Protein AF-0000000079816612 (afdb_homodimer)

Radius of gyration: 24.27 Å; Cα contacts (8 Å, |Δi|>4): 413; chains: 2; bounding box: 65×82×42 Å

Foldseek 3Di:
DDPVVVVLVVLLVLLLVLLVVVLLVDQLVPDDLCSSCVSSVHDSVSVCVNQNDSLSSLVVSLVVCVVVVLVQQDDAAQPLLSNLLSLLVVCVRRLVSLVSLVVCLVPDPSSVVSVVVVLVSLLVSLCGRNVVLAAPDPVRRVVLSVQLSVLSDSVLSCCQCPVVVDDSVVSSVVSSVSNVVSSVVRVVNND/DDPVVVVLVVLLVLLLVLLVVVLLVDQLVPDDLCSSCVSSVHDSVSVCVNQNDSLSSLVVSLVVCVVVVLVQQDDAAQPLLSNLLSLLVVCVRRLVSLVSLVVCLVPDPSSVVSVVVVLVSLLVSLCGRNVVLAAPDPVRRVVLSVQLSVLSDSVLSCCQCPVVVDDSVVSSVVSSVSNVVSSVVRVVRRD

Sequence (382 aa):
MTARAKATERTRERILEATYELWLEHPYDEVSMDAVAARAEVSRQTVHRHFGTKDDLVTAVTAWRAPREDAERAVPVGDVAAAVRRIVERNEEMGDANIRALEVEDRIAVVQHMLGQGRRAHRAWVETVFAPHLPDRADARERIVDALYVALDVTVWKLLRRDFAYSVERTEQVMRTMVDGVLAEARKEGAMTARAKATERTRERILEATYELWLEHPYDEVSMDAVAARAEVSRQTVHRHFGTKDDLVTAVTAWRAPREDAERAVPVGDVAAAVRRIVERNEEMGDANIRALEVEDRIAVVQHMLGQGRRAHRAWVETVFAPHLPDRADARERIVDALYVALDVTVWKLLRRDFAYSVERTEQVMRTMVDGVLAEARKEGA

InterPro domains:
  IPR001647 DNA-binding HTH domain, TetR-type [PF00440] (15-61)
  IPR001647 DNA-binding HTH domain, TetR-type [PR00455] (15-28)
  IPR001647 DNA-binding HTH domain, TetR-type [PR00455] (36-59)
  IPR001647 DNA-binding HTH domain, TetR-type [PS50977] (9-69)
  IPR009057 Homedomain-like superfamily [SSF46689] (8-65)
  IPR050109 HTH-type, TetR-like transcriptional regulator [PTHR30055] (1-187)

Structure (mmCIF, N/CA/C/O backbone):
data_AF-0000000079816612-model_v1
#
loop_
_entity.id
_entity.type
_entity.pdbx_description
1 polymer 'Transcriptional regulator, TetR family'
#
loop_
_atom_site.group_PDB
_atom_site.id
_atom_site.type_symbol
_atom_site.label_atom_id
_atom_site.label_alt_id
_atom_site.label_comp_id
_atom_site.label_asym_id
_atom_site.label_entity_id
_atom_site.label_seq_id
_atom_site.pdbx_PDB_ins_code
_atom_site.Cartn_x
_atom_site.Cartn_y
_atom_site.Cartn_z
_atom_site.occupancy
_atom_site.B_iso_or_equiv
_atom_site.auth_seq_id
_atom_site.auth_comp_id
_atom_site.auth_asym_id
_atom_site.auth_atom_id
_atom_site.pdbx_PDB_model_num
ATOM 1 N N . MET A 1 1 ? -21.438 38.312 16.25 1 71.81 1 MET A N 1
ATOM 2 C CA . MET A 1 1 ? -22.297 37.156 16.016 1 71.81 1 MET A CA 1
ATOM 3 C C . MET A 1 1 ? -23.375 37.062 17.094 1 71.81 1 MET A C 1
ATOM 5 O O . MET A 1 1 ? -23.109 37.281 18.266 1 71.81 1 MET A O 1
ATOM 9 N N . THR A 1 2 ? -24.578 36.969 16.719 1 86.62 2 THR A N 1
ATOM 10 C CA . THR A 1 2 ? -25.719 36.844 17.641 1 86.62 2 THR A CA 1
ATOM 11 C C . THR A 1 2 ? -25.672 35.5 18.375 1 86.62 2 THR A C 1
ATOM 13 O O . THR A 1 2 ? -24.922 34.625 17.984 1 86.62 2 THR A O 1
ATOM 16 N N . ALA A 1 3 ? -26.281 35.5 19.531 1 88.75 3 ALA A N 1
ATOM 17 C CA . ALA A 1 3 ? -26.359 34.25 20.312 1 88.75 3 ALA A CA 1
ATOM 18 C C . ALA A 1 3 ? -26.859 33.094 19.469 1 88.75 3 ALA A C 1
ATOM 20 O O . ALA A 1 3 ? -26.375 31.969 19.609 1 88.75 3 ALA A O 1
ATOM 21 N N . ARG A 1 4 ? -27.875 33.375 18.672 1 84.56 4 ARG A N 1
ATOM 22 C CA . ARG A 1 4 ? -28.438 32.344 17.797 1 84.56 4 ARG A CA 1
ATOM 23 C C . ARG A 1 4 ? -27.406 31.875 16.781 1 84.56 4 ARG A C 1
ATOM 25 O O . ARG A 1 4 ? -27.312 30.672 16.516 1 84.56 4 ARG A O 1
ATOM 32 N N . ALA A 1 5 ? -26.688 32.781 16.234 1 88.12 5 ALA A N 1
ATOM 33 C CA . ALA A 1 5 ? -25.641 32.469 15.266 1 88.12 5 ALA A CA 1
ATOM 34 C C . ALA A 1 5 ? -24.547 31.625 15.914 1 88.12 5 ALA A C 1
ATOM 36 O O . ALA A 1 5 ? -24.047 30.672 15.312 1 88.12 5 ALA A O 1
ATOM 37 N N . LYS A 1 6 ? -24.188 31.953 17.047 1 90.12 6 LYS A N 1
ATOM 38 C CA . LYS A 1 6 ? -23.188 31.203 17.797 1 90.12 6 LYS A CA 1
ATOM 39 C C . LYS A 1 6 ? -23.672 29.781 18.094 1 90.12 6 LYS A C 1
ATOM 41 O O . LYS A 1 6 ? -22.891 28.828 18.016 1 90.12 6 LYS A O 1
ATOM 46 N N . ALA A 1 7 ? -24.953 29.688 18.453 1 89.06 7 ALA A N 1
ATOM 47 C CA . ALA A 1 7 ? -25.547 28.375 18.734 1 89.06 7 ALA A CA 1
ATOM 48 C C . ALA A 1 7 ? -25.562 27.5 17.484 1 89.06 7 ALA A C 1
ATOM 50 O O . ALA A 1 7 ? -25.281 26.297 17.562 1 89.06 7 ALA A O 1
ATOM 51 N N . THR A 1 8 ? -25.859 28.062 16.359 1 90.56 8 THR A N 1
ATOM 52 C CA . THR A 1 8 ? -25.875 27.359 15.094 1 90.56 8 THR A CA 1
ATOM 53 C C . THR A 1 8 ? -24.469 26.875 14.734 1 90.56 8 THR A C 1
ATOM 55 O O . THR A 1 8 ? -24.297 25.734 14.281 1 90.56 8 THR A O 1
ATOM 58 N N . GLU A 1 9 ? -23.578 27.75 14.977 1 92.88 9 GLU A N 1
ATOM 59 C CA . GLU A 1 9 ? -22.188 27.406 14.68 1 92.88 9 GLU A CA 1
ATOM 60 C C . GLU A 1 9 ? -21.703 26.281 15.586 1 92.88 9 GLU A C 1
ATOM 62 O O . GLU A 1 9 ? -20.953 25.406 15.148 1 92.88 9 GLU A O 1
ATOM 67 N N . ARG A 1 10 ? -22.047 26.375 16.766 1 94.38 10 ARG A N 1
ATOM 68 C CA . ARG A 1 10 ? -21.672 25.312 17.703 1 94.38 10 ARG A CA 1
ATOM 69 C C . ARG A 1 10 ? -22.281 23.984 17.297 1 94.38 10 ARG A C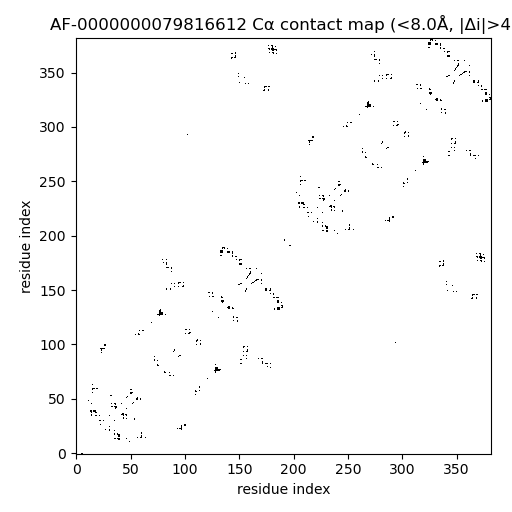 1
ATOM 71 O O . ARG A 1 10 ? -21.625 22.938 17.406 1 94.38 10 ARG A O 1
ATOM 78 N N . THR A 1 11 ? -23.516 24.016 16.891 1 95.69 11 THR A N 1
ATOM 79 C CA . THR A 1 11 ? -24.172 22.812 16.422 1 95.69 11 THR A CA 1
ATOM 80 C C . THR A 1 11 ? -23.484 22.266 15.18 1 95.69 11 THR A C 1
ATOM 82 O O . THR A 1 11 ? -23.281 21.047 15.07 1 95.69 11 THR A O 1
ATOM 85 N N . ARG A 1 12 ? -23.172 23.141 14.312 1 96.56 12 ARG A N 1
ATOM 86 C CA . ARG A 1 12 ? -22.453 22.75 13.094 1 96.56 12 ARG A CA 1
ATOM 87 C C . ARG A 1 12 ? -21.156 22.031 13.43 1 96.56 12 ARG A C 1
ATOM 89 O O . ARG A 1 12 ? -20.859 20.969 12.875 1 96.56 12 ARG A O 1
ATOM 96 N N . GLU A 1 13 ? -20.406 22.609 14.312 1 96.31 13 GLU A N 1
ATOM 97 C CA . GLU A 1 13 ? -19.125 22.031 14.719 1 96.31 13 GLU A CA 1
ATOM 98 C C . GLU A 1 13 ? -19.328 20.672 15.383 1 96.31 13 GLU A C 1
ATOM 100 O O . GLU A 1 13 ? -18.531 19.75 15.156 1 96.31 13 GLU A O 1
ATOM 105 N N . ARG A 1 14 ? -20.328 20.562 16.141 1 97 14 ARG A N 1
ATOM 106 C CA . ARG A 1 14 ? -20.625 19.297 16.812 1 97 14 ARG A CA 1
ATOM 107 C C . ARG A 1 14 ? -20.922 18.203 15.797 1 97 14 ARG A C 1
ATOM 109 O O . ARG A 1 14 ? -20.516 17.047 15.977 1 97 14 ARG A O 1
ATOM 116 N N . ILE A 1 15 ? -21.625 18.547 14.789 1 97.56 15 ILE A N 1
ATOM 117 C CA . ILE A 1 15 ? -21.969 17.578 13.758 1 97.56 15 ILE A CA 1
ATOM 118 C C . ILE A 1 15 ? -20.719 17.156 13 1 97.56 15 ILE A C 1
ATOM 120 O O . ILE A 1 15 ? -20.531 15.969 12.727 1 97.56 15 ILE A O 1
ATOM 124 N N . LEU A 1 16 ? -19.875 18.109 12.727 1 97.38 16 LEU A N 1
ATOM 125 C CA . LEU A 1 16 ? -18.625 17.812 12.023 1 97.38 16 LEU A CA 1
ATOM 126 C C . LEU A 1 16 ? -17.734 16.906 12.867 1 97.38 16 LEU A C 1
ATOM 128 O O . LEU A 1 16 ? -17.188 15.93 12.367 1 97.38 16 LEU A O 1
ATOM 132 N N . GLU A 1 17 ? -17.625 17.203 14.133 1 97 17 GLU A N 1
ATOM 133 C CA . GLU A 1 17 ? -16.828 16.406 15.047 1 97 17 GLU A CA 1
ATOM 134 C C . GLU A 1 17 ? -17.375 14.992 15.172 1 97 17 GLU A C 1
ATOM 136 O O . GLU A 1 17 ? -16.609 14.016 15.125 1 97 17 GLU A O 1
ATOM 141 N N . ALA A 1 18 ? -18.656 14.898 15.305 1 97.5 18 ALA A N 1
ATOM 142 C CA . ALA A 1 18 ? -19.328 13.602 15.414 1 97.5 18 ALA A CA 1
ATOM 143 C C . ALA A 1 18 ? -19.094 12.766 14.156 1 97.5 18 ALA A C 1
ATOM 145 O O . ALA A 1 18 ? -18.828 11.562 14.25 1 97.5 18 ALA A O 1
ATOM 146 N N . THR A 1 19 ? -19.203 13.414 13.062 1 96.31 19 THR A N 1
ATOM 147 C CA . THR A 1 19 ? -19.016 12.727 11.789 1 96.31 19 THR A CA 1
ATOM 148 C C . THR A 1 19 ? -17.578 12.211 11.672 1 96.31 19 THR A C 1
ATOM 150 O O . THR A 1 19 ? -17.359 11.047 11.328 1 96.31 19 THR A O 1
ATOM 153 N N . TYR A 1 20 ? -16.688 13.047 11.977 1 94.44 20 TYR A N 1
ATOM 154 C CA . TYR A 1 20 ? -15.273 12.68 11.914 1 94.44 20 TYR A CA 1
ATOM 155 C C . TYR A 1 20 ? -14.977 11.508 12.852 1 94.44 20 TYR A C 1
ATOM 157 O O . TYR A 1 20 ? -14.305 10.555 12.461 1 94.44 20 TYR A O 1
ATOM 165 N N . GLU A 1 21 ? -15.453 11.547 14.023 1 95.81 21 GLU A N 1
ATOM 166 C CA . GLU A 1 21 ? -15.242 10.492 15.008 1 95.81 21 GLU A CA 1
ATOM 167 C C . GLU A 1 21 ? -15.82 9.164 14.531 1 95.81 21 GLU A C 1
ATOM 169 O O . GLU A 1 21 ? -15.195 8.109 14.688 1 95.81 21 GLU A O 1
ATOM 174 N N . LEU A 1 22 ? -16.984 9.203 14 1 95.62 22 LEU A N 1
ATOM 175 C CA . LEU A 1 22 ? -17.625 7.996 13.484 1 95.62 22 LEU A CA 1
ATOM 176 C C . LEU A 1 22 ? -16.812 7.398 12.336 1 95.62 22 LEU A C 1
ATOM 178 O O . LEU A 1 22 ? -16.672 6.176 12.25 1 95.62 22 LEU A O 1
ATOM 182 N N . TRP A 1 23 ? -16.297 8.242 11.508 1 93.31 23 TRP A N 1
ATOM 183 C CA . TRP A 1 23 ? -15.516 7.777 10.359 1 93.31 23 TRP A CA 1
ATOM 184 C C . TRP A 1 23 ? -14.203 7.145 10.82 1 93.31 23 TRP A C 1
ATOM 186 O O . TRP A 1 23 ? -13.695 6.223 10.18 1 93.31 23 TRP A O 1
ATOM 196 N N . LEU A 1 24 ? -13.625 7.664 11.883 1 92.62 24 LEU A N 1
ATOM 197 C CA . LEU A 1 24 ? -12.414 7.074 12.445 1 92.62 24 LEU A CA 1
ATOM 198 C C . LEU A 1 24 ? -12.68 5.66 12.953 1 92.62 24 LEU A C 1
ATOM 200 O O . LEU A 1 24 ? -11.789 4.812 12.938 1 92.62 24 LEU A O 1
ATOM 204 N N . GLU A 1 25 ? -13.953 5.402 13.258 1 93.75 25 GLU A N 1
ATOM 205 C CA . GLU A 1 25 ? -14.305 4.16 13.945 1 93.75 25 GLU A CA 1
ATOM 206 C C . GLU A 1 25 ? -14.938 3.16 12.984 1 93.75 25 GLU A C 1
ATOM 208 O O . GLU A 1 25 ? -14.945 1.955 13.242 1 93.75 25 GLU A O 1
ATOM 213 N N . HIS A 1 26 ? -15.523 3.688 11.898 1 93.06 26 HIS A N 1
ATOM 214 C CA . HIS A 1 26 ? -16.312 2.846 11 1 93.06 26 HIS A CA 1
ATOM 215 C C . HIS A 1 26 ? -16 3.158 9.539 1 93.06 26 HIS A C 1
ATOM 217 O O . HIS A 1 26 ? -15.602 4.277 9.211 1 93.06 26 HIS A O 1
ATOM 223 N N . PRO A 1 27 ? -16.203 2.154 8.688 1 90.69 27 PRO A N 1
ATOM 224 C CA . PRO A 1 27 ? -16.141 2.459 7.254 1 90.69 27 PRO A CA 1
ATOM 225 C C . PRO A 1 27 ? -17.141 3.537 6.844 1 90.69 27 PRO A C 1
ATOM 227 O O . PRO A 1 27 ? -18.266 3.588 7.375 1 90.69 27 PRO A O 1
ATOM 230 N N . TYR A 1 28 ? -16.734 4.32 5.926 1 87.06 28 TYR A N 1
ATOM 231 C CA . TYR A 1 28 ? -17.531 5.457 5.465 1 87.06 28 TYR A CA 1
ATOM 232 C C . TYR A 1 28 ? -18.938 5.027 5.094 1 87.06 28 TYR A C 1
ATOM 234 O O . TYR A 1 28 ? -19.922 5.684 5.469 1 87.06 28 TYR A O 1
ATOM 242 N N . ASP A 1 29 ? -19.016 3.961 4.352 1 87.44 29 ASP A N 1
ATOM 243 C CA . ASP A 1 29 ? -20.297 3.537 3.793 1 87.44 29 ASP A CA 1
ATOM 244 C C . ASP A 1 29 ? -21.219 2.988 4.883 1 87.44 29 ASP A C 1
ATOM 246 O O . ASP A 1 29 ? -22.422 2.828 4.664 1 87.44 29 ASP A O 1
ATOM 250 N N . GLU A 1 30 ? -20.734 2.846 6.039 1 91.06 30 GLU A N 1
ATOM 251 C CA . GLU A 1 30 ? -21.531 2.32 7.137 1 91.06 30 GLU A CA 1
ATOM 252 C C . GLU A 1 30 ? -21.984 3.439 8.07 1 91.06 30 GLU A C 1
ATOM 254 O O . GLU A 1 30 ? -22.797 3.211 8.969 1 91.06 30 GLU A O 1
ATOM 259 N N . VAL A 1 31 ? -21.484 4.559 7.938 1 93.25 31 VAL A N 1
ATOM 260 C CA . VAL A 1 31 ? -21.891 5.695 8.758 1 93.25 31 VAL A CA 1
ATOM 261 C C . VAL A 1 31 ? -23.141 6.352 8.156 1 93.25 31 VAL A C 1
ATOM 263 O O . VAL A 1 31 ? -23.094 6.852 7.031 1 93.25 31 VAL A O 1
ATOM 266 N N . SER A 1 32 ? -24.25 6.371 8.867 1 94.31 32 SER A N 1
ATOM 267 C CA . SER A 1 32 ? -25.5 6.949 8.398 1 94.31 32 SER A CA 1
ATOM 268 C C . SER A 1 32 ? -25.719 8.344 8.977 1 94.31 32 SER A C 1
ATOM 270 O O . SER A 1 32 ? -25.094 8.711 9.977 1 94.31 32 SER A O 1
ATOM 272 N N . MET A 1 33 ? -26.641 9.031 8.367 1 94.94 33 MET A N 1
ATOM 273 C CA . MET A 1 33 ? -27.031 10.336 8.891 1 94.94 33 MET A CA 1
ATOM 274 C C . MET A 1 33 ? -27.672 10.203 10.273 1 94.94 33 MET A C 1
ATOM 276 O O . MET A 1 33 ? -27.516 11.078 11.125 1 94.94 33 MET A O 1
ATOM 280 N N . ASP A 1 34 ? -28.328 9.109 10.492 1 96.69 34 ASP A N 1
ATOM 281 C CA . ASP A 1 34 ? -28.938 8.844 11.797 1 96.69 34 ASP A CA 1
ATOM 282 C C . ASP A 1 34 ? -27.859 8.664 12.867 1 96.69 34 ASP A C 1
ATOM 284 O O . ASP A 1 34 ? -28 9.172 13.984 1 96.69 34 ASP A O 1
ATOM 288 N N . ALA A 1 35 ? -26.859 7.922 12.555 1 97.12 35 ALA A N 1
ATOM 289 C CA . ALA A 1 35 ? -25.766 7.695 13.5 1 97.12 35 ALA A CA 1
ATOM 290 C C . ALA A 1 35 ? -25.062 9.008 13.859 1 97.12 35 ALA A C 1
ATOM 292 O O . ALA A 1 35 ? -24.719 9.234 15.016 1 97.12 35 ALA A O 1
ATOM 293 N N . VAL A 1 36 ? -24.875 9.859 12.867 1 97.69 36 VAL A N 1
ATOM 294 C CA . VAL A 1 36 ? -24.25 11.156 13.078 1 97.69 36 VAL A CA 1
ATOM 295 C C . VAL A 1 36 ? -25.109 12.008 14.008 1 97.69 36 VAL A C 1
ATOM 297 O O . VAL A 1 36 ? -24.609 12.609 14.953 1 97.69 36 VAL A O 1
ATOM 300 N N . ALA A 1 37 ? -26.375 12.062 13.719 1 98.12 37 ALA A N 1
ATOM 301 C CA . ALA A 1 37 ? -27.312 12.82 14.531 1 98.12 37 ALA A CA 1
ATOM 302 C C . ALA A 1 37 ? -27.266 12.375 15.992 1 98.12 37 ALA A C 1
ATOM 304 O O . ALA A 1 37 ? -27.172 13.203 16.906 1 98.12 37 ALA A O 1
ATOM 305 N N . ALA A 1 38 ? -27.297 11.094 16.172 1 98.19 38 ALA A N 1
ATOM 306 C CA . ALA A 1 38 ? -27.266 10.523 17.516 1 98.19 38 ALA A CA 1
ATOM 307 C C . ALA A 1 38 ? -25.969 10.898 18.234 1 98.19 38 ALA A C 1
ATOM 309 O O . ALA A 1 38 ? -26.016 11.328 19.391 1 98.19 38 ALA A O 1
ATOM 310 N N . ARG A 1 39 ? -24.828 10.773 17.547 1 97.62 39 ARG A N 1
ATOM 311 C CA . ARG A 1 39 ? -23.531 11.078 18.141 1 97.62 39 ARG A CA 1
ATOM 312 C C . ARG A 1 39 ? -23.422 12.562 18.484 1 97.62 39 ARG A C 1
ATOM 314 O O . ARG A 1 39 ? -22.828 12.93 19.5 1 97.62 39 ARG A O 1
ATOM 321 N N . ALA A 1 40 ? -24.016 13.375 17.656 1 98 40 ALA A N 1
ATOM 322 C CA . ALA A 1 40 ? -23.953 14.828 17.828 1 98 40 ALA A CA 1
ATOM 323 C C . ALA A 1 40 ? -25.031 15.312 18.781 1 98 40 ALA A C 1
ATOM 325 O O . ALA A 1 40 ? -25.094 16.5 19.109 1 98 40 ALA A O 1
ATOM 326 N N . GLU A 1 41 ? -25.953 14.438 19.141 1 97.94 41 GLU A N 1
ATOM 327 C CA . GLU A 1 41 ? -27.047 14.75 20.047 1 97.94 41 GLU A CA 1
ATOM 328 C C . GLU A 1 41 ? -27.969 15.82 19.453 1 97.94 41 GLU A C 1
ATOM 330 O O . GLU A 1 41 ? -28.312 16.797 20.109 1 97.94 41 GLU A O 1
ATOM 335 N N . VAL A 1 42 ? -28.297 15.625 18.25 1 97.69 42 VAL A N 1
ATOM 336 C CA . VAL A 1 42 ? -29.266 16.453 17.547 1 97.69 42 VAL A CA 1
ATOM 337 C C . VAL A 1 42 ? -30.203 15.562 16.734 1 97.69 42 VAL A C 1
ATOM 339 O O . VAL A 1 42 ? -30.031 14.344 16.688 1 97.69 42 VAL A O 1
ATOM 342 N N . SER A 1 43 ? -31.203 16.188 16.141 1 96.75 43 SER A N 1
ATOM 343 C CA . SER A 1 43 ? -32.094 15.422 15.297 1 96.75 43 SER A CA 1
ATOM 344 C C . SER A 1 43 ? -31.531 15.234 13.898 1 96.75 43 SER A C 1
ATOM 346 O O . SER A 1 43 ? -30.703 16.031 13.453 1 96.75 43 SER A O 1
ATOM 348 N N . ARG A 1 44 ? -31.953 14.195 13.195 1 95.81 44 ARG A N 1
ATOM 349 C CA . ARG A 1 44 ? -31.578 13.992 11.805 1 95.81 44 ARG A CA 1
ATOM 350 C C . ARG A 1 44 ? -31.938 15.203 10.953 1 95.81 44 ARG A C 1
ATOM 352 O O . ARG A 1 44 ? -31.188 15.586 10.055 1 95.81 44 ARG A O 1
ATOM 359 N N . GLN A 1 45 ? -33.031 15.836 11.258 1 96.69 45 GLN A N 1
ATOM 360 C CA . GLN A 1 45 ? -33.469 17.016 10.539 1 96.69 45 GLN A CA 1
ATOM 361 C C . GLN A 1 45 ? -32.5 18.172 10.703 1 96.69 45 GLN A C 1
ATOM 363 O O . GLN A 1 45 ? -32.25 18.922 9.758 1 96.69 45 GLN A O 1
ATOM 368 N N . THR A 1 46 ? -32.031 18.281 11.852 1 96.81 46 THR A N 1
ATOM 369 C CA . THR A 1 46 ? -31.031 19.312 12.125 1 96.81 46 THR A CA 1
ATOM 370 C C . THR A 1 46 ? -29.766 19.094 11.289 1 96.81 46 THR A C 1
ATOM 372 O O . THR A 1 46 ? -29.219 20.047 10.719 1 96.81 46 THR A O 1
ATOM 375 N N . VAL A 1 47 ? -29.312 17.828 11.164 1 97.62 47 VAL A N 1
ATOM 376 C CA . VAL A 1 47 ? -28.141 17.516 10.352 1 97.62 47 VAL A CA 1
ATOM 377 C C . VAL A 1 47 ? -28.406 17.875 8.891 1 97.62 47 VAL A C 1
ATOM 379 O O . VAL A 1 47 ? -27.578 18.516 8.234 1 97.62 47 VAL A O 1
ATOM 382 N N . HIS A 1 48 ? -29.609 17.547 8.438 1 96.56 48 HIS A N 1
ATOM 383 C CA . HIS A 1 48 ? -29.984 17.828 7.059 1 96.56 48 HIS A CA 1
ATOM 384 C C . HIS A 1 48 ? -30.031 19.328 6.789 1 96.56 48 HIS A C 1
ATOM 386 O O . HIS A 1 48 ? -29.656 19.781 5.707 1 96.56 48 HIS A O 1
ATOM 392 N N . ARG A 1 49 ? -30.516 20.016 7.699 1 96.25 49 ARG A N 1
ATOM 393 C CA . ARG A 1 49 ? -30.625 21.469 7.547 1 96.25 49 ARG A CA 1
ATOM 394 C C . ARG A 1 49 ? -29.234 22.094 7.414 1 96.25 49 ARG A C 1
ATOM 396 O O . ARG A 1 49 ? -29.047 23.047 6.637 1 96.25 49 ARG A O 1
ATOM 403 N N . HIS A 1 50 ? -28.328 21.578 8.102 1 96.69 50 HIS A N 1
ATOM 404 C CA . HIS A 1 50 ? -26.984 22.156 8.102 1 96.69 50 HIS A CA 1
ATOM 405 C C . HIS A 1 50 ? -26.203 21.703 6.875 1 96.69 50 HIS A C 1
ATOM 407 O O . HIS A 1 50 ? -25.406 22.469 6.316 1 96.69 50 HIS A O 1
ATOM 413 N N . PHE A 1 51 ? -26.328 20.359 6.359 1 96.56 51 PHE A N 1
ATOM 414 C CA . PHE A 1 51 ? -25.375 19.812 5.402 1 96.56 51 PHE A CA 1
ATOM 415 C C . PHE A 1 51 ? -26.094 19.141 4.238 1 96.56 51 PHE A C 1
ATOM 417 O O . PHE A 1 51 ? -25.469 18.781 3.238 1 96.56 51 PHE A O 1
ATOM 424 N N . GLY A 1 52 ? -27.359 19.016 4.344 1 94.5 52 GLY A N 1
ATOM 425 C CA . GLY A 1 52 ? -28.109 18.438 3.242 1 94.5 52 GLY A CA 1
ATOM 426 C C . GLY A 1 52 ? -27.938 16.922 3.131 1 94.5 52 GLY A C 1
ATOM 427 O O . GLY A 1 52 ? -28.609 16.172 3.844 1 94.5 52 GLY A O 1
ATOM 428 N N . THR A 1 53 ? -26.938 16.5 2.287 1 93.56 53 THR A N 1
ATOM 429 C CA . THR A 1 53 ? -26.75 15.078 2.02 1 93.56 53 THR A CA 1
ATOM 430 C C . THR A 1 53 ? -25.5 14.562 2.729 1 93.56 53 THR A C 1
ATOM 432 O O . THR A 1 53 ? -24.703 15.344 3.256 1 93.56 53 THR A O 1
ATOM 435 N N . LYS A 1 54 ? -25.312 13.273 2.711 1 92.88 54 LYS A N 1
ATOM 436 C CA . LYS A 1 54 ? -24.125 12.656 3.279 1 92.88 54 LYS A CA 1
ATOM 437 C C . LYS A 1 54 ? -22.859 13.117 2.551 1 92.88 54 LYS A C 1
ATOM 439 O O . LYS A 1 54 ? -21.828 13.375 3.18 1 92.88 54 LYS A O 1
ATOM 444 N N . ASP A 1 55 ? -22.984 13.266 1.251 1 92.94 55 ASP A N 1
ATOM 445 C CA . ASP A 1 55 ? -21.844 13.727 0.462 1 92.94 55 ASP A CA 1
ATOM 446 C C . ASP A 1 55 ? -21.438 15.148 0.848 1 92.94 55 ASP A C 1
ATOM 448 O O . ASP A 1 55 ? -20.25 15.453 0.961 1 92.94 55 ASP A O 1
ATOM 452 N N . ASP A 1 56 ? -22.391 15.906 1.033 1 94.81 56 ASP A N 1
ATOM 453 C CA . ASP A 1 56 ? -22.141 17.281 1.476 1 94.81 56 ASP A CA 1
ATOM 454 C C . ASP A 1 56 ? -21.453 17.281 2.84 1 94.81 56 ASP A C 1
ATOM 456 O O . ASP A 1 56 ? -20.562 18.109 3.084 1 94.81 56 ASP A O 1
ATOM 460 N N . LEU A 1 57 ? -21.984 16.469 3.633 1 94.5 57 LEU A N 1
ATOM 461 C CA . LEU A 1 57 ? -21.422 16.359 4.977 1 94.5 57 LEU A CA 1
ATOM 462 C C . LEU A 1 57 ? -19.953 15.922 4.922 1 94.5 57 LEU A C 1
ATOM 464 O O . LEU A 1 57 ? -19.109 16.484 5.617 1 94.5 57 LEU A O 1
ATOM 468 N N . VAL A 1 58 ? -19.625 15.016 4.113 1 91.81 58 VAL A N 1
ATOM 469 C CA . VAL A 1 58 ? -18.266 14.516 3.967 1 91.81 58 VAL A CA 1
ATOM 470 C C . VAL A 1 58 ? -17.359 15.625 3.441 1 91.81 58 VAL A C 1
ATOM 472 O O . VAL A 1 58 ? -16.266 15.828 3.949 1 91.81 58 VAL A O 1
ATOM 475 N N . THR A 1 59 ? -17.828 16.266 2.473 1 93.94 59 THR A N 1
ATOM 476 C CA . THR A 1 59 ? -17.094 17.391 1.916 1 93.94 59 THR A CA 1
ATOM 477 C C . THR A 1 59 ? -16.812 18.438 2.988 1 93.94 59 THR A C 1
ATOM 479 O O . THR A 1 59 ? -15.688 18.953 3.084 1 93.94 59 THR A O 1
ATOM 482 N N . ALA A 1 60 ? -17.797 18.656 3.756 1 95.19 60 ALA A N 1
ATOM 483 C CA . ALA A 1 60 ? -17.656 19.656 4.809 1 95.19 60 ALA A CA 1
ATOM 484 C C . ALA A 1 60 ? -16.656 19.219 5.871 1 95.19 60 ALA A C 1
ATOM 486 O O . ALA A 1 60 ? -15.867 20.016 6.363 1 95.19 60 ALA A O 1
ATOM 487 N N . VAL A 1 61 ? -16.719 18.016 6.27 1 94.56 61 VAL A N 1
ATOM 488 C CA . VAL A 1 61 ? -15.797 17.5 7.27 1 94.56 61 VAL A CA 1
ATOM 489 C C . VAL A 1 61 ? -14.367 17.578 6.738 1 94.56 61 VAL A C 1
ATOM 491 O O . VAL A 1 61 ? -13.445 17.938 7.473 1 94.56 61 VAL A O 1
ATOM 494 N N . THR A 1 62 ? -14.172 17.234 5.488 1 93.12 62 THR A N 1
ATOM 495 C CA . THR A 1 62 ? -12.852 17.281 4.863 1 93.12 62 THR A CA 1
ATOM 496 C C . THR A 1 62 ? -12.281 18.703 4.918 1 93.12 62 THR A C 1
ATOM 498 O O . THR A 1 62 ? -11.133 18.891 5.305 1 93.12 62 THR A O 1
ATOM 501 N N . ALA A 1 63 ? -13.102 19.625 4.566 1 93 63 ALA A N 1
ATOM 502 C CA . ALA A 1 63 ? -12.68 21.031 4.594 1 93 63 ALA A CA 1
ATOM 503 C C . ALA A 1 63 ? -12.391 21.484 6.02 1 93 63 ALA A C 1
ATOM 505 O O . ALA A 1 63 ? -11.445 22.25 6.254 1 93 63 ALA A O 1
ATOM 506 N N . TRP A 1 64 ? -13.234 21.062 6.902 1 93.62 64 TRP A N 1
ATOM 507 C CA . TRP A 1 64 ? -13.117 21.422 8.312 1 93.62 64 TRP A CA 1
ATOM 508 C C . TRP A 1 64 ? -11.844 20.844 8.914 1 93.62 64 TRP A C 1
ATOM 510 O O . TRP A 1 64 ? -11.211 21.469 9.766 1 93.62 64 TRP A O 1
ATOM 520 N N . ARG A 1 65 ? -11.438 19.688 8.484 1 92.31 65 ARG A N 1
ATOM 521 C CA . ARG A 1 65 ? -10.289 19 9.047 1 92.31 65 ARG A CA 1
ATOM 522 C C . ARG A 1 65 ? -8.992 19.469 8.398 1 92.31 65 ARG A C 1
ATOM 524 O O . ARG A 1 65 ? -7.918 19.375 9.008 1 92.31 65 ARG A O 1
ATOM 531 N N . ALA A 1 66 ? -8.961 20 7.246 1 89.31 66 ALA A N 1
ATOM 532 C CA . ALA A 1 66 ? -7.793 20.281 6.422 1 89.31 66 ALA A CA 1
ATOM 533 C C . ALA A 1 66 ? -6.785 21.141 7.184 1 89.31 66 ALA A C 1
ATOM 535 O O . ALA A 1 66 ? -5.617 20.766 7.32 1 89.31 66 ALA A O 1
ATOM 536 N N . PRO A 1 67 ? -7.238 22.281 7.75 1 87.62 67 PRO A N 1
ATOM 537 C CA . PRO A 1 67 ? -6.273 23.094 8.484 1 87.62 67 PRO A CA 1
ATOM 538 C C . PRO A 1 67 ? -5.742 22.406 9.742 1 87.62 67 PRO A C 1
ATOM 540 O O . PRO A 1 67 ? -4.594 22.625 10.125 1 87.62 67 PRO A O 1
ATOM 543 N N . ARG A 1 68 ? -6.504 21.609 10.344 1 88.25 68 ARG A N 1
ATOM 544 C CA . ARG A 1 68 ? -6.102 20.891 11.539 1 88.25 68 ARG A CA 1
ATOM 545 C C . ARG A 1 68 ? -5.086 19.797 11.203 1 88.25 68 ARG A C 1
ATOM 547 O O . ARG A 1 68 ? -4.137 19.578 11.961 1 88.25 68 ARG A O 1
ATOM 554 N N . GLU A 1 69 ? -5.309 19.188 10.094 1 88.12 69 GLU A N 1
ATOM 555 C CA . GLU A 1 69 ? -4.383 18.156 9.641 1 88.12 69 GLU A CA 1
ATOM 556 C C . GLU A 1 69 ? -3.008 18.75 9.336 1 88.12 69 GLU A C 1
ATOM 558 O O . GLU A 1 69 ? -1.981 18.156 9.68 1 88.12 69 GLU A O 1
ATOM 563 N N . ASP A 1 70 ? -2.986 19.922 8.758 1 86.12 70 ASP A N 1
ATOM 564 C CA . ASP A 1 70 ? -1.733 20.609 8.453 1 86.12 70 ASP A CA 1
ATOM 565 C C . ASP A 1 70 ? -0.967 20.938 9.727 1 86.12 70 ASP A C 1
ATOM 567 O O . ASP A 1 70 ? 0.243 20.719 9.812 1 86.12 70 ASP A O 1
ATOM 571 N N . ALA A 1 71 ? -1.731 21.359 10.695 1 88.5 71 ALA A N 1
ATOM 572 C CA . ALA A 1 71 ? -1.116 21.719 11.977 1 88.5 71 ALA A CA 1
ATOM 573 C C . ALA A 1 71 ? -0.61 20.469 12.703 1 88.5 71 ALA A C 1
ATOM 575 O O . ALA A 1 71 ? 0.466 20.5 13.305 1 88.5 71 ALA A O 1
ATOM 576 N N . GLU A 1 72 ? -1.35 19.453 12.578 1 89.38 72 GLU A N 1
ATOM 577 C CA . GLU A 1 72 ? -1.03 18.203 13.273 1 89.38 72 GLU A CA 1
ATOM 578 C C . GLU A 1 72 ? 0.192 17.531 12.656 1 89.38 72 GLU A C 1
ATOM 580 O O . GLU A 1 72 ? 0.875 16.75 13.32 1 89.38 72 GLU A O 1
ATOM 585 N N . ARG A 1 73 ? 0.472 17.828 11.438 1 92 73 ARG A N 1
ATOM 586 C CA . ARG A 1 73 ? 1.6 17.188 10.758 1 92 73 ARG A CA 1
ATOM 587 C C . ARG A 1 73 ? 2.85 18.062 10.852 1 92 73 ARG A C 1
ATOM 589 O O . ARG A 1 73 ? 3.93 17.656 10.414 1 92 73 ARG A O 1
ATOM 596 N N . ALA A 1 74 ? 2.717 19.203 11.352 1 93.5 74 ALA A N 1
ATOM 597 C CA . ALA A 1 74 ? 3.795 20.188 11.32 1 93.5 74 ALA A CA 1
ATOM 598 C C . ALA A 1 74 ? 5.016 19.688 12.086 1 93.5 74 ALA A C 1
ATOM 600 O O . ALA A 1 74 ? 4.891 19.188 13.219 1 93.5 74 ALA A O 1
ATOM 601 N N . VAL A 1 75 ? 6.125 19.734 11.547 1 97.69 75 VAL A N 1
ATOM 602 C CA . VAL A 1 75 ? 7.445 19.469 12.117 1 97.69 75 VAL A CA 1
ATOM 603 C C . VAL A 1 75 ? 8.438 20.516 11.602 1 97.69 75 VAL A C 1
ATOM 605 O O . VAL A 1 75 ? 8.203 21.156 10.578 1 97.69 75 VAL A O 1
ATOM 608 N N . PRO A 1 76 ? 9.523 20.766 12.391 1 97.88 76 PRO A N 1
ATOM 609 C CA . PRO A 1 76 ? 10.516 21.703 11.859 1 97.88 76 PRO A CA 1
ATOM 610 C C . PRO A 1 76 ? 11.062 21.266 10.5 1 97.88 76 PRO A C 1
ATOM 612 O O . PRO A 1 76 ? 11.422 20.094 10.312 1 97.88 76 PRO A O 1
ATOM 615 N N . VAL A 1 77 ? 11.055 22.188 9.586 1 98.19 77 VAL A N 1
ATOM 616 C CA . VAL A 1 77 ? 11.594 21.938 8.25 1 98.19 77 VAL A CA 1
ATOM 617 C C . VAL A 1 77 ? 13.023 21.422 8.367 1 98.19 77 VAL A C 1
ATOM 619 O O . VAL A 1 77 ? 13.836 21.969 9.117 1 98.19 77 VAL A O 1
ATOM 622 N N . GLY A 1 78 ? 13.297 20.344 7.699 1 98.31 78 GLY A N 1
ATOM 623 C CA . GLY A 1 78 ? 14.641 19.797 7.676 1 98.31 78 GLY A CA 1
ATOM 624 C C . GLY A 1 78 ? 14.867 18.75 8.75 1 98.31 78 GLY A C 1
ATOM 625 O O . GLY A 1 78 ? 15.875 18.031 8.727 1 98.31 78 GLY A O 1
ATOM 626 N N . ASP A 1 79 ? 13.953 18.578 9.672 1 98.56 79 ASP A N 1
ATOM 627 C CA . ASP A 1 79 ? 14.102 17.625 10.758 1 98.56 79 ASP A CA 1
ATOM 628 C C . ASP A 1 79 ? 13.562 16.25 10.359 1 98.56 79 ASP A C 1
ATOM 630 O O . ASP A 1 79 ? 12.406 15.93 10.641 1 98.56 79 ASP A O 1
ATOM 634 N N . VAL A 1 80 ? 14.383 15.445 9.859 1 98.56 80 VAL A N 1
ATOM 635 C CA . VAL A 1 80 ? 14.031 14.164 9.25 1 98.56 80 VAL A CA 1
ATOM 636 C C . VAL A 1 80 ? 13.453 13.234 10.312 1 98.56 80 VAL A C 1
ATOM 638 O O . VAL A 1 80 ? 12.422 12.594 10.094 1 98.56 80 VAL A O 1
ATOM 641 N N . ALA A 1 81 ? 14.086 13.156 11.43 1 98.44 81 ALA A N 1
ATOM 642 C CA . ALA A 1 81 ? 13.633 12.266 12.5 1 98.44 81 ALA A CA 1
ATOM 643 C C . ALA A 1 81 ? 12.234 12.648 12.977 1 98.44 81 ALA A C 1
ATOM 645 O O . ALA A 1 81 ? 11.375 11.781 13.156 1 98.44 81 ALA A O 1
ATOM 646 N N . ALA A 1 82 ? 12.031 13.914 13.164 1 98.62 82 ALA A N 1
ATOM 647 C CA . ALA A 1 82 ? 10.727 14.398 13.594 1 98.62 82 ALA A CA 1
ATOM 648 C C . ALA A 1 82 ? 9.664 14.102 12.539 1 98.62 82 ALA A C 1
ATOM 650 O O . ALA A 1 82 ? 8.516 13.789 12.867 1 98.62 82 ALA A O 1
ATOM 651 N N . ALA A 1 83 ? 10.047 14.227 11.281 1 98.69 83 ALA A N 1
ATOM 652 C CA . ALA A 1 83 ? 9.117 13.977 10.188 1 98.69 83 ALA A CA 1
ATOM 653 C C . ALA A 1 83 ? 8.617 12.531 10.211 1 98.69 83 ALA A C 1
ATOM 655 O O . ALA A 1 83 ? 7.414 12.281 10.148 1 98.69 83 ALA A O 1
ATOM 656 N N . VAL A 1 84 ? 9.531 11.57 10.312 1 98.81 84 VAL A N 1
ATOM 657 C CA . VAL A 1 84 ? 9.172 10.156 10.305 1 98.81 84 VAL A CA 1
ATOM 658 C C . VAL A 1 84 ? 8.328 9.836 11.539 1 98.81 84 VAL A C 1
ATOM 660 O O . VAL A 1 84 ? 7.285 9.18 11.43 1 98.81 84 VAL A O 1
ATOM 663 N N . ARG A 1 85 ? 8.758 10.328 12.68 1 98.56 85 ARG A N 1
ATOM 664 C CA . ARG A 1 85 ? 8.016 10.094 13.922 1 98.56 85 ARG A CA 1
ATOM 665 C C . ARG A 1 85 ? 6.594 10.625 13.82 1 98.56 85 ARG A C 1
ATOM 667 O O . ARG A 1 85 ? 5.641 9.953 14.219 1 98.56 85 ARG A O 1
ATOM 674 N N . ARG A 1 86 ? 6.484 11.805 13.32 1 98.38 86 ARG A N 1
ATOM 675 C CA . ARG A 1 86 ? 5.172 12.438 13.203 1 98.38 86 ARG A CA 1
ATOM 676 C C . ARG A 1 86 ? 4.258 11.633 12.281 1 98.38 86 ARG A C 1
ATOM 678 O O . ARG A 1 86 ? 3.074 11.453 12.586 1 98.38 86 ARG A O 1
ATOM 685 N N . ILE A 1 87 ? 4.73 11.195 11.164 1 98.25 87 ILE A N 1
ATOM 686 C CA . ILE A 1 87 ? 3.934 10.414 10.219 1 98.25 87 ILE A CA 1
ATOM 687 C C . ILE A 1 87 ? 3.496 9.102 10.867 1 98.25 87 ILE A C 1
ATOM 689 O O . ILE A 1 87 ? 2.346 8.688 10.719 1 98.25 87 ILE A O 1
ATOM 693 N N . VAL A 1 88 ? 4.414 8.438 11.57 1 98.56 88 VAL A N 1
ATOM 694 C CA . VAL A 1 88 ? 4.059 7.191 12.242 1 98.56 88 VAL A CA 1
ATOM 695 C C . VAL A 1 88 ? 2.973 7.457 13.281 1 98.56 88 VAL A C 1
ATOM 697 O O . VAL A 1 88 ? 1.978 6.73 13.352 1 98.56 88 VAL A O 1
ATOM 700 N N . GLU A 1 89 ? 3.129 8.508 14.062 1 97.81 89 GLU A N 1
ATOM 701 C CA . GLU A 1 89 ? 2.141 8.883 15.062 1 97.81 89 GLU A CA 1
ATOM 702 C C . GLU A 1 89 ? 0.778 9.148 14.43 1 97.81 89 GLU A C 1
ATOM 704 O O . GLU A 1 89 ? -0.245 8.672 14.93 1 97.81 89 GLU A O 1
ATOM 709 N N . ARG A 1 90 ? 0.808 9.859 13.422 1 96.62 90 ARG A N 1
ATOM 710 C CA . ARG A 1 90 ? -0.432 10.195 12.727 1 96.62 90 ARG A CA 1
ATOM 711 C C . ARG A 1 90 ? -1.113 8.945 12.18 1 96.62 90 ARG A C 1
ATOM 713 O O . ARG A 1 90 ? -2.334 8.805 12.273 1 96.62 90 ARG A O 1
ATOM 720 N N . ASN A 1 91 ? -0.334 8.102 11.555 1 97.62 91 ASN A N 1
ATOM 721 C CA . ASN A 1 91 ? -0.908 6.875 11.008 1 97.62 91 ASN A CA 1
ATOM 722 C C . ASN A 1 91 ? -1.453 5.969 12.109 1 97.62 91 ASN A C 1
ATOM 724 O O . ASN A 1 91 ? -2.445 5.266 11.906 1 97.62 91 ASN A O 1
ATOM 728 N N . GLU A 1 92 ? -0.765 5.965 13.289 1 97.38 92 GLU A N 1
ATOM 729 C CA . GLU A 1 92 ? -1.313 5.219 14.414 1 97.38 92 GLU A CA 1
ATOM 730 C C . GLU A 1 92 ? -2.701 5.73 14.789 1 97.38 92 GLU A C 1
ATOM 732 O O . GLU A 1 92 ? -3.555 4.961 15.234 1 97.38 92 GLU A O 1
ATOM 737 N N . GLU A 1 93 ? -2.891 6.984 14.594 1 94 93 GLU A N 1
ATOM 738 C CA . GLU A 1 93 ? -4.152 7.613 14.977 1 94 93 GLU A CA 1
ATOM 739 C C . GLU A 1 93 ? -5.215 7.418 13.898 1 94 93 GLU A C 1
ATOM 741 O O . GLU A 1 93 ? -6.363 7.094 14.203 1 94 93 GLU A O 1
ATOM 746 N N . MET A 1 94 ? -4.844 7.574 12.664 1 93.62 94 MET A N 1
ATOM 747 C CA . MET A 1 94 ? -5.887 7.672 11.648 1 93.62 94 MET A CA 1
ATOM 748 C C . MET A 1 94 ? -5.621 6.707 10.5 1 93.62 94 MET A C 1
ATOM 750 O O . MET A 1 94 ? -6.375 6.676 9.523 1 93.62 94 MET A O 1
ATOM 754 N N . GLY A 1 95 ? -4.504 5.977 10.547 1 96.56 95 GLY A N 1
ATOM 755 C CA . GLY A 1 95 ? -4.117 5.113 9.438 1 96.56 95 GLY A CA 1
ATOM 756 C C . GLY A 1 95 ? -5.188 4.105 9.07 1 96.56 95 GLY A C 1
ATOM 757 O O . GLY A 1 95 ? -5.457 3.885 7.887 1 96.56 95 GLY A O 1
ATOM 758 N N . ASP A 1 96 ? -5.793 3.52 10.07 1 96.19 96 ASP A N 1
ATOM 759 C CA . ASP A 1 96 ? -6.832 2.527 9.805 1 96.19 96 ASP A CA 1
ATOM 760 C C . ASP A 1 96 ? -8.008 3.146 9.055 1 96.19 96 ASP A C 1
ATOM 762 O O . ASP A 1 96 ? -8.562 2.525 8.148 1 96.19 96 ASP A O 1
ATOM 766 N N . ALA A 1 97 ? -8.438 4.316 9.445 1 94.69 97 ALA A N 1
ATOM 767 C CA . ALA A 1 97 ? -9.516 5.02 8.75 1 94.69 97 ALA A CA 1
ATOM 768 C C . ALA A 1 97 ? -9.133 5.305 7.297 1 94.69 97 ALA A C 1
ATOM 770 O O . ALA A 1 97 ? -9.953 5.145 6.391 1 94.69 97 ALA A O 1
ATOM 771 N N . ASN A 1 98 ? -7.918 5.734 7.098 1 95.62 98 ASN A N 1
ATOM 772 C CA . ASN A 1 98 ? -7.445 6.012 5.746 1 95.62 98 ASN A CA 1
ATOM 773 C C . ASN A 1 98 ? -7.43 4.754 4.887 1 95.62 98 ASN A C 1
ATOM 775 O O . ASN A 1 98 ? -7.797 4.793 3.709 1 95.62 98 ASN A O 1
ATOM 779 N N . ILE A 1 99 ? -7.008 3.658 5.473 1 96.25 99 ILE A N 1
ATOM 780 C CA . ILE A 1 99 ? -6.969 2.389 4.754 1 96.25 99 ILE A CA 1
ATOM 781 C C . ILE A 1 99 ? -8.391 1.968 4.375 1 96.25 99 ILE A C 1
ATOM 783 O O . ILE A 1 99 ? -8.625 1.509 3.258 1 96.25 99 ILE A O 1
ATOM 787 N N . ARG A 1 100 ? -9.336 2.113 5.277 1 94.56 100 ARG A N 1
ATOM 788 C CA . ARG A 1 100 ? -10.734 1.81 4.969 1 94.56 100 ARG A CA 1
ATOM 789 C C . ARG A 1 100 ? -11.25 2.693 3.838 1 94.56 100 ARG A C 1
ATOM 791 O O . ARG A 1 100 ? -12 2.232 2.979 1 94.56 100 ARG A O 1
ATOM 798 N N . ALA A 1 101 ? -10.875 3.977 3.887 1 94.56 101 ALA A N 1
ATOM 799 C CA . ALA A 1 101 ? -11.289 4.891 2.824 1 94.56 101 ALA A CA 1
ATOM 800 C C . ALA A 1 101 ? -10.75 4.441 1.472 1 94.56 101 ALA A C 1
ATOM 802 O O . ALA A 1 101 ? -11.453 4.492 0.462 1 94.56 101 ALA A O 1
ATOM 803 N N . LEU A 1 102 ? -9.508 3.977 1.439 1 94.81 102 LEU A N 1
ATOM 804 C CA . LEU A 1 102 ? -8.883 3.514 0.206 1 94.81 102 LEU A CA 1
ATOM 805 C C . LEU A 1 102 ? -9.656 2.344 -0.39 1 94.81 102 LEU A C 1
ATOM 807 O O . LEU A 1 102 ? -9.734 2.199 -1.612 1 94.81 102 LEU A O 1
ATOM 811 N N . GLU A 1 103 ? -10.266 1.549 0.424 1 91.19 103 GLU A N 1
ATOM 812 C CA . GLU A 1 103 ? -10.992 0.36 -0.017 1 91.19 103 GLU A CA 1
ATOM 813 C C . GLU A 1 103 ? -12.227 0.735 -0.835 1 91.19 103 GLU A C 1
ATOM 815 O O . GLU A 1 103 ? -12.711 -0.066 -1.634 1 91.19 103 GLU A O 1
ATOM 820 N N . VAL A 1 104 ? -12.734 1.907 -0.661 1 92.19 104 VAL A N 1
ATOM 821 C CA . VAL A 1 104 ? -13.969 2.287 -1.338 1 92.19 104 VAL A CA 1
ATOM 822 C C . VAL A 1 104 ? -13.703 3.461 -2.277 1 92.19 104 VAL A C 1
ATOM 824 O O . VAL A 1 104 ? -14.641 4.047 -2.828 1 92.19 104 VAL A O 1
ATOM 827 N N . GLU A 1 105 ? -12.445 3.811 -2.447 1 93.88 105 GLU A N 1
ATOM 828 C CA . GLU A 1 105 ? -12.047 4.984 -3.219 1 93.88 105 GLU A CA 1
ATOM 829 C C . GLU A 1 105 ? -12.641 4.941 -4.625 1 93.88 105 GLU A C 1
ATOM 831 O O . GLU A 1 105 ? -13.141 5.949 -5.125 1 93.88 105 GLU A O 1
ATOM 836 N N . ASP A 1 106 ? -12.672 3.77 -5.266 1 91.62 106 ASP A N 1
ATOM 837 C CA . ASP A 1 106 ? -13.086 3.658 -6.66 1 91.62 106 ASP A CA 1
ATOM 838 C C . ASP A 1 106 ? -14.602 3.564 -6.777 1 91.62 106 ASP A C 1
ATOM 840 O O . ASP A 1 106 ? -15.156 3.701 -7.871 1 91.62 106 ASP A O 1
ATOM 844 N N . ARG A 1 107 ? -15.312 3.395 -5.676 1 92.06 107 ARG A N 1
ATOM 845 C CA . ARG A 1 107 ? -16.75 3.152 -5.711 1 92.06 107 ARG A CA 1
ATOM 846 C C . ARG A 1 107 ? -17.531 4.387 -5.258 1 92.06 107 ARG A C 1
ATOM 848 O O . ARG A 1 107 ? -18.703 4.535 -5.574 1 92.06 107 ARG A O 1
ATOM 855 N N . ILE A 1 108 ? -16.812 5.219 -4.504 1 93.31 108 ILE A N 1
ATOM 856 C CA . ILE A 1 108 ? -17.5 6.359 -3.902 1 93.31 108 ILE A CA 1
ATOM 857 C C . ILE A 1 108 ? -16.781 7.648 -4.262 1 93.31 108 ILE A C 1
ATOM 859 O O . ILE A 1 108 ? -15.695 7.93 -3.738 1 93.31 108 ILE A O 1
ATOM 863 N N . ALA A 1 109 ? -17.391 8.508 -5.012 1 94.62 109 ALA A N 1
ATOM 864 C CA . ALA A 1 109 ? -16.766 9.672 -5.625 1 94.62 109 ALA A CA 1
ATOM 865 C C . ALA A 1 109 ? -16.281 10.656 -4.562 1 94.62 109 ALA A C 1
ATOM 867 O O . ALA A 1 109 ? -15.188 11.227 -4.684 1 94.62 109 ALA A O 1
ATOM 868 N N . VAL A 1 110 ? -17.047 10.891 -3.59 1 93.62 110 VAL A N 1
ATOM 869 C CA . VAL A 1 110 ? -16.688 11.891 -2.584 1 93.62 110 VAL A CA 1
ATOM 870 C C . VAL A 1 110 ? -15.477 11.414 -1.789 1 93.62 110 VAL A C 1
ATOM 872 O O . VAL A 1 110 ? -14.641 12.227 -1.381 1 93.62 110 VAL A O 1
ATOM 875 N N . VAL A 1 111 ? -15.344 10.18 -1.545 1 93.88 111 VAL A N 1
ATOM 876 C CA . VAL A 1 111 ? -14.188 9.617 -0.859 1 93.88 111 VAL A CA 1
ATOM 877 C C . VAL A 1 111 ? -12.945 9.75 -1.74 1 93.88 111 VAL A C 1
ATOM 879 O O . VAL A 1 111 ? -11.867 10.102 -1.255 1 93.88 111 VAL A O 1
ATOM 882 N N . GLN A 1 112 ? -13.141 9.484 -2.996 1 95.06 112 GLN A N 1
ATOM 883 C CA . GLN A 1 112 ? -12.055 9.688 -3.949 1 95.06 112 GLN A CA 1
ATOM 884 C C . GLN A 1 112 ? -11.523 11.117 -3.889 1 95.06 112 GLN A C 1
ATOM 886 O O . GLN A 1 112 ? -10.312 11.328 -3.891 1 95.06 112 GLN A O 1
ATOM 891 N N . HIS A 1 113 ? -12.43 12.016 -3.902 1 94.19 113 HIS A N 1
ATOM 892 C CA . HIS A 1 113 ? -12.062 13.43 -3.838 1 94.19 113 HIS A CA 1
ATOM 893 C C . HIS A 1 113 ? -11.328 13.742 -2.541 1 94.19 113 HIS A C 1
ATOM 895 O O . HIS A 1 113 ? -10.297 14.43 -2.557 1 94.19 113 HIS A O 1
ATOM 901 N N . MET A 1 114 ? -11.836 13.242 -1.462 1 92.81 114 MET A N 1
ATOM 902 C CA . MET A 1 114 ? -11.227 13.445 -0.15 1 92.81 114 MET A CA 1
ATOM 903 C C . MET A 1 114 ? -9.812 12.883 -0.114 1 92.81 114 MET A C 1
ATOM 905 O O . MET A 1 114 ? -8.883 13.555 0.347 1 92.81 114 MET A O 1
ATOM 909 N N . LEU A 1 115 ? -9.633 11.75 -0.609 1 94.5 115 LEU A N 1
ATOM 910 C CA . LEU A 1 115 ? -8.32 11.117 -0.633 1 94.5 115 LEU A CA 1
ATOM 911 C C . LEU A 1 115 ? -7.367 11.883 -1.554 1 94.5 115 LEU A C 1
ATOM 913 O O . LEU A 1 115 ? -6.176 12 -1.264 1 94.5 115 LEU A O 1
ATOM 917 N N . GLY A 1 116 ? -7.941 12.32 -2.668 1 94.56 116 GLY A N 1
ATOM 918 C CA . GLY A 1 116 ? -7.148 13.156 -3.551 1 94.56 116 GLY A CA 1
ATOM 919 C C . GLY A 1 116 ? -6.586 14.391 -2.863 1 94.56 116 GLY A C 1
ATOM 920 O O . GLY A 1 116 ? -5.418 14.734 -3.053 1 94.56 116 GLY A O 1
ATOM 921 N N . GLN A 1 117 ? -7.406 15.023 -2.094 1 93.44 117 GLN A N 1
ATOM 922 C CA . GLN A 1 117 ? -6.949 16.172 -1.318 1 93.44 117 GLN A CA 1
ATOM 923 C C . GLN A 1 117 ? -5.871 15.766 -0.316 1 93.44 117 GLN A C 1
ATOM 925 O O . GLN A 1 117 ? -4.902 16.5 -0.11 1 93.44 117 GLN A O 1
ATOM 930 N N . GLY A 1 118 ? -6.09 14.656 0.326 1 93.38 118 GLY A N 1
ATOM 931 C CA . GLY A 1 118 ? -5.098 14.141 1.255 1 93.38 118 GLY A CA 1
ATOM 932 C C . GLY A 1 118 ? -3.756 13.867 0.602 1 93.38 118 GLY A C 1
ATOM 933 O O . GLY A 1 118 ? -2.705 14.172 1.173 1 93.38 118 GLY A O 1
ATOM 934 N N . ARG A 1 119 ? -3.768 13.305 -0.585 1 95.62 119 ARG A N 1
ATOM 935 C CA . ARG A 1 119 ? -2.545 13.008 -1.325 1 95.62 119 ARG A CA 1
ATOM 936 C C . ARG A 1 119 ? -1.812 14.289 -1.71 1 95.62 119 ARG A C 1
ATOM 938 O O . ARG A 1 119 ? -0.585 14.359 -1.609 1 95.62 119 ARG A O 1
ATOM 945 N N . ARG A 1 120 ? -2.555 15.289 -2.137 1 95.38 120 ARG A N 1
ATOM 946 C CA . ARG A 1 120 ? -1.94 16.562 -2.482 1 95.38 120 ARG A CA 1
ATOM 947 C C . ARG A 1 120 ? -1.302 17.219 -1.261 1 95.38 120 ARG A C 1
ATOM 949 O O . ARG A 1 120 ? -0.191 17.75 -1.341 1 95.38 120 ARG A O 1
ATOM 956 N N . ALA A 1 121 ? -2.018 17.172 -0.182 1 95 121 ALA A N 1
ATOM 957 C CA . ALA A 1 121 ? -1.496 17.734 1.057 1 95 121 ALA A CA 1
ATOM 958 C C . ALA A 1 121 ? -0.249 17 1.523 1 95 121 ALA A C 1
ATOM 960 O O . ALA A 1 121 ? 0.701 17.609 2.014 1 95 121 ALA A O 1
ATOM 961 N N . HIS A 1 122 ? -0.267 15.711 1.416 1 96.56 122 HIS A N 1
ATOM 962 C CA . HIS A 1 122 ? 0.879 14.898 1.806 1 96.56 122 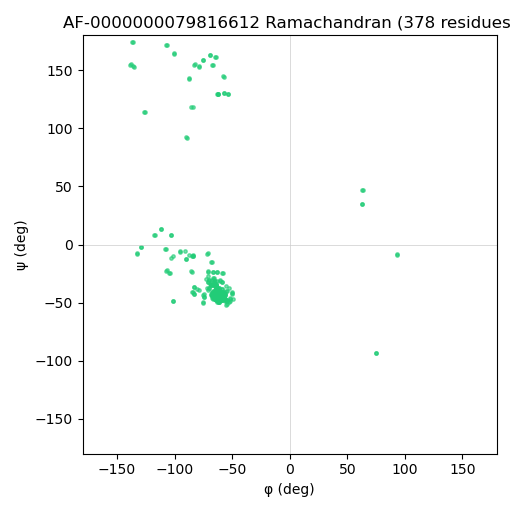HIS A CA 1
ATOM 963 C C . HIS A 1 122 ? 2.104 15.227 0.957 1 96.56 122 HIS A C 1
ATOM 965 O O . HIS A 1 122 ? 3.209 15.375 1.483 1 96.56 122 HIS A O 1
ATOM 971 N N . ARG A 1 123 ? 1.907 15.375 -0.305 1 97.69 123 ARG A N 1
ATOM 972 C CA . ARG A 1 123 ? 3.012 15.742 -1.186 1 97.69 123 ARG A CA 1
ATOM 973 C C . ARG A 1 123 ? 3.572 17.109 -0.815 1 97.69 123 ARG A C 1
ATOM 975 O O . ARG A 1 123 ? 4.789 17.297 -0.744 1 97.69 123 ARG A O 1
ATOM 982 N N . ALA A 1 124 ? 2.682 18.031 -0.639 1 96.94 124 ALA A N 1
ATOM 983 C CA . ALA A 1 124 ? 3.109 19.375 -0.264 1 96.94 124 ALA A CA 1
ATOM 984 C C . ALA A 1 124 ? 3.904 19.359 1.039 1 96.94 124 ALA A C 1
ATOM 986 O O . ALA A 1 124 ? 4.914 20.047 1.167 1 96.94 124 ALA A O 1
ATOM 987 N N . TRP A 1 125 ? 3.445 18.594 1.96 1 97.62 125 TRP A N 1
ATOM 988 C CA . TRP A 1 125 ? 4.125 18.469 3.244 1 97.62 125 TRP A CA 1
ATOM 989 C C . TRP A 1 125 ? 5.523 17.891 3.062 1 97.62 125 TRP A C 1
ATOM 991 O O . TRP A 1 125 ? 6.496 18.406 3.609 1 97.62 125 TRP A O 1
ATOM 1001 N N . VAL A 1 126 ? 5.676 16.828 2.264 1 98.56 126 VAL A N 1
ATOM 1002 C CA . VAL A 1 126 ? 6.965 16.203 1.993 1 98.56 126 VAL A CA 1
ATOM 1003 C C . VAL A 1 126 ? 7.91 17.234 1.359 1 98.56 126 VAL A C 1
ATOM 1005 O O . VAL A 1 126 ? 9.055 17.375 1.793 1 98.56 126 VAL A O 1
ATOM 1008 N N . GLU A 1 127 ? 7.438 17.938 0.372 1 98.31 127 GLU A N 1
ATOM 1009 C CA . GLU A 1 127 ? 8.242 18.922 -0.332 1 98.31 127 GLU A CA 1
ATOM 1010 C C . GLU A 1 127 ? 8.711 20.031 0.613 1 98.31 127 GLU A C 1
ATOM 1012 O O . GLU A 1 127 ? 9.852 20.484 0.518 1 98.31 127 GLU A O 1
ATOM 1017 N N . THR A 1 128 ? 7.828 20.391 1.529 1 97.81 128 THR A N 1
ATOM 1018 C CA . THR A 1 128 ? 8.141 21.484 2.455 1 97.81 128 THR A CA 1
ATOM 1019 C C . THR A 1 128 ? 9.117 21.016 3.527 1 97.81 128 THR A C 1
ATOM 1021 O O . THR A 1 128 ? 10.164 21.625 3.73 1 97.81 128 THR A O 1
ATOM 1024 N N . VAL A 1 129 ? 8.844 19.938 4.145 1 98.31 129 VAL A N 1
ATOM 1025 C CA . VAL A 1 129 ? 9.602 19.469 5.301 1 98.31 129 VAL A CA 1
ATOM 1026 C C . VAL A 1 129 ? 11 19.031 4.863 1 98.31 129 VAL A C 1
ATOM 1028 O O . VAL A 1 129 ? 11.977 19.234 5.586 1 98.31 129 VAL A O 1
ATOM 1031 N N . PHE A 1 130 ? 11.156 18.484 3.674 1 98.69 130 PHE A N 1
ATOM 1032 C CA . PHE A 1 130 ? 12.438 17.938 3.252 1 98.69 130 PHE A CA 1
ATOM 1033 C C . PHE A 1 130 ? 13.141 18.891 2.281 1 98.69 130 PHE A C 1
ATOM 1035 O O . PHE A 1 130 ? 14.18 18.531 1.708 1 98.69 130 PHE A O 1
ATOM 1042 N N . ALA A 1 131 ? 12.625 20.078 2.104 1 98.25 131 ALA A N 1
ATOM 1043 C CA . ALA A 1 131 ? 13.117 21.047 1.127 1 98.25 131 ALA A CA 1
ATOM 1044 C C . ALA A 1 131 ? 14.625 21.234 1.234 1 98.25 131 ALA A C 1
ATOM 1046 O O . ALA A 1 131 ? 15.336 21.203 0.224 1 98.25 131 ALA A O 1
ATOM 1047 N N . PRO A 1 132 ? 15.227 21.297 2.445 1 98.19 132 PRO A N 1
ATOM 1048 C CA . PRO A 1 132 ? 16.672 21.547 2.557 1 98.19 132 PRO A CA 1
ATOM 1049 C C . PRO A 1 132 ? 17.5 20.375 2.041 1 98.19 132 PRO A C 1
ATOM 1051 O O . PRO A 1 132 ? 18.703 20.516 1.822 1 98.19 132 PRO A O 1
ATOM 1054 N N . HIS A 1 133 ? 16.906 19.234 1.86 1 98.31 133 HIS A N 1
ATOM 1055 C CA . HIS A 1 133 ? 17.641 18.031 1.525 1 98.31 133 HIS A CA 1
ATOM 1056 C C . HIS A 1 133 ? 17.406 17.625 0.075 1 98.31 133 HIS A C 1
ATOM 1058 O O . HIS A 1 133 ? 17.953 16.625 -0.39 1 98.31 133 HIS A O 1
ATOM 1064 N N . LEU A 1 134 ? 16.531 18.344 -0.629 1 98.25 134 LEU A N 1
ATOM 1065 C CA . LEU A 1 134 ? 16.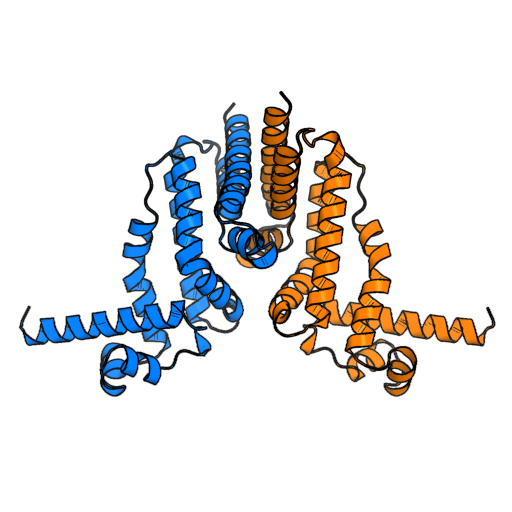141 17.953 -1.979 1 98.25 134 LEU A CA 1
ATOM 1066 C C . LEU A 1 134 ? 17.109 18.531 -3.012 1 98.25 134 LEU A C 1
ATOM 1068 O O . LEU A 1 134 ? 17.609 19.641 -2.846 1 98.25 134 LEU A O 1
ATOM 1072 N N . PRO A 1 135 ? 17.375 17.734 -4.031 1 97.44 135 PRO A N 1
ATOM 1073 C CA . PRO A 1 135 ? 18.25 18.234 -5.098 1 97.44 135 PRO A CA 1
ATOM 1074 C C . PRO A 1 135 ? 17.656 19.422 -5.844 1 97.44 135 PRO A C 1
ATOM 1076 O O . PRO A 1 135 ? 16.422 19.578 -5.898 1 97.44 135 PRO A O 1
ATOM 1079 N N . ASP A 1 136 ? 18.484 20.172 -6.547 1 95.69 136 ASP A N 1
ATOM 1080 C CA . ASP A 1 136 ? 18.047 21.344 -7.32 1 95.69 136 ASP A CA 1
ATOM 1081 C C . ASP A 1 136 ? 17.516 20.922 -8.695 1 95.69 136 ASP A C 1
ATOM 1083 O O . ASP A 1 136 ? 16.578 21.516 -9.211 1 95.69 136 ASP A O 1
ATOM 1087 N N . ARG A 1 137 ? 18.188 19.906 -9.219 1 96.25 137 ARG A N 1
ATOM 1088 C CA . ARG A 1 137 ? 17.75 19.438 -10.531 1 96.25 137 ARG A CA 1
ATOM 1089 C C . ARG A 1 137 ? 16.312 18.906 -10.484 1 96.25 137 ARG A C 1
ATOM 1091 O O . ARG A 1 137 ? 16 18 -9.703 1 96.25 137 ARG A O 1
ATOM 1098 N N . ALA A 1 138 ? 15.492 19.344 -11.352 1 95.81 138 ALA A N 1
ATOM 1099 C CA . ALA A 1 138 ? 14.047 19.156 -11.289 1 95.81 138 ALA A CA 1
ATOM 1100 C C . ALA A 1 138 ? 13.688 17.672 -11.359 1 95.81 138 ALA A C 1
ATOM 1102 O O . ALA A 1 138 ? 12.859 17.188 -10.586 1 95.81 138 ALA A O 1
ATOM 1103 N N . ASP A 1 139 ? 14.289 16.953 -12.289 1 95.25 139 ASP A N 1
ATOM 1104 C CA . ASP A 1 139 ? 13.953 15.539 -12.469 1 95.25 139 ASP A CA 1
ATOM 1105 C C . ASP A 1 139 ? 14.359 14.719 -11.242 1 95.25 139 ASP A C 1
ATOM 1107 O O . ASP A 1 139 ? 13.609 13.859 -10.789 1 95.25 139 ASP A O 1
ATOM 1111 N N . ALA A 1 140 ? 15.578 15.016 -10.727 1 96.94 140 ALA A N 1
ATOM 1112 C CA . ALA A 1 140 ? 16.047 14.344 -9.523 1 96.94 140 ALA A CA 1
ATOM 1113 C C . ALA A 1 140 ? 15.172 14.688 -8.32 1 96.94 140 ALA A C 1
ATOM 1115 O O . ALA A 1 140 ? 14.836 13.812 -7.523 1 96.94 140 ALA A O 1
ATOM 1116 N N . ARG A 1 141 ? 14.836 15.969 -8.234 1 98 141 ARG A N 1
ATOM 1117 C CA . ARG A 1 141 ? 13.992 16.422 -7.141 1 98 141 ARG A CA 1
ATOM 1118 C C . ARG A 1 141 ? 12.648 15.695 -7.145 1 98 141 ARG A C 1
ATOM 1120 O O . ARG A 1 141 ? 12.188 15.227 -6.102 1 98 141 ARG A O 1
ATOM 1127 N N . GLU A 1 142 ? 12 15.555 -8.281 1 97.44 142 GLU A N 1
ATOM 1128 C CA . GLU A 1 142 ? 10.711 14.875 -8.398 1 97.44 142 GLU A CA 1
ATOM 1129 C C . GLU A 1 142 ? 10.828 13.398 -8 1 97.44 142 GLU A C 1
ATOM 1131 O O . GLU A 1 142 ? 9.969 12.875 -7.285 1 97.44 142 GLU A O 1
ATOM 1136 N N . ARG A 1 143 ? 11.867 12.734 -8.414 1 97.5 143 ARG A N 1
ATOM 1137 C CA . ARG A 1 143 ? 12.086 11.32 -8.102 1 97.5 143 ARG A CA 1
ATOM 1138 C C . ARG A 1 143 ? 12.289 11.117 -6.605 1 97.5 143 ARG A C 1
ATOM 1140 O O . ARG A 1 143 ? 11.742 10.172 -6.023 1 97.5 143 ARG A O 1
ATOM 1147 N N . ILE A 1 144 ? 13.07 12.047 -6.055 1 98.69 144 ILE A N 1
ATOM 1148 C CA . ILE A 1 144 ? 13.352 11.953 -4.625 1 98.69 144 ILE A CA 1
ATOM 1149 C C . ILE A 1 144 ? 12.07 12.211 -3.832 1 98.69 144 ILE A C 1
ATOM 1151 O O . ILE A 1 144 ? 11.773 11.5 -2.875 1 98.69 144 ILE A O 1
ATOM 1155 N N . VAL A 1 145 ? 11.312 13.195 -4.227 1 98.81 145 VAL A N 1
ATOM 1156 C CA . VAL A 1 145 ? 10.055 13.5 -3.553 1 98.81 145 VAL A CA 1
ATOM 1157 C C . VAL A 1 145 ? 9.109 12.312 -3.668 1 98.81 145 VAL A C 1
ATOM 1159 O O . VAL A 1 145 ? 8.453 11.938 -2.693 1 98.81 145 VAL A O 1
ATOM 1162 N N . ASP A 1 146 ? 9.008 11.672 -4.84 1 98.81 146 ASP A N 1
ATOM 1163 C CA . ASP A 1 146 ? 8.18 10.484 -5.023 1 98.81 146 ASP A CA 1
ATOM 1164 C C . ASP A 1 146 ? 8.594 9.367 -4.07 1 98.81 146 ASP A C 1
ATOM 1166 O O . ASP A 1 146 ? 7.742 8.727 -3.451 1 98.81 146 ASP A O 1
ATOM 1170 N N . ALA A 1 147 ? 9.898 9.148 -3.971 1 98.88 147 ALA A N 1
ATOM 1171 C CA . ALA A 1 147 ? 10.414 8.086 -3.113 1 98.88 147 ALA A CA 1
ATOM 1172 C C . ALA A 1 147 ? 10.109 8.367 -1.645 1 98.88 147 ALA A C 1
ATOM 1174 O O . ALA A 1 147 ? 9.727 7.465 -0.9 1 98.88 147 ALA A O 1
ATOM 1175 N N . LEU A 1 148 ? 10.266 9.641 -1.239 1 98.94 148 LEU A N 1
ATOM 1176 C CA . LEU A 1 148 ? 9.938 10.031 0.129 1 98.94 148 LEU A CA 1
ATOM 1177 C C . LEU A 1 148 ? 8.445 9.891 0.39 1 98.94 148 LEU A C 1
ATOM 1179 O O . LEU A 1 148 ? 8.039 9.438 1.461 1 98.94 148 LEU A O 1
ATOM 1183 N N . TYR A 1 149 ? 7.688 10.32 -0.586 1 98.88 149 TYR A N 1
ATOM 1184 C CA . TYR A 1 149 ? 6.242 10.148 -0.491 1 98.88 149 TYR A CA 1
ATOM 1185 C C . TYR A 1 149 ? 5.887 8.695 -0.196 1 98.88 149 TYR A C 1
ATOM 1187 O O . TYR A 1 149 ? 5.117 8.414 0.728 1 98.88 149 TYR A O 1
ATOM 1195 N N . VAL A 1 150 ? 6.43 7.762 -0.917 1 98.81 150 VAL A N 1
ATOM 1196 C CA . VAL A 1 150 ? 6.141 6.34 -0.768 1 98.81 150 VAL A CA 1
ATOM 1197 C C . VAL A 1 150 ? 6.566 5.867 0.621 1 98.81 150 VAL A C 1
ATOM 1199 O O . VAL A 1 150 ? 5.785 5.23 1.332 1 98.81 150 VAL A O 1
ATOM 1202 N N . ALA A 1 151 ? 7.785 6.199 1.014 1 98.81 151 ALA A N 1
ATOM 1203 C CA . ALA A 1 151 ? 8.336 5.742 2.285 1 98.81 151 ALA A CA 1
ATOM 1204 C C . ALA A 1 151 ? 7.473 6.199 3.455 1 98.81 151 ALA A C 1
ATOM 1206 O O . ALA A 1 151 ? 7.461 5.562 4.512 1 98.81 151 ALA A O 1
ATOM 1207 N N . LEU A 1 152 ? 6.746 7.273 3.203 1 98.69 152 LEU A N 1
ATOM 1208 C CA . LEU A 1 152 ? 5.977 7.891 4.281 1 98.69 152 LEU A CA 1
ATOM 1209 C C . LEU A 1 152 ? 4.48 7.719 4.047 1 98.69 152 LEU A C 1
ATOM 1211 O O . LEU A 1 152 ? 3.67 8.43 4.641 1 98.69 152 LEU A O 1
ATOM 1215 N N . ASP A 1 153 ? 4.137 6.879 3.148 1 98.5 153 ASP A N 1
ATOM 1216 C CA . ASP A 1 153 ? 2.746 6.633 2.783 1 98.5 153 ASP A CA 1
ATOM 1217 C C . ASP A 1 153 ? 2.062 5.727 3.807 1 98.5 153 ASP A C 1
ATOM 1219 O O . ASP A 1 153 ? 2.713 4.887 4.434 1 98.5 153 ASP A O 1
ATOM 1223 N N . VAL A 1 154 ? 0.782 5.84 3.936 1 98.31 154 VAL A N 1
ATOM 1224 C CA . VAL A 1 154 ? -0.01 5.102 4.914 1 98.31 154 VAL A CA 1
ATOM 1225 C C . VAL A 1 154 ? 0.007 3.613 4.578 1 98.31 154 VAL A C 1
ATOM 1227 O O . VAL A 1 154 ? -0.076 2.768 5.473 1 98.31 154 VAL A O 1
ATOM 1230 N N . THR A 1 155 ? 0.147 3.262 3.324 1 98 155 THR A N 1
ATOM 1231 C CA . THR A 1 155 ? 0.149 1.852 2.951 1 98 155 THR A CA 1
ATOM 1232 C C . THR A 1 155 ? 1.42 1.164 3.441 1 98 155 THR A C 1
ATOM 1234 O O . THR A 1 155 ? 1.41 -0.033 3.738 1 98 155 THR A O 1
ATOM 1237 N N . VAL A 1 156 ? 2.504 1.9 3.523 1 98.56 156 VAL A N 1
ATOM 1238 C CA . VAL A 1 156 ? 3.725 1.352 4.109 1 98.56 156 VAL A CA 1
ATOM 1239 C C . VAL A 1 156 ? 3.514 1.098 5.598 1 98.56 156 VAL A C 1
ATOM 1241 O O . VAL A 1 156 ? 3.869 0.032 6.109 1 98.56 156 VAL A O 1
ATOM 1244 N N . TRP A 1 157 ? 2.947 2.08 6.25 1 98.69 157 TRP A N 1
ATOM 1245 C CA . TRP A 1 157 ? 2.59 1.896 7.652 1 98.69 157 TRP A CA 1
ATOM 1246 C C . TRP A 1 157 ? 1.705 0.667 7.832 1 98.69 157 TRP A C 1
ATOM 1248 O O . TRP A 1 157 ? 1.949 -0.158 8.719 1 98.69 157 TRP A O 1
ATOM 1258 N N . LYS A 1 158 ? 0.669 0.516 7.043 1 98.19 158 LYS A N 1
ATOM 1259 C CA . LYS A 1 158 ? -0.258 -0.608 7.141 1 98.19 158 LYS A CA 1
ATOM 1260 C C . LYS A 1 158 ? 0.475 -1.938 6.992 1 98.19 158 LYS A C 1
ATOM 1262 O O . LYS A 1 158 ? 0.231 -2.875 7.758 1 98.19 158 LYS A O 1
ATOM 1267 N N . LEU A 1 159 ? 1.346 -2.016 6.012 1 97.75 159 LEU A N 1
ATOM 1268 C CA . LEU A 1 159 ? 2.113 -3.234 5.781 1 97.75 159 LEU A CA 1
ATOM 1269 C C . LEU A 1 159 ? 2.938 -3.598 7.012 1 97.75 159 LEU A C 1
ATOM 1271 O O . LEU A 1 159 ? 2.861 -4.727 7.504 1 97.75 159 LEU A O 1
ATOM 1275 N N . LEU A 1 160 ? 3.633 -2.682 7.57 1 98.5 160 LEU A N 1
ATOM 1276 C CA . LEU A 1 160 ? 4.547 -2.932 8.68 1 98.5 160 LEU A CA 1
ATOM 1277 C C . LEU A 1 160 ? 3.775 -3.17 9.977 1 98.5 160 LEU A C 1
ATOM 1279 O O . LEU A 1 160 ? 4.027 -4.148 10.68 1 98.5 160 LEU A O 1
ATOM 1283 N N . ARG A 1 161 ? 2.816 -2.369 10.227 1 98.38 161 ARG A N 1
ATOM 1284 C CA . ARG A 1 161 ? 2.133 -2.355 11.516 1 98.38 161 ARG A CA 1
ATOM 1285 C C . ARG A 1 161 ? 1.034 -3.41 11.57 1 98.38 161 ARG A C 1
ATOM 1287 O O . ARG A 1 161 ? 0.879 -4.105 12.57 1 98.38 161 ARG A O 1
ATOM 1294 N N . ARG A 1 162 ? 0.318 -3.549 10.492 1 96.75 162 ARG A N 1
ATOM 1295 C CA . ARG A 1 162 ? -0.87 -4.395 10.523 1 96.75 162 ARG A CA 1
ATOM 1296 C C . ARG A 1 162 ? -0.593 -5.754 9.891 1 96.75 162 ARG A C 1
ATOM 1298 O O . ARG A 1 162 ? -0.916 -6.793 10.469 1 96.75 162 ARG A O 1
ATOM 1305 N N . ASP A 1 163 ? 0 -5.715 8.734 1 95.31 163 ASP A N 1
ATOM 1306 C CA . ASP A 1 163 ? 0.199 -6.984 8.039 1 95.31 163 ASP A CA 1
ATOM 1307 C C . ASP A 1 163 ? 1.33 -7.789 8.68 1 95.31 163 ASP A C 1
ATOM 1309 O O . ASP A 1 163 ? 1.204 -9 8.875 1 95.31 163 ASP A O 1
ATOM 1313 N N . PHE A 1 164 ? 2.443 -7.051 9.016 1 96.62 164 PHE A N 1
ATOM 1314 C CA . PHE A 1 164 ? 3.576 -7.738 9.625 1 96.62 164 PHE A CA 1
ATOM 1315 C C . PHE A 1 164 ? 3.453 -7.742 11.141 1 96.62 164 PHE A C 1
ATOM 1317 O O . PHE A 1 164 ? 4.207 -8.43 11.828 1 96.62 164 PHE A O 1
ATOM 1324 N N . ALA A 1 165 ? 2.535 -6.949 11.711 1 97.38 165 ALA A N 1
ATOM 1325 C CA . ALA A 1 165 ? 2.26 -6.863 13.141 1 97.38 165 ALA A CA 1
ATOM 1326 C C . ALA A 1 165 ? 3.48 -6.359 13.906 1 97.38 165 ALA A C 1
ATOM 1328 O O . ALA A 1 165 ? 3.756 -6.812 15.016 1 97.38 165 ALA A O 1
ATOM 1329 N N . TYR A 1 166 ? 4.223 -5.504 13.336 1 98.44 166 TYR A N 1
ATOM 1330 C CA . TYR A 1 166 ? 5.391 -4.938 14 1 98.44 166 TYR A CA 1
ATOM 1331 C C . TYR A 1 166 ? 4.973 -3.912 15.047 1 98.44 166 TYR A C 1
ATOM 1333 O O . TYR A 1 166 ? 3.875 -3.354 14.977 1 98.44 166 TYR A O 1
ATOM 1341 N N . SER A 1 167 ? 5.859 -3.68 15.969 1 98.5 167 SER A N 1
ATOM 1342 C CA . SER A 1 167 ? 5.668 -2.604 16.938 1 98.5 167 SER A CA 1
ATOM 1343 C C . SER A 1 167 ? 5.793 -1.236 16.266 1 98.5 167 SER A C 1
ATOM 1345 O O . SER A 1 167 ? 6.297 -1.129 15.148 1 98.5 167 SER A O 1
ATOM 1347 N N . VAL A 1 168 ? 5.305 -0.203 16.938 1 98.69 168 VAL A N 1
ATOM 1348 C CA . VAL A 1 168 ? 5.434 1.175 16.469 1 98.69 168 VAL A CA 1
ATOM 1349 C C . VAL A 1 168 ? 6.91 1.519 16.281 1 98.69 168 VAL A C 1
ATOM 1351 O O . VAL A 1 168 ? 7.289 2.133 15.281 1 98.69 168 VAL A O 1
ATOM 1354 N N . GLU A 1 169 ? 7.719 1.085 17.188 1 98.12 169 GLU A N 1
ATOM 1355 C CA . GLU A 1 169 ? 9.148 1.388 17.172 1 98.12 169 GLU A CA 1
ATOM 1356 C C . GLU A 1 169 ? 9.82 0.762 15.945 1 98.12 169 GLU A C 1
ATOM 1358 O O . GLU A 1 169 ? 10.602 1.419 15.258 1 98.12 169 GLU A O 1
ATOM 1363 N N . ARG A 1 170 ? 9.539 -0.479 15.688 1 98 170 ARG A N 1
ATOM 1364 C CA . ARG A 1 170 ? 10.133 -1.155 14.539 1 98 170 ARG A CA 1
ATOM 1365 C C . ARG A 1 170 ? 9.664 -0.52 13.234 1 98 170 ARG A C 1
ATOM 1367 O O . ARG A 1 170 ? 10.445 -0.358 12.297 1 98 170 ARG A O 1
ATOM 1374 N N . THR A 1 171 ? 8.398 -0.182 13.172 1 98.81 171 THR A N 1
ATOM 1375 C CA . THR A 1 171 ? 7.848 0.491 12.008 1 98.81 171 THR A CA 1
ATOM 1376 C C . THR A 1 171 ? 8.586 1.798 11.734 1 98.81 171 THR A C 1
ATOM 1378 O O . THR A 1 171 ? 9.008 2.053 10.602 1 98.81 171 THR A O 1
ATOM 1381 N N . GLU A 1 172 ? 8.773 2.57 12.781 1 98.81 172 GLU A N 1
ATOM 1382 C CA . GLU A 1 172 ? 9.484 3.836 12.648 1 98.81 172 GLU A CA 1
ATOM 1383 C C . GLU A 1 172 ? 10.922 3.611 12.172 1 98.81 172 GLU A C 1
ATOM 1385 O O . GLU A 1 172 ? 11.43 4.363 11.344 1 98.81 172 GLU A O 1
ATOM 1390 N N . GLN A 1 173 ? 11.562 2.602 12.664 1 98.5 173 GLN A N 1
ATOM 1391 C CA . GLN A 1 173 ? 12.945 2.314 12.297 1 98.5 173 GLN A CA 1
ATOM 1392 C C . GLN A 1 173 ? 13.062 1.948 10.82 1 98.5 173 GLN A C 1
ATOM 1394 O O . GLN A 1 173 ? 13.977 2.402 10.133 1 98.5 173 GLN A O 1
ATOM 1399 N N . VAL A 1 174 ? 12.18 1.14 10.344 1 98.81 174 VAL A N 1
ATOM 1400 C CA . VAL A 1 174 ? 12.203 0.725 8.945 1 98.81 174 VAL A CA 1
ATOM 1401 C C . VAL A 1 174 ? 11.945 1.929 8.039 1 98.81 174 VAL A C 1
ATOM 1403 O O . VAL A 1 174 ? 12.672 2.152 7.07 1 98.81 174 VAL A O 1
ATOM 1406 N N . MET A 1 175 ? 10.945 2.725 8.398 1 98.88 175 MET A N 1
ATOM 1407 C CA . MET A 1 175 ? 10.633 3.906 7.602 1 98.88 175 MET A CA 1
ATOM 1408 C C . MET A 1 175 ? 11.789 4.902 7.629 1 98.88 175 MET A C 1
ATOM 1410 O O . MET A 1 175 ? 12.109 5.516 6.609 1 98.88 175 MET A O 1
ATOM 1414 N N . ARG A 1 176 ? 12.383 5.039 8.781 1 98.75 176 ARG A N 1
ATOM 1415 C CA . ARG A 1 176 ? 13.539 5.922 8.891 1 98.75 176 ARG A CA 1
ATOM 1416 C C . ARG A 1 176 ? 14.688 5.445 8.008 1 98.75 176 ARG A C 1
ATOM 1418 O O . ARG A 1 176 ? 15.352 6.254 7.355 1 98.75 176 ARG A O 1
ATOM 1425 N N . THR A 1 177 ? 14.922 4.16 7.984 1 98.69 177 THR A N 1
ATOM 1426 C CA . THR A 1 177 ? 15.945 3.58 7.121 1 98.69 177 THR A CA 1
ATOM 1427 C C . THR A 1 177 ? 15.672 3.926 5.66 1 98.69 177 THR A C 1
ATOM 1429 O O . THR A 1 177 ? 16.594 4.312 4.93 1 98.69 177 THR A O 1
ATOM 1432 N N . MET A 1 178 ? 14.469 3.799 5.238 1 98.88 178 MET A N 1
ATOM 1433 C CA . MET A 1 178 ? 14.094 4.121 3.863 1 98.88 178 MET A CA 1
ATOM 1434 C C . MET A 1 178 ? 14.305 5.605 3.576 1 98.88 178 MET A C 1
ATOM 1436 O O . MET A 1 178 ? 14.922 5.965 2.574 1 98.88 178 MET A O 1
ATOM 1440 N N . VAL A 1 179 ? 13.812 6.449 4.488 1 98.94 179 VAL A N 1
ATOM 1441 C CA . VAL A 1 179 ? 13.891 7.895 4.289 1 98.94 179 VAL A CA 1
ATOM 1442 C C . VAL A 1 179 ? 15.359 8.328 4.262 1 98.94 179 VAL A C 1
ATOM 1444 O O . VAL A 1 179 ? 15.773 9.062 3.359 1 98.94 179 VAL A O 1
ATOM 1447 N N . ASP A 1 180 ? 16.156 7.863 5.219 1 98.69 180 ASP A N 1
ATOM 1448 C CA . ASP A 1 180 ? 17.578 8.203 5.254 1 98.69 180 ASP A CA 1
ATOM 1449 C C . ASP A 1 180 ? 18.281 7.734 3.98 1 98.69 180 ASP A C 1
ATOM 1451 O O . ASP A 1 180 ? 19.141 8.445 3.445 1 98.69 180 ASP A O 1
ATOM 1455 N N . GLY A 1 181 ? 17.938 6.57 3.523 1 98.69 181 GLY A N 1
ATOM 1456 C CA . GLY A 1 181 ? 18.5 6.059 2.279 1 98.69 181 GLY A CA 1
ATOM 1457 C C . GLY A 1 181 ? 18.172 6.926 1.079 1 98.69 181 GLY A C 1
ATOM 1458 O O . GLY A 1 181 ? 19.047 7.246 0.28 1 98.69 181 GLY A O 1
ATOM 1459 N N . VAL A 1 182 ? 16.875 7.266 0.942 1 98.81 182 VAL A N 1
ATOM 1460 C CA . VAL A 1 182 ? 16.453 8.109 -0.167 1 98.81 182 VAL A CA 1
ATOM 1461 C C . VAL A 1 182 ? 17.188 9.445 -0.115 1 98.81 182 VAL A C 1
ATOM 1463 O O . VAL A 1 182 ? 17.609 9.969 -1.148 1 98.81 182 VAL A O 1
ATOM 1466 N N . LEU A 1 183 ? 17.391 9.984 1.082 1 98.56 183 LEU A N 1
ATOM 1467 C CA . LEU A 1 183 ? 18.078 11.258 1.222 1 98.56 183 LEU A CA 1
ATOM 1468 C C . LEU A 1 183 ? 19.562 11.117 0.898 1 98.56 183 LEU A C 1
ATOM 1470 O O . LEU A 1 183 ? 20.188 12.047 0.389 1 98.56 183 LEU A O 1
ATOM 1474 N N . ALA A 1 184 ? 20.141 9.961 1.186 1 97.5 184 ALA A N 1
ATOM 1475 C CA . ALA A 1 184 ? 21.5 9.695 0.742 1 97.5 184 ALA A CA 1
ATOM 1476 C C . ALA A 1 184 ? 21.609 9.734 -0.78 1 97.5 184 ALA A C 1
ATOM 1478 O O . ALA A 1 184 ? 22.562 10.273 -1.332 1 97.5 184 ALA A O 1
ATOM 1479 N N . GLU A 1 185 ? 20.625 9.18 -1.464 1 97.5 185 GLU A N 1
ATOM 1480 C CA . GLU A 1 185 ? 20.578 9.25 -2.922 1 97.5 185 GLU A CA 1
ATOM 1481 C C . GLU A 1 185 ? 20.438 10.688 -3.404 1 97.5 185 GLU A C 1
ATOM 1483 O O . GLU A 1 185 ? 21.031 11.07 -4.418 1 97.5 185 GLU A O 1
ATOM 1488 N N . ALA A 1 186 ? 19.641 11.438 -2.668 1 97.31 186 ALA A N 1
ATOM 1489 C CA . ALA A 1 186 ? 19.469 12.852 -2.996 1 97.31 186 ALA A CA 1
ATOM 1490 C C . ALA A 1 186 ? 20.812 13.586 -2.967 1 97.31 186 ALA A C 1
ATOM 1492 O O . ALA A 1 186 ? 21.094 14.414 -3.834 1 97.31 186 ALA A O 1
ATOM 1493 N N . ARG A 1 187 ? 21.562 13.289 -2.025 1 95.56 187 ARG A N 1
ATOM 1494 C CA . ARG A 1 187 ? 22.859 13.9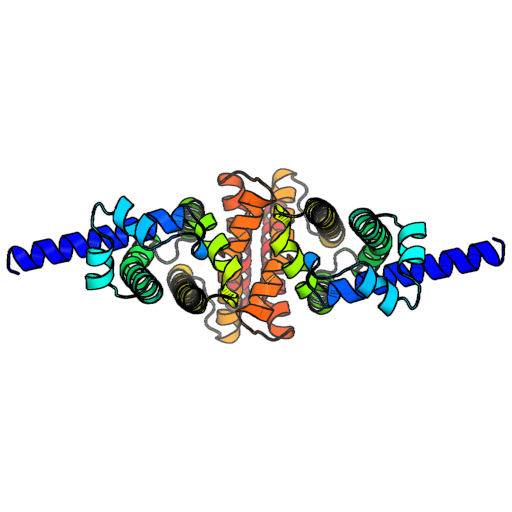38 -1.883 1 95.56 187 ARG A CA 1
ATOM 1495 C C . ARG A 1 187 ? 23.781 13.602 -3.055 1 95.56 187 ARG A C 1
ATOM 1497 O O . ARG A 1 187 ? 24.562 14.438 -3.504 1 95.56 187 ARG A O 1
ATOM 1504 N N . LYS A 1 188 ? 23.672 12.406 -3.535 1 93.44 188 LYS A N 1
ATOM 1505 C CA . LYS A 1 188 ? 24.469 12 -4.684 1 93.44 188 LYS A CA 1
ATOM 1506 C C . LYS A 1 188 ? 24.078 12.789 -5.93 1 93.44 188 LYS A C 1
ATOM 1508 O O . LYS A 1 188 ? 24.906 13 -6.82 1 93.44 188 LYS A O 1
ATOM 1513 N N . GLU A 1 189 ? 22.781 13.141 -6.035 1 89.5 189 GLU A N 1
ATOM 1514 C CA . GLU A 1 189 ? 22.281 13.891 -7.18 1 89.5 189 GLU A CA 1
ATOM 1515 C C . GLU A 1 189 ? 22.766 15.336 -7.156 1 89.5 189 GLU A C 1
ATOM 1517 O O . GLU A 1 189 ? 22.734 16.031 -8.18 1 89.5 189 GLU A O 1
ATOM 1522 N N . GLY A 1 190 ? 23.031 15.844 -5.996 1 79.44 190 GLY A N 1
ATOM 1523 C CA . GLY A 1 190 ? 23.5 17.219 -5.848 1 79.44 190 GLY A CA 1
ATOM 1524 C C . GLY A 1 190 ? 25.016 17.328 -5.871 1 79.44 190 GLY A C 1
ATOM 1525 O O . GLY A 1 190 ? 25.562 18.438 -5.848 1 79.44 190 GLY A O 1
ATOM 1526 N N . ALA A 1 191 ? 25.75 16.234 -5.898 1 69.5 191 ALA A N 1
ATOM 1527 C CA . ALA A 1 191 ? 27.219 16.219 -6.008 1 69.5 191 ALA A CA 1
ATOM 1528 C C . ALA A 1 191 ? 27.656 16.156 -7.469 1 69.5 191 ALA A C 1
ATOM 1530 O O . ALA A 1 191 ? 26.906 15.672 -8.32 1 69.5 191 ALA A O 1
ATOM 1531 N N . MET B 1 1 ? 3.051 -43.719 -17.234 1 71.25 1 MET B N 1
ATOM 1532 C CA . MET B 1 1 ? 1.707 -43.156 -17.094 1 71.25 1 MET B CA 1
ATOM 1533 C C . MET B 1 1 ? 0.81 -43.625 -18.234 1 71.25 1 MET B C 1
ATOM 1535 O O . MET B 1 1 ? 1.239 -43.656 -19.391 1 71.25 1 MET B O 1
ATOM 1539 N N . THR B 1 2 ? -0.317 -44.188 -18.016 1 85.06 2 THR B N 1
ATOM 1540 C CA . THR B 1 2 ? -1.274 -44.656 -19.016 1 85.06 2 THR B CA 1
ATOM 1541 C C . THR B 1 2 ? -1.882 -43.5 -19.781 1 85.06 2 THR B C 1
ATOM 1543 O O . THR B 1 2 ? -1.757 -42.344 -19.359 1 85.06 2 THR B O 1
ATOM 1546 N N . ALA B 1 3 ? -2.314 -43.719 -20.938 1 89.19 3 ALA B N 1
ATOM 1547 C CA . ALA B 1 3 ? -2.965 -42.688 -21.766 1 89.19 3 ALA B CA 1
ATOM 1548 C C . ALA B 1 3 ? -4.059 -41.969 -20.969 1 89.19 3 ALA B C 1
ATOM 1550 O O . ALA B 1 3 ? -4.215 -40.75 -21.078 1 89.19 3 ALA B O 1
ATOM 1551 N N . ARG B 1 4 ? -4.832 -42.781 -20.328 1 87.31 4 ARG B N 1
ATOM 1552 C CA . ARG B 1 4 ? -5.91 -42.219 -19.516 1 87.31 4 ARG B CA 1
ATOM 1553 C C . ARG B 1 4 ? -5.359 -41.281 -18.438 1 87.31 4 ARG B C 1
ATOM 1555 O O . ARG B 1 4 ? -5.906 -40.219 -18.203 1 87.31 4 ARG B O 1
ATOM 1562 N N . ALA B 1 5 ? -4.309 -41.719 -17.75 1 88.31 5 ALA B N 1
ATOM 1563 C CA . ALA B 1 5 ? -3.66 -40.938 -16.719 1 88.31 5 ALA B CA 1
ATOM 1564 C C . ALA B 1 5 ? -3.117 -39.625 -17.297 1 88.31 5 ALA B C 1
ATOM 1566 O O . ALA B 1 5 ? -3.236 -38.562 -16.688 1 88.31 5 ALA B O 1
ATOM 1567 N N . LYS B 1 6 ? -2.555 -39.688 -18.406 1 90 6 LYS B N 1
ATOM 1568 C CA . LYS B 1 6 ? -2.041 -38.5 -19.078 1 90 6 LYS B CA 1
ATOM 1569 C C . LYS B 1 6 ? -3.174 -37.531 -19.438 1 90 6 LYS B C 1
ATOM 1571 O O . LYS B 1 6 ? -3.02 -36.312 -19.328 1 90 6 LYS B O 1
ATOM 1576 N N . ALA B 1 7 ? -4.258 -38.094 -19.922 1 88.75 7 ALA B N 1
ATOM 1577 C CA . ALA B 1 7 ? -5.414 -37.281 -20.266 1 88.75 7 ALA B CA 1
ATOM 1578 C C . ALA B 1 7 ? -5.977 -36.594 -19.031 1 88.75 7 ALA B C 1
ATOM 1580 O O . ALA B 1 7 ? -6.359 -35.406 -19.109 1 88.75 7 ALA B O 1
ATOM 1581 N N . THR B 1 8 ? -6.074 -37.25 -17.938 1 90.5 8 THR B N 1
ATOM 1582 C CA . THR B 1 8 ? -6.551 -36.688 -16.688 1 90.5 8 THR B CA 1
ATOM 1583 C C . THR B 1 8 ? -5.641 -35.562 -16.219 1 90.5 8 THR B C 1
ATOM 1585 O O . THR B 1 8 ? -6.117 -34.5 -15.781 1 90.5 8 THR B O 1
ATOM 1588 N N . GLU B 1 9 ? -4.402 -35.812 -16.359 1 92.38 9 GLU B N 1
ATOM 1589 C CA . GLU B 1 9 ? -3.426 -34.812 -15.961 1 92.38 9 GLU B CA 1
ATOM 1590 C C . GLU B 1 9 ? -3.527 -33.562 -16.844 1 92.38 9 GLU B C 1
ATOM 1592 O O . GLU B 1 9 ? -3.393 -32.438 -16.359 1 92.38 9 GLU B O 1
ATOM 1597 N N . ARG B 1 10 ? -3.707 -33.812 -18.047 1 94.25 10 ARG B N 1
ATOM 1598 C CA . ARG B 1 10 ? -3.863 -32.688 -18.969 1 94.25 10 ARG B CA 1
ATOM 1599 C C . ARG B 1 10 ? -5.105 -31.859 -18.625 1 94.25 10 ARG B C 1
ATOM 1601 O O . ARG B 1 10 ? -5.078 -30.641 -18.703 1 94.25 10 ARG B O 1
ATOM 1608 N N . THR B 1 11 ? -6.148 -32.562 -18.344 1 95.69 11 THR B N 1
ATOM 1609 C CA . THR B 1 11 ? -7.383 -31.891 -17.953 1 95.69 11 THR B CA 1
ATOM 1610 C C . THR B 1 11 ? -7.18 -31.094 -16.672 1 95.69 11 THR B C 1
ATOM 1612 O O . THR B 1 11 ? -7.629 -29.953 -16.562 1 95.69 11 THR B O 1
ATOM 1615 N N . ARG B 1 12 ? -6.531 -31.688 -15.742 1 96.5 12 ARG B N 1
ATOM 1616 C CA . ARG B 1 12 ? -6.223 -31.016 -14.484 1 96.5 12 ARG B CA 1
ATOM 1617 C C . ARG B 1 12 ? -5.449 -29.719 -14.719 1 96.5 12 ARG B C 1
ATOM 1619 O O . ARG B 1 12 ? -5.793 -28.672 -14.172 1 96.5 12 ARG B O 1
ATOM 1626 N N . GLU B 1 13 ? -4.457 -29.812 -15.547 1 96.25 13 GLU B N 1
ATOM 1627 C CA . GLU B 1 13 ? -3.635 -28.641 -15.859 1 96.25 13 GLU B CA 1
ATOM 1628 C C . GLU B 1 13 ? -4.453 -27.562 -16.562 1 96.25 13 GLU B C 1
ATOM 1630 O O . GLU B 1 13 ? -4.281 -26.375 -16.281 1 96.25 13 GLU B O 1
ATOM 1635 N N . ARG B 1 14 ? -5.305 -27.969 -17.391 1 96.94 14 ARG B N 1
ATOM 1636 C CA . ARG B 1 14 ? -6.16 -27.031 -18.109 1 96.94 14 ARG B CA 1
ATOM 1637 C C . ARG B 1 14 ? -7.066 -26.281 -17.141 1 96.94 14 ARG B C 1
ATOM 1639 O O . ARG B 1 14 ? -7.297 -25.078 -17.312 1 96.94 14 ARG B O 1
ATOM 1646 N N . ILE B 1 15 ? -7.559 -26.969 -16.203 1 97.56 15 ILE B N 1
ATOM 1647 C CA . ILE B 1 15 ? -8.438 -26.344 -15.219 1 97.56 15 ILE B CA 1
ATOM 1648 C C . ILE B 1 15 ? -7.648 -25.344 -14.375 1 97.56 15 ILE B C 1
ATOM 1650 O O . ILE B 1 15 ? -8.117 -24.234 -14.109 1 97.56 15 ILE B O 1
ATOM 1654 N N . LEU B 1 16 ? -6.461 -25.734 -14.008 1 97.25 16 LEU B N 1
ATOM 1655 C CA . LEU B 1 16 ? -5.613 -24.844 -13.219 1 97.25 16 LEU B CA 1
ATOM 1656 C C . LEU B 1 16 ? -5.254 -23.594 -14 1 97.25 16 LEU B C 1
ATOM 1658 O O . LEU B 1 16 ? -5.34 -22.484 -13.477 1 97.25 16 LEU B O 1
ATOM 1662 N N . GLU B 1 17 ? -4.918 -23.766 -15.25 1 97 17 GLU B N 1
ATOM 1663 C CA . GLU B 1 17 ? -4.574 -22.641 -16.109 1 97 17 GLU B CA 1
ATOM 1664 C C . GLU B 1 17 ? -5.77 -21.703 -16.312 1 97 17 GLU B C 1
ATOM 1666 O O . GLU B 1 17 ? -5.633 -20.484 -16.219 1 97 17 GLU B O 1
ATOM 1671 N N . ALA B 1 18 ? -6.895 -22.297 -16.547 1 97.5 18 ALA B N 1
ATOM 1672 C CA . ALA B 1 18 ? -8.125 -21.531 -16.734 1 97.5 18 ALA B CA 1
ATOM 1673 C C . ALA B 1 18 ? -8.461 -20.719 -15.477 1 97.5 18 ALA B C 1
ATOM 1675 O O . ALA B 1 18 ? -8.852 -19.562 -15.57 1 97.5 18 ALA B O 1
ATOM 1676 N N . THR B 1 19 ? -8.312 -21.375 -14.391 1 96.38 19 THR B N 1
ATOM 1677 C CA . THR B 1 19 ? -8.602 -20.719 -13.125 1 96.38 19 THR B CA 1
ATOM 1678 C C . THR B 1 19 ? -7.664 -19.531 -12.898 1 96.38 19 THR B C 1
ATOM 1680 O O . THR B 1 19 ? -8.109 -18.438 -12.57 1 96.38 19 THR B O 1
ATOM 1683 N N . TYR B 1 20 ? -6.43 -19.781 -13.125 1 94.62 20 TYR B N 1
ATOM 1684 C CA . TYR B 1 20 ? -5.43 -18.734 -12.961 1 94.62 20 TYR B CA 1
ATOM 1685 C C . TYR B 1 20 ? -5.707 -17.547 -13.883 1 94.62 20 TYR B C 1
ATOM 1687 O O . TYR B 1 20 ? -5.664 -16.391 -13.461 1 94.62 20 TYR B O 1
ATOM 1695 N N . GLU B 1 21 ? -6.016 -17.797 -15.094 1 95.94 21 GLU B N 1
ATOM 1696 C CA . GL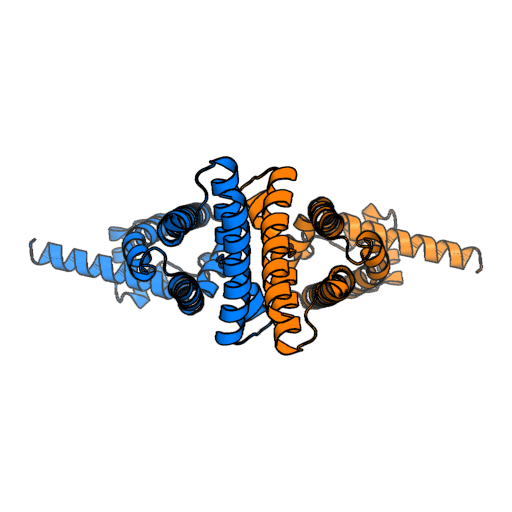U B 1 21 ? -6.305 -16.766 -16.078 1 95.94 21 GLU B CA 1
ATOM 1697 C C . GLU B 1 21 ? -7.52 -15.938 -15.672 1 95.94 21 GLU B C 1
ATOM 1699 O O . GLU B 1 21 ? -7.52 -14.711 -15.805 1 95.94 21 GLU B O 1
ATOM 1704 N N . LEU B 1 22 ? -8.531 -16.594 -15.219 1 95.75 22 LEU B N 1
ATOM 1705 C CA . LEU B 1 22 ? -9.742 -15.906 -14.789 1 95.75 22 LEU B CA 1
ATOM 1706 C C . LEU B 1 22 ? -9.453 -15 -13.594 1 95.75 22 LEU B C 1
ATOM 1708 O O . LEU B 1 22 ? -9.961 -13.883 -13.516 1 95.75 22 LEU B O 1
ATOM 1712 N N . TRP B 1 23 ? -8.633 -15.477 -12.703 1 93.31 23 TRP B N 1
ATOM 1713 C CA . TRP B 1 23 ? -8.305 -14.695 -11.516 1 93.31 23 TRP B CA 1
ATOM 1714 C C . TRP B 1 23 ? -7.473 -13.469 -11.883 1 93.31 23 TRP B C 1
ATOM 1716 O O . TRP B 1 23 ? -7.566 -12.43 -11.219 1 93.31 23 TRP B O 1
ATOM 1726 N N . LEU B 1 24 ? -6.621 -13.586 -12.891 1 92.75 24 LEU B N 1
ATOM 1727 C CA . LEU B 1 24 ? -5.852 -12.445 -13.367 1 92.75 24 LEU B CA 1
ATOM 1728 C C . LEU B 1 24 ? -6.77 -11.367 -13.922 1 92.75 24 LEU B C 1
ATOM 1730 O O . LEU B 1 24 ? -6.449 -10.18 -13.852 1 92.75 24 LEU B O 1
ATOM 1734 N N . GLU B 1 25 ? -7.961 -11.773 -14.328 1 93.94 25 GLU B N 1
ATOM 1735 C CA . GLU B 1 25 ? -8.844 -10.867 -15.07 1 93.94 25 GLU B CA 1
ATOM 1736 C C . GLU B 1 25 ? -9.984 -10.367 -14.18 1 93.94 25 GLU B C 1
ATOM 1738 O O . GLU B 1 25 ? -10.586 -9.328 -14.469 1 93.94 25 GLU B O 1
ATOM 1743 N N . HIS B 1 26 ? -10.289 -11.172 -13.141 1 93.12 26 HIS B N 1
ATOM 1744 C CA . HIS B 1 26 ? -11.469 -10.875 -12.328 1 93.12 26 HIS B CA 1
ATOM 1745 C C . HIS B 1 26 ? -11.164 -11.008 -10.844 1 93.12 26 HIS B C 1
ATOM 1747 O O . HIS B 1 26 ? -10.273 -11.773 -10.453 1 93.12 26 HIS B O 1
ATOM 1753 N N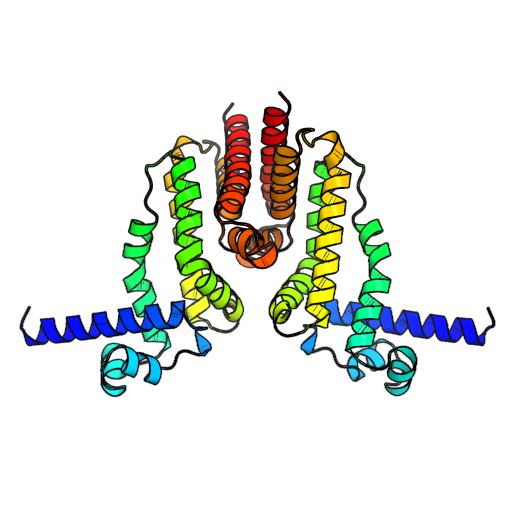 . PRO B 1 27 ? -11.922 -10.258 -10.039 1 91.12 27 PRO B N 1
ATOM 1754 C CA . PRO B 1 27 ? -11.836 -10.523 -8.602 1 91.12 27 PRO B CA 1
ATOM 1755 C C . PRO B 1 27 ? -12.164 -11.977 -8.25 1 91.12 27 PRO B C 1
ATOM 1757 O O . PRO B 1 27 ? -13.039 -12.586 -8.867 1 91.12 27 PRO B O 1
ATOM 1760 N N . TYR B 1 28 ? -11.461 -12.477 -7.266 1 87.06 28 TYR B N 1
ATOM 1761 C CA . TYR B 1 28 ? -11.578 -13.867 -6.848 1 87.06 28 TYR B CA 1
ATOM 1762 C C . TYR B 1 28 ? -13.031 -14.242 -6.586 1 87.06 28 TYR B C 1
ATOM 1764 O O . TYR B 1 28 ? -13.492 -15.305 -7.016 1 87.06 28 TYR B O 1
ATOM 1772 N N . ASP B 1 29 ? -13.703 -13.383 -5.887 1 87.62 29 ASP B N 1
ATOM 1773 C CA . ASP B 1 29 ? -15.055 -13.703 -5.438 1 87.62 29 ASP B CA 1
ATOM 1774 C C . ASP B 1 29 ? -16.031 -13.695 -6.609 1 87.62 29 ASP B C 1
ATOM 1776 O O . ASP B 1 29 ? -17.156 -14.188 -6.484 1 87.62 29 ASP B O 1
ATOM 1780 N N . GLU B 1 30 ? -15.609 -13.273 -7.727 1 91.06 30 GLU B N 1
ATOM 1781 C CA . GLU B 1 30 ? -16.484 -13.219 -8.898 1 91.06 30 GLU B CA 1
ATOM 1782 C C . GLU B 1 30 ? -16.219 -14.383 -9.844 1 91.06 30 GLU B C 1
ATOM 1784 O O . GLU B 1 30 ? -16.969 -14.594 -10.805 1 91.06 30 GLU B O 1
ATOM 1789 N N . VAL B 1 31 ? -15.234 -15.094 -9.633 1 93.5 31 VAL B N 1
ATOM 1790 C CA . VAL B 1 31 ? -14.922 -16.25 -10.461 1 93.5 31 VAL B CA 1
ATOM 1791 C C . VAL B 1 31 ? -15.68 -17.469 -9.945 1 93.5 31 VAL B C 1
ATOM 1793 O O . VAL B 1 31 ? -15.492 -17.906 -8.805 1 93.5 31 VAL B O 1
ATOM 1796 N N . SER B 1 32 ? -16.562 -18.062 -10.742 1 94.38 32 SER B N 1
ATOM 1797 C CA . SER B 1 32 ? -17.359 -19.219 -10.367 1 94.38 32 SER B CA 1
ATOM 1798 C C . SER B 1 32 ? -16.781 -20.516 -10.938 1 94.38 32 SER B C 1
ATOM 1800 O O . SER B 1 32 ? -15.977 -20.484 -11.867 1 94.38 32 SER B O 1
ATOM 1802 N N . MET B 1 33 ? -17.25 -21.609 -10.383 1 94.94 33 MET B N 1
ATOM 1803 C CA . MET B 1 33 ? -16.875 -22.906 -10.914 1 94.94 33 MET B CA 1
ATOM 1804 C C . MET B 1 33 ? -17.375 -23.094 -12.344 1 94.94 33 MET B C 1
ATOM 1806 O O . MET B 1 33 ? -16.719 -23.734 -13.164 1 94.94 33 MET B O 1
ATOM 1810 N N . ASP B 1 34 ? -18.484 -22.484 -12.641 1 96.69 34 ASP B N 1
ATOM 1811 C CA . ASP B 1 34 ? -19.031 -22.547 -13.992 1 96.69 34 ASP B CA 1
ATOM 1812 C C . ASP B 1 34 ? -18.141 -21.812 -14.984 1 96.69 34 ASP B C 1
ATOM 1814 O O . ASP B 1 34 ? -17.891 -22.297 -16.094 1 96.69 34 ASP B O 1
ATOM 1818 N N . ALA B 1 35 ? -17.703 -20.656 -14.602 1 97.12 35 ALA B N 1
ATOM 1819 C CA . ALA B 1 35 ? -16.812 -19.875 -15.461 1 97.12 35 ALA B CA 1
ATOM 1820 C C . ALA B 1 35 ? -15.516 -20.625 -15.734 1 97.12 35 ALA B C 1
ATOM 1822 O O . ALA B 1 35 ? -15 -20.609 -16.859 1 97.12 35 ALA B O 1
ATOM 1823 N N . VAL B 1 36 ? -14.984 -21.266 -14.711 1 97.75 36 VAL B N 1
ATOM 1824 C CA . VAL B 1 36 ? -13.758 -22.047 -14.852 1 97.75 36 VAL B CA 1
ATOM 1825 C C . VAL B 1 36 ? -13.984 -23.203 -15.828 1 97.75 36 VAL B C 1
ATOM 1827 O O . VAL B 1 36 ? -13.164 -23.438 -16.719 1 97.75 36 VAL B O 1
ATOM 1830 N N . ALA B 1 37 ? -15.047 -23.906 -15.641 1 98.12 37 ALA B N 1
ATOM 1831 C CA . ALA B 1 37 ? -15.391 -25.031 -16.516 1 98.12 37 ALA B CA 1
ATOM 1832 C C . ALA B 1 37 ? -15.477 -24.578 -17.969 1 98.12 37 ALA B C 1
ATOM 1834 O O . ALA B 1 37 ? -14.891 -25.219 -18.859 1 98.12 37 ALA B O 1
ATOM 1835 N N . ALA B 1 38 ? -16.156 -23.5 -18.188 1 98.19 38 ALA B N 1
ATOM 1836 C CA . ALA B 1 38 ? -16.312 -22.969 -19.531 1 98.19 38 ALA B CA 1
ATOM 1837 C C . ALA B 1 38 ? -14.977 -22.609 -20.141 1 98.19 38 ALA B C 1
ATOM 1839 O O . ALA B 1 38 ? -14.688 -22.969 -21.297 1 98.19 38 ALA B O 1
ATOM 1840 N N . ARG B 1 39 ? -14.109 -21.906 -19.359 1 97.62 39 ARG B N 1
ATOM 1841 C CA . ARG B 1 39 ? -12.805 -21.484 -19.859 1 97.62 39 ARG B CA 1
ATOM 1842 C C . ARG B 1 39 ? -11.914 -22.688 -20.156 1 97.62 39 ARG B C 1
ATOM 1844 O O . ARG B 1 39 ? -11.141 -22.672 -21.109 1 97.62 39 ARG B O 1
ATOM 1851 N N . ALA B 1 40 ? -12.047 -23.719 -19.344 1 98 40 ALA B N 1
ATOM 1852 C CA . ALA B 1 40 ? -11.234 -24.922 -19.484 1 98 40 ALA B CA 1
ATOM 1853 C C . ALA B 1 40 ? -11.828 -25.875 -20.516 1 98 40 ALA B C 1
ATOM 1855 O O . ALA B 1 40 ? -11.227 -26.922 -20.828 1 98 40 ALA B O 1
ATOM 1856 N N . GLU B 1 41 ? -13.047 -25.594 -20.969 1 97.94 41 GLU B N 1
ATOM 1857 C CA . GLU B 1 41 ? -13.75 -26.422 -21.938 1 97.94 41 GLU B CA 1
ATOM 1858 C C . GLU B 1 41 ? -14.023 -27.812 -21.391 1 97.94 41 GLU B C 1
ATOM 1860 O O . GLU B 1 41 ? -13.758 -28.812 -22.078 1 97.94 41 GLU B O 1
ATOM 1865 N N . VAL B 1 42 ? -14.484 -27.859 -20.25 1 97.69 42 VAL B N 1
ATOM 1866 C CA . VAL B 1 42 ? -14.938 -29.094 -19.594 1 97.69 42 VAL B CA 1
ATOM 1867 C C . VAL B 1 42 ? -16.266 -28.828 -18.875 1 97.69 42 VAL B C 1
ATOM 1869 O O . VAL B 1 42 ? -16.75 -27.703 -18.844 1 97.69 42 VAL B O 1
ATOM 1872 N N . SER B 1 43 ? -16.828 -29.891 -18.344 1 96.75 43 SER B N 1
ATOM 1873 C CA . SER B 1 43 ? -18.047 -29.719 -17.594 1 96.75 43 SER B CA 1
ATOM 1874 C C . SER B 1 43 ? -17.766 -29.297 -16.156 1 96.75 43 SER B C 1
ATOM 1876 O O . SER B 1 43 ? -16.672 -29.547 -15.633 1 96.75 43 SER B O 1
ATOM 1878 N N . ARG B 1 44 ? -18.719 -28.609 -15.523 1 95.56 44 ARG B N 1
ATOM 1879 C CA . ARG B 1 44 ? -18.625 -28.281 -14.102 1 95.56 44 ARG B CA 1
ATOM 1880 C C . ARG B 1 44 ? -18.359 -29.531 -13.266 1 95.56 44 ARG B C 1
ATOM 1882 O O . ARG B 1 44 ? -17.609 -29.484 -12.297 1 95.56 44 ARG B O 1
ATOM 1889 N N . GLN B 1 45 ? -18.953 -30.625 -13.641 1 96.69 45 GLN B N 1
ATOM 1890 C CA . GLN B 1 45 ? -18.781 -31.891 -12.938 1 96.69 45 GLN B CA 1
ATOM 1891 C C . GLN B 1 45 ? -17.328 -32.375 -13 1 96.69 45 GLN B C 1
ATOM 1893 O O . GLN B 1 45 ? -16.797 -32.906 -12.016 1 96.69 45 GLN B O 1
ATOM 1898 N N . THR B 1 46 ? -16.766 -32.188 -14.102 1 96.75 46 THR B N 1
ATOM 1899 C CA . THR B 1 46 ? -15.367 -32.562 -14.281 1 96.75 46 THR B CA 1
ATOM 1900 C C . THR B 1 46 ? -14.477 -31.734 -13.352 1 96.75 46 THR B C 1
ATOM 1902 O O . THR B 1 46 ? -13.562 -32.281 -12.727 1 96.75 46 THR B O 1
ATOM 1905 N N . VAL B 1 47 ? -14.75 -30.422 -13.211 1 97.56 47 VAL B N 1
ATOM 1906 C CA . VAL B 1 47 ? -13.977 -29.562 -12.312 1 97.56 47 VAL B CA 1
ATOM 1907 C C . VAL B 1 47 ? -14.133 -30.062 -10.875 1 97.56 47 VAL B C 1
ATOM 1909 O O . VAL B 1 47 ? -13.148 -30.188 -10.148 1 97.56 47 VAL B O 1
ATOM 1912 N N . HIS B 1 48 ? -15.359 -30.406 -10.516 1 96.56 48 HIS B N 1
ATOM 1913 C CA . HIS B 1 48 ? -15.656 -30.891 -9.164 1 96.56 48 HIS B CA 1
ATOM 1914 C C . HIS B 1 48 ? -14.938 -32.188 -8.875 1 96.56 48 HIS B C 1
ATOM 1916 O O . HIS B 1 48 ? -14.469 -32.406 -7.754 1 96.56 48 HIS B O 1
ATOM 1922 N N . ARG B 1 49 ? -14.922 -33.031 -9.812 1 96.31 49 ARG B N 1
ATOM 1923 C CA . ARG B 1 49 ? -14.266 -34.312 -9.641 1 96.31 49 ARG B CA 1
ATOM 1924 C C . ARG B 1 49 ? -12.773 -34.125 -9.383 1 96.31 49 ARG B C 1
ATOM 1926 O O . ARG B 1 49 ? -12.188 -34.844 -8.578 1 96.31 49 ARG B O 1
ATOM 1933 N N . HIS B 1 50 ? -12.203 -33.219 -10.016 1 96.62 50 HIS B N 1
ATOM 1934 C CA . HIS B 1 50 ? -10.766 -33 -9.891 1 96.62 50 HIS B CA 1
ATOM 1935 C C . HIS B 1 50 ? -10.43 -32.25 -8.617 1 96.62 50 HIS B C 1
ATOM 1937 O O . HIS B 1 50 ? -9.398 -32.5 -7.984 1 96.62 50 HIS B O 1
ATOM 1943 N N . PHE B 1 51 ? -11.289 -31.156 -8.133 1 96.56 51 PHE B N 1
ATOM 1944 C CA . PHE B 1 51 ? -10.82 -30.234 -7.117 1 96.56 51 PHE B CA 1
ATOM 1945 C C . PHE B 1 51 ? -11.875 -30.047 -6.027 1 96.56 51 PHE B C 1
ATOM 1947 O O . PHE B 1 51 ? -11.602 -29.438 -4.988 1 96.56 51 PHE B O 1
ATOM 1954 N N . GLY B 1 52 ? -13.016 -30.594 -6.246 1 94.56 52 GLY B N 1
ATOM 1955 C CA . GLY B 1 52 ? -14.039 -30.516 -5.219 1 94.56 52 GLY B CA 1
ATOM 1956 C C . GLY B 1 52 ? -14.688 -29.141 -5.129 1 94.56 52 GLY B C 1
ATOM 1957 O O . GLY B 1 52 ? -15.578 -28.812 -5.914 1 94.56 52 GLY B O 1
ATOM 1958 N N . THR B 1 53 ? -14.117 -28.281 -4.199 1 93.56 53 THR B N 1
ATOM 1959 C CA . THR B 1 53 ? -14.719 -26.969 -3.945 1 93.56 53 THR B CA 1
ATOM 1960 C C . THR B 1 53 ? -13.867 -25.859 -4.562 1 93.56 53 THR B C 1
ATOM 1962 O O . THR B 1 53 ? -12.75 -26.109 -5.008 1 93.56 53 THR B O 1
ATOM 1965 N N . LYS B 1 54 ? -14.383 -24.672 -4.555 1 92.94 54 LYS B N 1
ATOM 1966 C CA . LYS B 1 54 ? -13.641 -23.5 -5.035 1 92.94 54 LYS B CA 1
ATOM 1967 C C . LYS B 1 54 ? -12.391 -23.266 -4.199 1 92.94 54 LYS B C 1
ATOM 1969 O O . LYS B 1 54 ? -11.328 -22.938 -4.738 1 92.94 54 LYS B O 1
ATOM 1974 N N . ASP B 1 55 ? -12.523 -23.469 -2.92 1 92.75 55 ASP B N 1
ATOM 1975 C CA . ASP B 1 55 ? -11.375 -23.297 -2.031 1 92.75 55 ASP B CA 1
ATOM 1976 C C . ASP B 1 55 ? -10.266 -24.297 -2.355 1 92.75 55 ASP B C 1
ATOM 1978 O O . ASP B 1 55 ? -9.086 -23.938 -2.367 1 92.75 55 ASP B O 1
ATOM 1982 N N . ASP B 1 56 ? -10.672 -25.438 -2.609 1 94.81 56 ASP B N 1
ATOM 1983 C CA . ASP B 1 56 ? -9.703 -26.469 -3 1 94.81 56 ASP B CA 1
ATOM 1984 C C . ASP B 1 56 ? -9.008 -26.078 -4.305 1 94.81 56 ASP B C 1
ATOM 1986 O O . ASP B 1 56 ? -7.809 -26.312 -4.461 1 94.81 56 ASP B O 1
ATOM 1990 N N . LEU B 1 57 ? -9.82 -25.641 -5.152 1 94.56 57 LEU B N 1
ATOM 1991 C CA . LEU B 1 57 ? -9.289 -25.234 -6.445 1 94.56 57 LEU B CA 1
ATOM 1992 C C . LEU B 1 57 ? -8.281 -24.109 -6.281 1 94.56 57 LEU B C 1
ATOM 1994 O O . LEU B 1 57 ? -7.207 -24.125 -6.895 1 94.56 57 LEU B O 1
ATOM 1998 N N . VAL B 1 58 ? -8.539 -23.172 -5.465 1 91.94 58 VAL B N 1
ATOM 1999 C CA . VAL B 1 58 ? -7.648 -22.047 -5.215 1 91.94 58 VAL B CA 1
ATOM 2000 C C . VAL B 1 58 ? -6.344 -22.547 -4.602 1 91.94 58 VAL B C 1
ATOM 2002 O O . VAL B 1 58 ? -5.258 -22.141 -5.016 1 91.94 58 VAL B O 1
ATOM 2005 N N . THR B 1 59 ? -6.48 -23.359 -3.67 1 93.94 59 THR B N 1
ATOM 2006 C CA . THR B 1 59 ? -5.309 -23.938 -3.031 1 93.94 59 THR B CA 1
ATOM 2007 C C . THR B 1 59 ? -4.441 -24.672 -4.055 1 93.94 59 THR B C 1
ATOM 2009 O O . THR B 1 59 ? -3.217 -24.531 -4.051 1 93.94 59 THR B O 1
ATOM 2012 N N . ALA B 1 60 ? -5.109 -25.359 -4.898 1 95.25 60 ALA B N 1
ATOM 2013 C CA . ALA B 1 60 ? -4.398 -26.125 -5.918 1 95.25 60 ALA B CA 1
ATOM 2014 C C . ALA B 1 60 ? -3.691 -25.188 -6.902 1 95.25 60 ALA B C 1
ATOM 2016 O O . ALA B 1 60 ? -2.561 -25.469 -7.312 1 95.25 60 ALA B O 1
ATOM 2017 N N . VAL B 1 61 ? -4.344 -24.203 -7.328 1 94.62 61 VAL B N 1
ATOM 2018 C CA . VAL B 1 61 ? -3.744 -23.25 -8.258 1 94.62 61 VAL B CA 1
ATOM 2019 C C . VAL B 1 61 ? -2.523 -22.594 -7.609 1 94.62 61 VAL B C 1
ATOM 2021 O O . VAL B 1 61 ? -1.494 -22.406 -8.266 1 94.62 61 VAL B O 1
ATOM 2024 N N . THR B 1 62 ? -2.635 -22.219 -6.363 1 93.12 62 THR B N 1
ATOM 2025 C CA . THR B 1 62 ? -1.536 -21.594 -5.629 1 93.12 62 THR B CA 1
ATOM 2026 C C . THR B 1 62 ? -0.315 -22.516 -5.609 1 93.12 62 THR B C 1
ATOM 2028 O O . THR B 1 62 ? 0.8 -22.078 -5.898 1 93.12 62 THR B O 1
ATOM 2031 N N . ALA B 1 63 ? -0.566 -23.734 -5.312 1 93 63 ALA B N 1
ATOM 2032 C CA . ALA B 1 63 ? 0.519 -24.719 -5.273 1 93 63 ALA B CA 1
ATOM 2033 C C . ALA B 1 63 ? 1.115 -24.922 -6.664 1 93 63 ALA B C 1
ATOM 2035 O O . ALA B 1 63 ? 2.33 -25.078 -6.809 1 93 63 ALA B O 1
ATOM 2036 N N . TRP B 1 64 ? 0.249 -24.984 -7.613 1 93.62 64 TRP B N 1
ATOM 2037 C CA . TRP B 1 64 ? 0.645 -25.188 -9 1 93.62 64 TRP B CA 1
ATOM 2038 C C . TRP B 1 64 ? 1.479 -24.016 -9.516 1 93.62 64 TRP B C 1
ATOM 2040 O O . TRP B 1 64 ? 2.41 -24.219 -10.305 1 93.62 64 TRP B O 1
ATOM 2050 N N . ARG B 1 65 ? 1.192 -22.844 -9.078 1 92.38 65 ARG B N 1
ATOM 2051 C CA . ARG B 1 65 ? 1.856 -21.641 -9.562 1 92.38 65 ARG B CA 1
ATOM 2052 C C . ARG B 1 65 ? 3.158 -21.391 -8.805 1 92.38 65 ARG B C 1
ATOM 2054 O O . ARG B 1 65 ? 4.062 -20.719 -9.32 1 92.38 65 ARG B O 1
ATOM 2061 N N . ALA B 1 66 ? 3.367 -21.859 -7.633 1 89.31 66 ALA B N 1
ATOM 2062 C CA . ALA B 1 66 ? 4.449 -21.516 -6.711 1 89.31 66 ALA B CA 1
ATOM 2063 C C . ALA B 1 66 ? 5.812 -21.703 -7.371 1 89.31 66 ALA B C 1
ATOM 2065 O O . ALA B 1 66 ? 6.621 -20.781 -7.422 1 89.31 66 ALA B O 1
ATOM 2066 N N . PRO B 1 67 ? 6.055 -22.891 -7.969 1 87.62 67 PRO B N 1
ATOM 2067 C CA . PRO B 1 67 ? 7.359 -23.078 -8.602 1 87.62 67 PRO B CA 1
ATOM 2068 C C . PRO B 1 67 ? 7.555 -22.188 -9.828 1 87.62 67 PRO B C 1
ATOM 2070 O O . PRO B 1 67 ? 8.68 -21.766 -10.117 1 87.62 67 PRO B O 1
ATOM 2073 N N . ARG B 1 68 ? 6.547 -21.891 -10.5 1 88.38 68 ARG B N 1
ATOM 2074 C CA . ARG B 1 68 ? 6.609 -21.031 -11.672 1 88.38 68 ARG B CA 1
ATOM 2075 C C . ARG B 1 68 ? 6.891 -19.578 -11.273 1 88.38 68 ARG B C 1
ATOM 2077 O O . ARG B 1 68 ? 7.633 -18.875 -11.961 1 88.38 68 ARG B O 1
ATOM 2084 N N . GLU B 1 69 ? 6.273 -19.203 -10.195 1 88.19 69 GLU B N 1
ATOM 2085 C CA . GLU B 1 69 ? 6.496 -17.844 -9.68 1 88.19 69 GLU B CA 1
ATOM 2086 C C . GLU B 1 69 ? 7.945 -17.641 -9.258 1 88.19 69 GLU B C 1
ATOM 2088 O O . GLU B 1 69 ? 8.539 -16.594 -9.523 1 88.19 69 GLU B O 1
ATOM 2093 N N . ASP B 1 70 ? 8.531 -18.656 -8.664 1 86.12 70 ASP B N 1
ATOM 2094 C CA . ASP B 1 70 ? 9.93 -18.594 -8.25 1 86.12 70 ASP B CA 1
ATOM 2095 C C . ASP B 1 70 ? 10.859 -18.453 -9.453 1 86.12 70 ASP B C 1
ATOM 2097 O O . ASP B 1 70 ? 11.781 -17.641 -9.445 1 86.12 70 ASP B O 1
ATOM 2101 N N . ALA B 1 71 ? 10.484 -19.188 -10.461 1 88.5 71 ALA B N 1
ATOM 2102 C CA . ALA B 1 71 ? 11.297 -19.141 -11.68 1 88.5 71 ALA B CA 1
ATOM 2103 C C . ALA B 1 71 ? 11.148 -17.797 -12.391 1 88.5 71 ALA B C 1
ATOM 2105 O O . ALA B 1 71 ? 12.125 -17.25 -12.906 1 88.5 71 ALA B O 1
ATOM 2106 N N . GLU B 1 72 ? 9.977 -17.312 -12.344 1 89.5 72 GLU B N 1
ATOM 2107 C CA . GLU B 1 72 ? 9.664 -16.062 -13.039 1 89.5 72 GLU B CA 1
ATOM 2108 C C . GLU B 1 72 ? 10.305 -14.875 -12.344 1 89.5 72 GLU B C 1
ATOM 2110 O O . GLU B 1 72 ? 10.539 -13.836 -12.969 1 89.5 72 GLU B O 1
ATOM 2115 N N . ARG B 1 73 ? 10.602 -15.008 -11.094 1 92.12 73 ARG B N 1
ATOM 2116 C CA . ARG B 1 73 ? 11.188 -13.898 -10.344 1 92.12 73 ARG B CA 1
ATOM 2117 C C . ARG B 1 73 ? 12.711 -14 -10.312 1 92.12 73 ARG B C 1
ATOM 2119 O O . ARG B 1 73 ? 13.383 -13.102 -9.805 1 92.12 73 ARG B O 1
ATOM 2126 N N . ALA B 1 74 ? 13.219 -15.016 -10.797 1 93.56 74 ALA B N 1
ATOM 2127 C CA . ALA B 1 74 ? 14.641 -15.305 -10.664 1 93.56 74 ALA B CA 1
ATOM 2128 C C . ALA B 1 74 ? 15.484 -14.234 -11.352 1 93.56 74 ALA B C 1
ATOM 2130 O O . ALA B 1 74 ? 15.219 -13.867 -12.492 1 93.56 74 ALA B O 1
ATOM 2131 N N . VAL B 1 75 ? 16.406 -13.711 -10.719 1 97.69 75 VAL B N 1
ATOM 2132 C CA . VAL B 1 75 ? 17.453 -12.805 -11.195 1 97.69 75 VAL B CA 1
ATOM 2133 C C . VAL B 1 75 ? 18.797 -13.188 -10.578 1 97.69 75 VAL B C 1
ATOM 2135 O O . VAL B 1 75 ? 18.844 -13.875 -9.555 1 97.69 75 VAL B O 1
ATOM 2138 N N . PRO B 1 76 ? 19.922 -12.82 -11.273 1 97.94 76 PRO B N 1
ATOM 2139 C CA . PRO B 1 76 ? 21.203 -13.117 -10.641 1 97.94 76 PRO B CA 1
ATOM 2140 C C . PRO B 1 76 ? 21.344 -12.492 -9.25 1 97.94 76 PRO B C 1
ATOM 2142 O O . PRO B 1 76 ? 21.031 -11.312 -9.07 1 97.94 76 PRO B O 1
ATOM 2145 N N . VAL B 1 77 ? 21.734 -13.32 -8.328 1 98.19 77 VAL B N 1
ATOM 2146 C CA . VAL B 1 77 ? 21.969 -12.852 -6.969 1 98.19 77 VAL B CA 1
ATOM 2147 C C . VAL B 1 77 ? 22.938 -11.664 -6.98 1 98.19 77 VAL B C 1
ATOM 2149 O O . VAL B 1 77 ? 23.953 -11.703 -7.656 1 98.19 77 VAL B O 1
ATOM 2152 N N . GLY B 1 78 ? 22.562 -10.625 -6.316 1 98.31 78 GLY B N 1
ATOM 2153 C CA . GLY B 1 78 ? 23.422 -9.453 -6.199 1 98.31 78 GLY B CA 1
ATOM 2154 C C . GLY B 1 78 ? 23.156 -8.414 -7.27 1 98.31 78 GLY B C 1
ATOM 2155 O O . GLY B 1 78 ? 23.641 -7.285 -7.18 1 98.31 78 GLY B O 1
ATOM 2156 N N . ASP B 1 79 ? 22.344 -8.734 -8.25 1 98.56 79 ASP B N 1
ATOM 2157 C CA . ASP B 1 79 ? 22.062 -7.805 -9.344 1 98.56 79 ASP B CA 1
ATOM 2158 C C . ASP B 1 79 ? 20.859 -6.922 -9.016 1 98.56 79 ASP B C 1
ATOM 2160 O O . ASP B 1 79 ? 19.734 -7.238 -9.398 1 98.56 79 ASP B O 1
ATOM 2164 N N . VAL B 1 80 ? 21.109 -5.828 -8.484 1 98.62 80 VAL B N 1
ATOM 2165 C CA . VAL B 1 80 ? 20.109 -4.926 -7.938 1 98.62 80 VAL B CA 1
ATOM 2166 C C . VAL B 1 80 ? 19.219 -4.402 -9.062 1 98.62 80 VAL B C 1
ATOM 2168 O O . VAL B 1 80 ? 17.984 -4.395 -8.938 1 98.62 80 VAL B O 1
ATOM 2171 N N . ALA B 1 81 ? 19.797 -3.979 -10.133 1 98.44 81 ALA B N 1
ATOM 2172 C CA . ALA B 1 81 ? 19.047 -3.432 -11.258 1 98.44 81 ALA B CA 1
ATOM 2173 C C . ALA B 1 81 ? 18.094 -4.469 -11.828 1 98.44 81 ALA B C 1
ATOM 2175 O O . ALA B 1 81 ? 16.922 -4.168 -12.102 1 98.44 81 ALA B O 1
ATOM 2176 N N . ALA B 1 82 ? 18.578 -5.656 -11.992 1 98.62 82 ALA B N 1
ATOM 2177 C CA . ALA B 1 82 ? 17.75 -6.734 -12.516 1 98.62 82 ALA B CA 1
ATOM 2178 C C . ALA B 1 82 ? 16.609 -7.059 -11.555 1 98.62 82 ALA B C 1
ATOM 2180 O O . ALA B 1 82 ? 15.492 -7.371 -11.984 1 98.62 82 ALA B O 1
ATOM 2181 N N . ALA B 1 83 ? 16.891 -7 -10.281 1 98.69 83 ALA B N 1
ATOM 2182 C CA . ALA B 1 83 ? 15.875 -7.289 -9.266 1 98.69 83 ALA B CA 1
ATOM 2183 C C . ALA B 1 83 ? 14.711 -6.305 -9.359 1 98.69 83 ALA B C 1
ATOM 2185 O O . ALA B 1 83 ? 13.547 -6.711 -9.398 1 98.69 83 ALA B O 1
ATOM 2186 N N . VAL B 1 84 ? 15.016 -5.008 -9.414 1 98.81 84 VAL B N 1
ATOM 2187 C CA . VAL B 1 84 ? 13.977 -3.98 -9.469 1 98.81 84 VAL B CA 1
ATOM 2188 C C . VAL B 1 84 ? 13.188 -4.117 -10.766 1 98.81 84 VAL B C 1
ATOM 2190 O O . VAL B 1 84 ? 11.953 -4.094 -10.758 1 98.81 84 VAL B O 1
ATOM 2193 N N . ARG B 1 85 ? 13.898 -4.293 -11.859 1 98.56 85 ARG B N 1
ATOM 2194 C CA . ARG B 1 85 ? 13.242 -4.445 -13.156 1 98.56 85 ARG B CA 1
ATOM 2195 C C . ARG B 1 85 ? 12.297 -5.641 -13.156 1 98.56 85 ARG B C 1
ATOM 2197 O O . ARG B 1 85 ? 11.172 -5.547 -13.648 1 98.56 85 ARG B O 1
ATOM 2204 N N . ARG B 1 86 ? 12.758 -6.715 -12.641 1 98.44 86 ARG B N 1
ATOM 2205 C CA . ARG B 1 86 ? 11.961 -7.938 -12.617 1 98.44 86 ARG B CA 1
ATOM 2206 C C . ARG B 1 86 ? 10.695 -7.742 -11.789 1 98.44 86 ARG B C 1
ATOM 2208 O O . ARG B 1 86 ? 9.617 -8.188 -12.188 1 98.44 86 ARG B O 1
ATOM 2215 N N . ILE B 1 87 ? 10.789 -7.148 -10.664 1 98.31 87 ILE B N 1
ATOM 2216 C CA . ILE B 1 87 ? 9.633 -6.914 -9.797 1 98.31 87 ILE B CA 1
ATOM 2217 C C . ILE B 1 87 ? 8.633 -6 -10.508 1 98.31 87 ILE B C 1
ATOM 2219 O O . ILE B 1 87 ? 7.426 -6.238 -10.461 1 98.31 87 ILE B O 1
ATOM 2223 N N . VAL B 1 88 ? 9.125 -4.945 -11.148 1 98.56 88 VAL B N 1
ATOM 2224 C CA . VAL B 1 88 ? 8.234 -4.051 -11.875 1 98.56 88 VAL B CA 1
ATOM 2225 C C . VAL B 1 88 ? 7.527 -4.816 -12.992 1 98.56 88 VAL B C 1
ATOM 2227 O O . VAL B 1 88 ? 6.309 -4.707 -13.148 1 98.56 88 VAL B O 1
ATOM 2230 N N . GLU B 1 89 ? 8.266 -5.617 -13.719 1 97.88 89 GLU B N 1
ATOM 2231 C CA . GLU B 1 89 ? 7.695 -6.426 -14.789 1 97.88 89 GLU B CA 1
ATOM 2232 C C . GLU B 1 89 ? 6.621 -7.367 -14.258 1 97.88 89 GLU B C 1
ATOM 2234 O O . GLU B 1 89 ? 5.543 -7.48 -14.844 1 97.88 89 GLU B O 1
ATOM 2239 N N . ARG B 1 90 ? 6.93 -7.98 -13.234 1 96.62 90 ARG B N 1
ATOM 2240 C CA . ARG B 1 90 ? 5.988 -8.922 -12.641 1 96.62 90 ARG B CA 1
ATOM 2241 C C . ARG B 1 90 ? 4.723 -8.219 -12.172 1 96.62 90 ARG B C 1
ATOM 2243 O O . ARG B 1 90 ? 3.615 -8.727 -12.367 1 96.62 90 ARG B O 1
ATOM 2250 N N . ASN B 1 91 ? 4.902 -7.102 -11.508 1 97.62 91 ASN B N 1
ATOM 2251 C CA . ASN B 1 91 ? 3.736 -6.359 -11.039 1 97.62 91 ASN B CA 1
ATOM 2252 C C . ASN B 1 91 ? 2.893 -5.848 -12.195 1 97.62 91 ASN B C 1
ATOM 2254 O O . ASN B 1 91 ? 1.667 -5.762 -12.094 1 97.62 91 ASN B O 1
ATOM 2258 N N . GLU B 1 92 ? 3.568 -5.465 -13.312 1 97.44 92 GLU B N 1
ATOM 2259 C CA . GLU B 1 92 ? 2.807 -5.086 -14.5 1 97.44 92 GLU B CA 1
ATOM 2260 C C . GLU B 1 92 ? 1.92 -6.234 -14.977 1 97.44 92 GLU B C 1
ATOM 2262 O O . GLU B 1 92 ? 0.83 -6.008 -15.508 1 97.44 92 GLU B O 1
ATOM 2267 N N . GLU B 1 93 ? 2.385 -7.414 -14.766 1 94.06 93 GLU B N 1
ATOM 2268 C CA . GLU B 1 93 ? 1.662 -8.594 -15.234 1 94.06 93 GLU B CA 1
ATOM 2269 C C . GLU B 1 93 ? 0.572 -9 -14.242 1 94.06 93 GLU B C 1
ATOM 2271 O O . GLU B 1 93 ? -0.55 -9.32 -14.648 1 94.06 93 GLU B O 1
ATOM 2276 N N . MET B 1 94 ? 0.879 -8.969 -12.992 1 93.69 94 MET B N 1
ATOM 2277 C CA . MET B 1 94 ? -0.039 -9.609 -12.055 1 93.69 94 MET B CA 1
ATOM 2278 C C . MET B 1 94 ? -0.402 -8.672 -10.914 1 93.69 94 MET B C 1
ATOM 2280 O O . MET B 1 94 ? -1.13 -9.055 -9.992 1 93.69 94 MET B O 1
ATOM 2284 N N . GLY B 1 95 ? 0.171 -7.469 -10.891 1 96.62 95 GLY B N 1
ATOM 2285 C CA . GLY B 1 95 ? -0.032 -6.551 -9.781 1 96.62 95 GLY B CA 1
ATOM 2286 C C . GLY B 1 95 ? -1.495 -6.25 -9.516 1 96.62 95 GLY B C 1
ATOM 2287 O O . GLY B 1 95 ? -1.933 -6.23 -8.367 1 96.62 95 GLY B O 1
ATOM 2288 N N . ASP B 1 96 ? -2.236 -6.051 -10.57 1 96.25 96 ASP B N 1
ATOM 2289 C CA . ASP B 1 96 ? -3.654 -5.746 -10.414 1 96.25 96 ASP B CA 1
ATOM 2290 C C . ASP B 1 96 ? -4.395 -6.898 -9.742 1 96.25 96 ASP B C 1
ATOM 2292 O O . ASP B 1 96 ? -5.266 -6.676 -8.898 1 96.25 96 ASP B O 1
ATOM 2296 N N . ALA B 1 97 ? -4.117 -8.109 -10.133 1 94.75 97 ALA B N 1
ATOM 2297 C CA . ALA B 1 97 ? -4.73 -9.281 -9.508 1 94.75 97 ALA B CA 1
ATOM 2298 C C . ALA B 1 97 ? -4.371 -9.367 -8.031 1 94.75 97 ALA B C 1
ATOM 2300 O O . ALA B 1 97 ? -5.227 -9.672 -7.195 1 94.75 97 ALA B O 1
ATOM 2301 N N . ASN B 1 98 ? -3.127 -9.109 -7.723 1 95.69 98 ASN B N 1
ATOM 2302 C CA . ASN B 1 98 ? -2.686 -9.133 -6.332 1 95.69 98 ASN B CA 1
ATOM 2303 C C . ASN B 1 98 ? -3.391 -8.07 -5.504 1 95.69 98 ASN B C 1
ATOM 2305 O O . ASN B 1 98 ? -3.773 -8.32 -4.359 1 95.69 98 ASN B O 1
ATOM 2309 N N . ILE B 1 99 ? -3.549 -6.898 -6.078 1 96.25 99 ILE B N 1
ATOM 2310 C CA . ILE B 1 99 ? -4.23 -5.812 -5.387 1 96.25 99 ILE B CA 1
ATOM 2311 C C . ILE B 1 99 ? -5.688 -6.195 -5.133 1 96.25 99 ILE B C 1
ATOM 2313 O O . ILE B 1 99 ? -6.219 -5.953 -4.047 1 96.25 99 ILE B O 1
ATOM 2317 N N . ARG B 1 100 ? -6.352 -6.793 -6.102 1 94.69 100 ARG B N 1
ATOM 2318 C CA . ARG B 1 100 ? -7.719 -7.258 -5.91 1 94.69 100 ARG B CA 1
ATOM 2319 C C . ARG B 1 100 ? -7.793 -8.305 -4.805 1 94.69 100 ARG B C 1
ATOM 2321 O O . ARG B 1 100 ? -8.742 -8.32 -4.016 1 94.69 100 ARG B O 1
ATOM 2328 N N . ALA B 1 101 ? -6.812 -9.211 -4.793 1 94.62 101 ALA B N 1
ATOM 2329 C CA . ALA B 1 101 ? -6.777 -10.234 -3.748 1 94.62 101 ALA B CA 1
ATOM 2330 C C . ALA B 1 101 ? -6.652 -9.594 -2.367 1 94.62 101 ALA B C 1
ATOM 2332 O O . ALA B 1 101 ? -7.305 -10.023 -1.414 1 94.62 101 ALA B O 1
ATOM 2333 N N . LEU B 1 102 ? -5.832 -8.562 -2.248 1 94.81 102 LEU B N 1
ATOM 2334 C CA . LEU B 1 102 ? -5.633 -7.871 -0.98 1 94.81 102 LEU B CA 1
ATOM 2335 C C . LEU B 1 102 ? -6.945 -7.281 -0.474 1 94.81 102 LEU B C 1
ATOM 2337 O O . LEU B 1 102 ? -7.18 -7.223 0.736 1 94.81 102 LEU B O 1
ATOM 2341 N N . GLU B 1 103 ? -7.816 -6.902 -1.351 1 91.19 103 GLU B N 1
ATOM 2342 C CA . GLU B 1 103 ? -9.086 -6.266 -0.994 1 91.19 103 GLU B CA 1
ATOM 2343 C C . GLU B 1 103 ? -10 -7.242 -0.264 1 91.19 103 GLU B C 1
ATOM 2345 O O . GLU B 1 103 ? -10.898 -6.824 0.478 1 91.19 103 GLU B O 1
ATOM 2350 N N . VAL B 1 104 ? -9.812 -8.5 -0.456 1 92.25 104 VAL B N 1
ATOM 2351 C CA . VAL B 1 104 ? -10.719 -9.477 0.13 1 92.25 104 VAL B CA 1
ATOM 2352 C C . VAL B 1 104 ? -9.969 -10.367 1.115 1 92.25 104 VAL B C 1
ATOM 2354 O O . VAL B 1 104 ? -10.508 -11.359 1.604 1 92.25 104 VAL B O 1
ATOM 2357 N N . GLU B 1 105 ? -8.727 -10.008 1.387 1 93.94 105 GLU B N 1
ATOM 2358 C CA . GLU B 1 105 ? -7.848 -10.828 2.215 1 93.94 105 GLU B CA 1
ATOM 2359 C C . GLU B 1 105 ? -8.484 -11.125 3.57 1 93.94 105 GLU B C 1
ATOM 2361 O O . GLU B 1 105 ? -8.43 -12.258 4.051 1 93.94 105 GLU B O 1
ATOM 2366 N N . ASP B 1 106 ? -9.164 -10.156 4.184 1 91.62 106 ASP B N 1
ATOM 2367 C CA . ASP B 1 106 ? -9.688 -10.305 5.539 1 91.62 106 ASP B CA 1
ATOM 2368 C C . ASP B 1 106 ? -11.039 -11.016 5.535 1 91.62 106 ASP B C 1
ATOM 2370 O O . ASP B 1 106 ? -11.523 -11.445 6.586 1 91.62 106 ASP B O 1
ATOM 2374 N N . ARG B 1 107 ? -11.641 -11.234 4.371 1 91.88 107 ARG B N 1
ATOM 2375 C CA . ARG B 1 107 ? -12.992 -11.773 4.285 1 91.88 107 ARG B CA 1
ATOM 2376 C C . ARG B 1 107 ? -12.969 -13.227 3.805 1 91.88 107 ARG B C 1
ATOM 2378 O O . ARG B 1 107 ? -13.922 -13.977 4.035 1 91.88 107 ARG B O 1
ATOM 2385 N N . ILE B 1 108 ? -11.883 -13.547 3.125 1 93.31 108 ILE B N 1
ATOM 2386 C CA . ILE B 1 108 ? -11.828 -14.859 2.5 1 93.31 108 ILE B CA 1
ATOM 2387 C C . ILE B 1 108 ? -10.562 -15.594 2.947 1 93.31 108 ILE B C 1
ATOM 2389 O O . ILE B 1 108 ? -9.461 -15.258 2.52 1 93.31 108 ILE B O 1
ATOM 2393 N N . ALA B 1 109 ? -10.711 -16.656 3.662 1 94.56 109 ALA B N 1
ATOM 2394 C CA . ALA B 1 109 ? -9.617 -17.344 4.348 1 94.56 109 ALA B CA 1
ATOM 2395 C C . ALA B 1 109 ? -8.609 -17.906 3.348 1 94.56 109 ALA B C 1
ATOM 2397 O O . ALA B 1 109 ? -7.398 -17.844 3.566 1 94.56 109 ALA B O 1
ATOM 2398 N N . VAL B 1 110 ? -9.078 -18.5 2.318 1 93.69 110 VAL B N 1
ATOM 2399 C CA . VAL B 1 110 ? -8.18 -19.156 1.365 1 93.69 110 VAL B CA 1
ATOM 2400 C C . VAL B 1 110 ? -7.328 -18.094 0.662 1 93.69 110 VAL B C 1
ATOM 2402 O O . VAL B 1 110 ? -6.168 -18.344 0.337 1 93.69 110 VAL B O 1
ATOM 2405 N N . VAL B 1 111 ? -7.84 -16.953 0.408 1 93.94 111 VAL B N 1
ATOM 2406 C CA . VAL B 1 111 ? -7.09 -15.859 -0.195 1 93.94 111 VAL B CA 1
ATOM 2407 C C . VAL B 1 111 ? -6.031 -15.352 0.785 1 93.94 111 VAL B C 1
ATOM 2409 O O . VAL B 1 111 ? -4.895 -15.086 0.395 1 93.94 111 VAL B O 1
ATOM 2412 N N . GLN B 1 112 ? -6.434 -15.242 2.018 1 95.06 112 GLN B N 1
ATOM 2413 C CA . GLN B 1 112 ? -5.48 -14.875 3.057 1 95.06 112 GLN B CA 1
ATOM 2414 C C . GLN B 1 112 ? -4.281 -15.82 3.072 1 95.06 112 GLN B C 1
ATOM 2416 O O . GLN B 1 112 ? -3.135 -15.375 3.17 1 95.06 112 GLN B O 1
ATOM 2421 N N . HIS B 1 113 ? -4.586 -17.062 3.031 1 94.19 113 HIS B N 1
ATOM 2422 C CA . HIS B 1 113 ? -3.537 -18.078 3.027 1 94.19 113 HIS B CA 1
ATOM 2423 C C . HIS B 1 113 ? -2.643 -17.938 1.8 1 94.19 113 HIS B C 1
ATOM 2425 O O . HIS B 1 113 ? -1.416 -18 1.911 1 94.19 113 HIS B O 1
ATOM 2431 N N . MET B 1 114 ? -3.262 -17.75 0.672 1 92.75 114 MET B N 1
ATOM 2432 C CA . MET B 1 114 ? -2.533 -17.594 -0.583 1 92.75 114 MET B CA 1
ATOM 2433 C C . MET B 1 114 ? -1.61 -16.375 -0.521 1 92.75 114 MET B C 1
ATOM 2435 O O . MET B 1 114 ? -0.438 -16.469 -0.891 1 92.75 114 MET B O 1
ATOM 2439 N N . LEU B 1 115 ? -2.088 -15.32 -0.049 1 94.38 115 LEU B N 1
ATOM 2440 C CA . LEU B 1 115 ? -1.293 -14.102 0.065 1 94.38 115 LEU B CA 1
ATOM 2441 C C . LEU B 1 115 ? -0.163 -14.289 1.073 1 94.38 115 LEU B C 1
ATOM 2443 O O . LEU B 1 115 ? 0.937 -13.766 0.88 1 94.38 115 LEU B O 1
ATOM 2447 N N . GLY B 1 116 ? -0.514 -14.984 2.152 1 94.56 116 GLY B N 1
ATOM 2448 C CA . GLY B 1 116 ? 0.528 -15.305 3.113 1 94.56 116 GLY B CA 1
ATOM 2449 C C . GLY B 1 116 ? 1.696 -16.062 2.498 1 94.56 116 GLY B C 1
ATOM 2450 O O . GLY B 1 116 ? 2.855 -15.75 2.783 1 94.56 116 GLY B O 1
ATOM 2451 N N . GLN B 1 117 ? 1.382 -17 1.681 1 93.44 117 GLN B N 1
ATOM 2452 C CA . GLN B 1 117 ? 2.424 -17.734 0.968 1 93.44 117 GLN B CA 1
ATOM 2453 C C . GLN B 1 117 ? 3.213 -16.812 0.045 1 93.44 117 GLN B C 1
ATOM 2455 O O . GLN B 1 117 ? 4.434 -16.922 -0.067 1 93.44 117 GLN B O 1
ATOM 2460 N N . GLY B 1 118 ? 2.506 -15.961 -0.637 1 93.38 118 GLY B N 1
ATOM 2461 C CA . GLY B 1 118 ? 3.162 -14.984 -1.493 1 93.38 118 GLY B CA 1
ATOM 2462 C C . GLY B 1 118 ? 4.109 -14.07 -0.74 1 93.38 118 GLY B C 1
ATOM 2463 O O . GLY B 1 118 ? 5.211 -13.781 -1.218 1 93.38 118 GLY B O 1
ATOM 2464 N N . ARG B 1 119 ? 3.721 -13.617 0.425 1 95.56 119 ARG B N 1
ATOM 2465 C CA . ARG B 1 119 ? 4.547 -12.742 1.254 1 95.56 119 ARG B CA 1
ATOM 2466 C C . ARG B 1 119 ? 5.805 -13.469 1.726 1 95.56 119 ARG B C 1
ATOM 2468 O O . ARG B 1 119 ? 6.895 -12.898 1.725 1 95.56 119 ARG B O 1
ATOM 2475 N N . ARG B 1 120 ? 5.645 -14.719 2.109 1 95.38 120 ARG B N 1
ATOM 2476 C CA . ARG B 1 120 ? 6.801 -15.5 2.535 1 95.38 120 ARG B CA 1
ATOM 2477 C C . ARG B 1 120 ? 7.781 -15.695 1.383 1 95.38 120 ARG B C 1
ATOM 2479 O O . ARG B 1 120 ? 8.992 -15.578 1.565 1 95.38 120 ARG B O 1
ATOM 2486 N N . ALA B 1 121 ? 7.234 -16 0.251 1 95.06 121 ALA B N 1
ATOM 2487 C CA . ALA B 1 121 ? 8.07 -16.188 -0.928 1 95.06 121 ALA B CA 1
ATOM 2488 C C . ALA B 1 121 ? 8.789 -14.898 -1.31 1 95.06 121 ALA B C 1
ATOM 2490 O O . ALA B 1 121 ? 9.953 -14.922 -1.709 1 95.06 121 ALA B O 1
ATOM 2491 N N . HIS B 1 122 ? 8.094 -13.812 -1.239 1 96.56 122 HIS B N 1
ATOM 2492 C CA . HIS B 1 122 ? 8.688 -12.516 -1.553 1 96.56 122 HIS B CA 1
ATOM 2493 C C . HIS B 1 122 ? 9.828 -12.188 -0.603 1 96.56 122 HIS B C 1
ATOM 2495 O O . HIS B 1 122 ? 10.891 -11.734 -1.036 1 96.56 122 HIS B O 1
ATOM 2501 N N . ARG B 1 123 ? 9.641 -12.438 0.649 1 97.69 123 ARG B N 1
ATOM 2502 C CA . ARG B 1 123 ? 10.703 -12.203 1.624 1 97.69 123 ARG B CA 1
ATOM 2503 C C . ARG B 1 123 ? 11.914 -13.078 1.33 1 97.69 123 ARG B C 1
ATOM 2505 O O . ARG B 1 123 ? 13.055 -12.602 1.362 1 97.69 123 ARG B O 1
ATOM 2512 N N . ALA B 1 124 ? 11.641 -14.32 1.105 1 97 124 ALA B N 1
ATOM 2513 C CA . ALA B 1 124 ? 12.734 -15.242 0.796 1 97 124 ALA B CA 1
ATOM 2514 C C . ALA B 1 124 ? 13.508 -14.781 -0.439 1 97 124 ALA B C 1
ATOM 2516 O O . ALA B 1 124 ? 14.734 -14.852 -0.471 1 97 124 ALA B O 1
ATOM 2517 N N . TRP B 1 125 ? 12.789 -14.359 -1.401 1 97.62 125 TRP B N 1
ATOM 2518 C CA . TRP B 1 125 ? 13.406 -13.867 -2.631 1 97.62 125 TRP B CA 1
ATOM 2519 C C . TRP B 1 125 ? 14.289 -12.648 -2.352 1 97.62 125 TRP B C 1
ATOM 2521 O O . TRP B 1 125 ? 15.43 -12.586 -2.809 1 97.62 125 TRP B O 1
ATOM 2531 N N . VAL B 1 126 ? 13.805 -11.68 -1.578 1 98.56 126 VAL B N 1
ATOM 2532 C CA . VAL B 1 126 ? 14.562 -10.484 -1.218 1 98.56 126 VAL B CA 1
ATOM 2533 C C . VAL B 1 126 ? 15.844 -10.883 -0.491 1 98.56 126 VAL B C 1
ATOM 2535 O O . VAL B 1 126 ? 16.938 -10.414 -0.83 1 98.56 126 VAL B O 1
ATOM 2538 N N . GLU B 1 127 ? 15.719 -11.75 0.471 1 98.31 127 GLU B N 1
ATOM 2539 C CA . GLU B 1 127 ? 16.859 -12.195 1.259 1 98.31 127 GLU B CA 1
ATOM 2540 C C . GLU B 1 127 ? 17.906 -12.883 0.379 1 98.31 127 GLU B C 1
ATOM 2542 O O . GLU B 1 127 ? 19.109 -12.695 0.572 1 98.31 127 GLU B O 1
ATOM 2547 N N . THR B 1 128 ? 17.422 -13.633 -0.592 1 97.88 128 THR B N 1
ATOM 2548 C CA . THR B 1 128 ? 18.328 -14.375 -1.466 1 97.88 128 THR B CA 1
ATOM 2549 C C . THR B 1 128 ? 19 -13.445 -2.467 1 97.88 128 THR B C 1
ATOM 2551 O O . THR B 1 128 ? 20.234 -13.438 -2.578 1 97.88 128 THR B O 1
ATOM 2554 N N . VAL B 1 129 ? 18.266 -12.672 -3.133 1 98.25 129 VAL B N 1
ATOM 2555 C CA . VAL B 1 129 ? 18.75 -11.859 -4.238 1 98.25 129 VAL B CA 1
ATOM 2556 C C . VAL B 1 129 ? 19.688 -10.773 -3.703 1 98.25 129 VAL B C 1
ATOM 2558 O O . VAL B 1 129 ? 20.688 -10.43 -4.344 1 98.25 129 VAL B O 1
ATOM 2561 N N . PHE B 1 130 ? 19.453 -10.234 -2.521 1 98.69 130 PHE B N 1
ATOM 2562 C CA . PHE B 1 130 ? 20.219 -9.109 -2.012 1 98.69 130 PHE B CA 1
ATOM 2563 C C . PHE B 1 130 ? 21.234 -9.57 -0.973 1 98.69 130 PHE B C 1
ATOM 2565 O O . PHE B 1 130 ? 21.891 -8.758 -0.331 1 98.69 130 PHE B O 1
ATOM 2572 N N . ALA B 1 131 ? 21.406 -10.859 -0.792 1 98.25 131 ALA B N 1
ATOM 2573 C CA . ALA B 1 131 ? 22.234 -11.461 0.24 1 98.25 131 ALA B CA 1
ATOM 2574 C C . ALA B 1 131 ? 23.625 -10.828 0.254 1 98.25 131 ALA B C 1
ATOM 2576 O O . ALA B 1 131 ? 24.141 -10.461 1.314 1 98.25 131 ALA B O 1
ATOM 2577 N N . PRO B 1 132 ? 24.266 -10.555 -0.907 1 98.19 132 PRO B N 1
ATOM 2578 C CA . PRO B 1 132 ? 25.625 -10.016 -0.898 1 98.19 132 PRO B CA 1
ATOM 2579 C C . PRO B 1 132 ? 25.703 -8.594 -0.347 1 98.19 132 PRO B C 1
ATOM 2581 O O . PRO B 1 132 ? 26.781 -8.102 -0.029 1 98.19 132 PRO B O 1
ATOM 2584 N N . HIS B 1 133 ? 24.578 -7.949 -0.244 1 98.31 133 HIS B N 1
ATOM 2585 C CA . HIS B 1 133 ? 24.562 -6.535 0.121 1 98.31 133 HIS B CA 1
ATOM 2586 C C . HIS B 1 133 ? 24.047 -6.34 1.54 1 98.31 133 HIS B C 1
ATOM 2588 O O . HIS B 1 133 ? 23.969 -5.207 2.025 1 98.31 133 HIS B O 1
ATOM 2594 N N . LEU B 1 134 ? 23.625 -7.434 2.191 1 98.25 134 LEU B N 1
ATOM 2595 C CA . LEU B 1 134 ? 22.984 -7.324 3.498 1 98.25 134 LEU B CA 1
ATOM 2596 C C . LEU B 1 134 ? 24.016 -7.332 4.617 1 98.25 134 LEU B C 1
ATOM 2598 O O . LEU B 1 134 ? 25.047 -8.008 4.512 1 98.25 134 LEU B O 1
ATOM 2602 N N . PRO B 1 135 ? 23.75 -6.547 5.637 1 97.5 135 PRO B N 1
ATOM 2603 C CA . PRO B 1 135 ? 24.672 -6.539 6.781 1 97.5 135 PRO B CA 1
ATOM 2604 C C . PRO B 1 135 ? 24.719 -7.883 7.504 1 97.5 135 PRO B C 1
ATOM 2606 O O . PRO B 1 135 ? 23.75 -8.648 7.457 1 97.5 135 PRO B O 1
ATOM 2609 N N . ASP B 1 136 ? 25.75 -8.117 8.289 1 95.75 136 ASP B N 1
ATOM 2610 C CA . ASP B 1 136 ? 25.922 -9.352 9.055 1 95.75 136 ASP B CA 1
ATOM 2611 C C . ASP B 1 136 ? 25.141 -9.289 10.367 1 95.75 136 ASP B C 1
ATOM 2613 O O . ASP B 1 136 ? 24.609 -10.297 10.828 1 95.75 136 ASP B O 1
ATOM 2617 N N . ARG B 1 137 ? 25.141 -8.086 10.93 1 96.31 137 ARG B N 1
ATOM 2618 C CA . ARG B 1 137 ? 24.422 -7.938 12.195 1 96.31 137 ARG B CA 1
ATOM 2619 C C . ARG B 1 137 ? 22.938 -8.227 12.023 1 96.31 137 ARG B C 1
ATOM 2621 O O . ARG B 1 137 ? 22.266 -7.598 11.195 1 96.31 137 ARG B O 1
ATOM 2628 N N . ALA B 1 138 ? 22.375 -9.047 12.82 1 95.81 138 ALA B N 1
ATOM 2629 C CA . ALA B 1 138 ? 21.047 -9.633 12.641 1 95.81 138 ALA B CA 1
ATOM 2630 C C . ALA B 1 138 ? 19.984 -8.547 12.648 1 95.81 138 ALA B C 1
ATOM 2632 O O . ALA B 1 138 ? 19.078 -8.547 11.805 1 95.81 138 ALA B O 1
ATOM 2633 N N .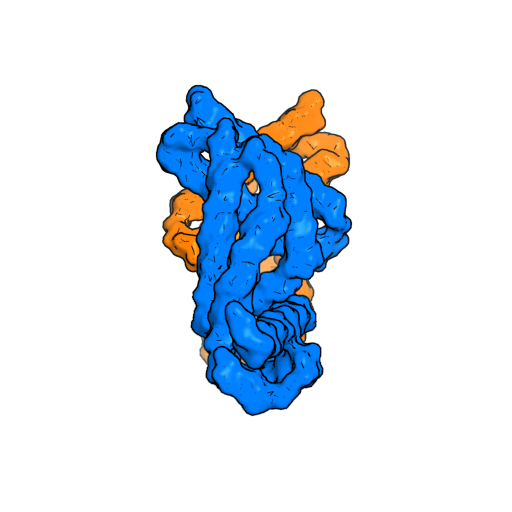 ASP B 1 139 ? 20.047 -7.641 13.609 1 95.19 139 ASP B N 1
ATOM 2634 C CA . ASP B 1 139 ? 19.016 -6.609 13.734 1 95.19 139 ASP B CA 1
ATOM 2635 C C . ASP B 1 139 ? 19.047 -5.672 12.523 1 95.19 139 ASP B C 1
ATOM 2637 O O . ASP B 1 139 ? 17.984 -5.309 12 1 95.19 139 ASP B O 1
ATOM 2641 N N . ALA B 1 140 ? 20.281 -5.293 12.109 1 96.94 140 ALA B N 1
ATOM 2642 C CA . ALA B 1 140 ? 20.438 -4.449 10.93 1 96.94 140 ALA B CA 1
ATOM 2643 C C . ALA B 1 140 ? 19.953 -5.168 9.672 1 96.94 140 ALA B C 1
ATOM 2645 O O . ALA B 1 140 ? 19.281 -4.574 8.828 1 96.94 140 ALA B O 1
ATOM 2646 N N . ARG B 1 141 ? 20.328 -6.426 9.586 1 98 141 ARG B N 1
ATOM 2647 C CA . ARG B 1 141 ? 19.922 -7.234 8.438 1 98 141 ARG B CA 1
ATOM 2648 C C . ARG B 1 141 ? 18.406 -7.301 8.32 1 98 141 ARG B C 1
ATOM 2650 O O . ARG B 1 141 ? 17.859 -7.117 7.238 1 98 141 ARG B O 1
ATOM 2657 N N . GLU B 1 142 ? 17.688 -7.551 9.398 1 97.44 142 GLU B N 1
ATOM 2658 C CA . GLU B 1 142 ? 16.234 -7.633 9.406 1 97.44 142 GLU B CA 1
ATOM 2659 C C . GLU B 1 142 ? 15.602 -6.309 8.984 1 97.44 142 GLU B C 1
ATOM 2661 O O . GLU B 1 142 ? 14.656 -6.285 8.195 1 97.44 142 GLU B O 1
ATOM 2666 N N . ARG B 1 143 ? 16.109 -5.203 9.461 1 97.56 143 ARG B N 1
ATOM 2667 C CA . ARG B 1 143 ? 15.594 -3.877 9.133 1 97.56 143 ARG B CA 1
ATOM 2668 C C . ARG B 1 143 ? 15.781 -3.566 7.656 1 97.56 143 ARG B C 1
ATOM 2670 O O . ARG B 1 143 ? 14.875 -3.025 7.012 1 97.56 143 ARG B O 1
ATOM 2677 N N . ILE B 1 144 ? 16.969 -3.951 7.188 1 98.69 144 ILE B N 1
ATOM 2678 C CA . ILE B 1 144 ? 17.266 -3.691 5.785 1 98.69 144 ILE B CA 1
ATOM 2679 C C . ILE B 1 144 ? 16.375 -4.559 4.898 1 98.69 144 ILE B C 1
ATOM 2681 O O . ILE B 1 144 ? 15.828 -4.082 3.904 1 98.69 144 ILE B O 1
ATOM 2685 N N . VAL B 1 145 ? 16.219 -5.797 5.258 1 98.81 145 VAL B N 1
ATOM 2686 C CA . VAL B 1 145 ? 15.352 -6.695 4.496 1 98.81 145 VAL B CA 1
ATOM 2687 C C . VAL B 1 145 ? 13.922 -6.168 4.508 1 98.81 145 VAL B C 1
ATOM 2689 O O . VAL B 1 145 ? 13.242 -6.168 3.477 1 98.81 145 VAL B O 1
ATOM 2692 N N . ASP B 1 146 ? 13.414 -5.703 5.652 1 98.81 146 ASP B N 1
ATOM 2693 C CA . ASP B 1 146 ? 12.078 -5.121 5.746 1 98.81 146 ASP B CA 1
ATOM 2694 C C . ASP B 1 146 ? 11.93 -3.93 4.801 1 98.81 146 ASP B C 1
ATOM 2696 O O . ASP B 1 146 ? 10.922 -3.807 4.105 1 98.81 146 ASP B O 1
ATOM 2700 N N . ALA B 1 147 ? 12.945 -3.053 4.793 1 98.88 147 ALA B N 1
ATOM 2701 C CA . ALA B 1 147 ? 12.906 -1.856 3.957 1 98.88 147 ALA B CA 1
ATOM 2702 C C . ALA B 1 147 ? 12.906 -2.225 2.475 1 98.88 147 ALA B C 1
ATOM 2704 O O . ALA B 1 147 ? 12.164 -1.634 1.684 1 98.88 147 ALA B O 1
ATOM 2705 N N . LEU B 1 148 ? 13.727 -3.229 2.111 1 98.94 148 LEU B N 1
ATOM 2706 C CA . LEU B 1 148 ? 13.758 -3.701 0.731 1 98.94 148 LEU B CA 1
ATOM 2707 C C . LEU B 1 148 ? 12.43 -4.352 0.351 1 98.94 148 LEU B C 1
ATOM 2709 O O . LEU B 1 148 ? 11.938 -4.148 -0.76 1 98.94 148 LEU B O 1
ATOM 2713 N N . TYR B 1 149 ? 11.93 -5.137 1.272 1 98.88 149 TYR B N 1
ATOM 2714 C CA . TYR B 1 149 ? 10.609 -5.734 1.06 1 98.88 149 TYR B CA 1
ATOM 2715 C C . TYR B 1 149 ? 9.578 -4.668 0.706 1 98.88 149 TYR B C 1
ATOM 2717 O O . TYR B 1 149 ? 8.852 -4.801 -0.282 1 98.88 149 TYR B O 1
ATOM 2725 N N . VAL B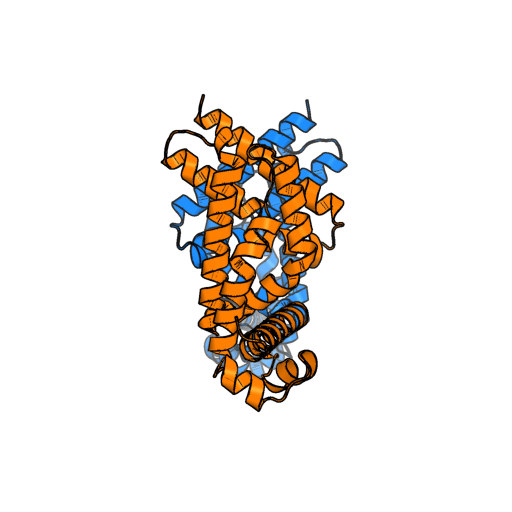 1 150 ? 9.516 -3.602 1.447 1 98.81 150 VAL B N 1
ATOM 2726 C CA . VAL B 1 150 ? 8.539 -2.531 1.244 1 98.81 150 VAL B CA 1
ATOM 2727 C C . VAL B 1 150 ? 8.773 -1.878 -0.116 1 98.81 150 VAL B C 1
ATOM 2729 O O . VAL B 1 150 ? 7.832 -1.716 -0.9 1 98.81 150 VAL B O 1
ATOM 2732 N N . ALA B 1 151 ? 10.016 -1.515 -0.401 1 98.81 151 ALA B N 1
ATOM 2733 C CA . ALA B 1 151 ? 10.352 -0.808 -1.635 1 98.81 151 ALA B CA 1
ATOM 2734 C C . ALA B 1 151 ? 9.938 -1.62 -2.861 1 98.81 151 ALA B C 1
ATOM 2736 O O . ALA B 1 151 ? 9.695 -1.059 -3.93 1 98.81 151 ALA B O 1
ATOM 2737 N N . LEU B 1 152 ? 9.852 -2.92 -2.639 1 98.69 152 LEU B N 1
ATOM 2738 C CA . LEU B 1 152 ? 9.602 -3.82 -3.76 1 98.69 152 LEU B CA 1
ATOM 2739 C C . LEU B 1 152 ? 8.219 -4.449 -3.65 1 98.69 152 LEU B C 1
ATOM 2741 O O . LEU B 1 152 ? 7.938 -5.457 -4.301 1 98.69 152 LEU B O 1
ATOM 2745 N N . ASP B 1 153 ? 7.418 -3.932 -2.803 1 98.5 153 ASP B N 1
ATOM 2746 C CA . ASP B 1 153 ? 6.078 -4.449 -2.557 1 98.5 153 ASP B CA 1
ATOM 2747 C C . ASP B 1 153 ? 5.109 -4.004 -3.65 1 98.5 153 ASP B C 1
ATOM 2749 O O . ASP B 1 153 ? 5.273 -2.936 -4.238 1 98.5 153 ASP B O 1
ATOM 2753 N N . VAL B 1 154 ? 4.094 -4.77 -3.883 1 98.31 154 VAL B N 1
ATOM 2754 C CA . VAL B 1 154 ? 3.111 -4.527 -4.938 1 98.31 154 VAL B CA 1
ATOM 2755 C C . VAL B 1 154 ? 2.328 -3.252 -4.629 1 98.31 154 VAL B C 1
ATOM 2757 O O . VAL B 1 154 ? 1.888 -2.551 -5.543 1 98.31 154 VAL B O 1
ATOM 2760 N N . THR B 1 155 ? 2.162 -2.906 -3.377 1 98 155 THR B N 1
ATOM 2761 C CA . THR B 1 155 ? 1.405 -1.709 -3.033 1 98 155 THR B CA 1
ATOM 2762 C C . THR B 1 155 ? 2.17 -0.451 -3.436 1 98 155 THR B C 1
ATOM 2764 O O . THR B 1 155 ? 1.564 0.574 -3.756 1 98 155 THR B O 1
ATOM 2767 N N . VAL B 1 156 ? 3.492 -0.518 -3.42 1 98.56 156 VAL B N 1
ATOM 2768 C CA . VAL B 1 156 ? 4.293 0.597 -3.916 1 98.56 156 VAL B CA 1
ATOM 2769 C C . VAL B 1 156 ? 4.098 0.742 -5.422 1 98.56 156 VAL B C 1
ATOM 2771 O O . VAL B 1 156 ? 3.885 1.849 -5.926 1 98.56 156 VAL B O 1
ATOM 2774 N N . TRP B 1 157 ? 4.16 -0.374 -6.098 1 98.69 157 TRP B N 1
ATOM 2775 C CA . TRP B 1 157 ? 3.873 -0.37 -7.527 1 98.69 157 TRP B CA 1
ATOM 2776 C C . TRP B 1 157 ? 2.496 0.225 -7.805 1 98.69 157 TRP B C 1
ATOM 2778 O O . TRP B 1 157 ? 2.348 1.075 -8.688 1 98.69 157 TRP B O 1
ATOM 2788 N N . LYS B 1 158 ? 1.479 -0.213 -7.102 1 98.25 158 LYS B N 1
ATOM 2789 C CA . LYS B 1 158 ? 0.115 0.273 -7.293 1 98.25 158 LYS B CA 1
ATOM 2790 C C . LYS B 1 158 ? 0.042 1.787 -7.121 1 98.25 158 LYS B C 1
ATOM 2792 O O . LYS B 1 158 ? -0.594 2.479 -7.918 1 98.25 158 LYS B O 1
ATOM 2797 N N . LEU B 1 159 ? 0.667 2.289 -6.078 1 97.75 159 LEU B N 1
ATOM 2798 C CA . LEU B 1 159 ? 0.673 3.723 -5.812 1 97.75 159 LEU B CA 1
ATOM 2799 C C . LEU B 1 159 ? 1.285 4.492 -6.977 1 97.75 159 LEU B C 1
ATOM 2801 O O . LEU B 1 159 ? 0.674 5.426 -7.5 1 97.75 159 LEU B O 1
ATOM 2805 N N . LEU B 1 160 ? 2.389 4.082 -7.461 1 98.5 160 LEU B N 1
ATOM 2806 C CA . LEU B 1 160 ? 3.125 4.793 -8.5 1 98.5 160 LEU B CA 1
ATOM 2807 C C . LEU B 1 160 ? 2.447 4.625 -9.859 1 98.5 160 LEU B C 1
ATOM 2809 O O . LEU B 1 160 ? 2.203 5.609 -10.555 1 98.5 160 LEU B O 1
ATOM 2813 N N . ARG B 1 161 ? 2.068 3.447 -10.164 1 98.38 161 ARG B N 1
ATOM 2814 C CA . ARG B 1 161 ? 1.601 3.107 -11.508 1 98.38 161 ARG B CA 1
ATOM 2815 C C . ARG B 1 161 ? 0.12 3.438 -11.672 1 98.38 161 ARG B C 1
ATOM 2817 O O . ARG B 1 161 ? -0.292 3.971 -12.703 1 98.38 161 ARG B O 1
ATOM 2824 N N . ARG B 1 162 ? -0.633 3.16 -10.664 1 96.81 162 ARG B N 1
ATOM 2825 C CA . ARG B 1 162 ? -2.08 3.271 -10.812 1 96.81 162 ARG B CA 1
ATOM 2826 C C . ARG B 1 162 ? -2.6 4.562 -10.188 1 96.81 162 ARG B C 1
ATOM 2828 O O . ARG B 1 162 ? -3.367 5.297 -10.812 1 96.81 162 ARG B O 1
ATOM 2835 N N . ASP B 1 163 ? -2.178 4.816 -8.992 1 95.38 163 ASP B N 1
ATOM 2836 C CA . ASP B 1 163 ? -2.723 5.988 -8.312 1 95.38 163 ASP B CA 1
ATOM 2837 C C . ASP B 1 163 ? -2.123 7.277 -8.875 1 95.38 163 ASP B C 1
ATOM 2839 O O . ASP B 1 163 ? -2.842 8.25 -9.109 1 95.38 163 ASP B O 1
ATOM 2843 N N . PHE B 1 164 ? -0.767 7.234 -9.094 1 96.62 164 PHE B N 1
ATOM 2844 C CA . PHE B 1 164 ? -0.108 8.422 -9.625 1 96.62 164 PHE B CA 1
ATOM 2845 C C . PHE B 1 164 ? -0.095 8.398 -11.148 1 96.62 164 PHE B C 1
ATOM 2847 O O . PHE B 1 164 ? 0.245 9.391 -11.789 1 96.62 164 PHE B O 1
ATOM 2854 N N . ALA B 1 165 ? -0.421 7.262 -11.766 1 97.44 165 ALA B N 1
ATOM 2855 C CA . ALA B 1 165 ? -0.498 7.074 -13.211 1 97.44 165 ALA B CA 1
ATOM 2856 C C . ALA B 1 165 ? 0.863 7.289 -13.867 1 97.44 165 ALA B C 1
ATOM 2858 O O . ALA B 1 165 ? 0.949 7.844 -14.969 1 97.44 165 ALA B O 1
ATOM 2859 N N . TYR B 1 166 ? 1.891 6.93 -13.227 1 98.44 166 TYR B N 1
ATOM 2860 C CA . TYR B 1 166 ? 3.23 7.059 -13.789 1 98.44 166 TYR B CA 1
ATOM 2861 C C . TYR B 1 166 ? 3.484 5.988 -14.836 1 98.44 166 TYR B C 1
ATOM 2863 O O . TYR B 1 166 ? 2.826 4.945 -14.844 1 98.44 166 TYR B O 1
ATOM 2871 N N . SER B 1 167 ? 4.43 6.27 -15.68 1 98.5 167 SER B N 1
ATOM 2872 C CA . SER B 1 167 ? 4.898 5.27 -16.625 1 98.5 167 SER B CA 1
ATOM 2873 C C . SER B 1 167 ? 5.652 4.148 -15.93 1 98.5 167 SER B C 1
ATOM 2875 O O . SER B 1 167 ? 6.055 4.293 -14.773 1 98.5 167 SER B O 1
ATOM 2877 N N . VAL B 1 168 ? 5.82 3.023 -16.609 1 98.69 168 VAL B N 1
ATOM 2878 C CA . VAL B 1 168 ? 6.605 1.9 -16.109 1 98.69 168 VAL B CA 1
ATOM 2879 C C . VAL B 1 168 ? 8.031 2.361 -15.805 1 98.69 168 VAL B C 1
ATOM 2881 O O . VAL B 1 168 ? 8.594 2.008 -14.766 1 98.69 168 VAL B O 1
ATOM 2884 N N . GLU B 1 169 ? 8.57 3.172 -16.656 1 98.19 169 GLU B N 1
ATOM 2885 C CA . GLU B 1 169 ? 9.938 3.648 -16.5 1 98.19 169 GLU B CA 1
ATOM 2886 C C . GLU B 1 169 ? 10.094 4.504 -15.25 1 98.19 169 GLU B C 1
ATOM 2888 O O . GLU B 1 169 ? 11.047 4.332 -14.492 1 98.19 169 GLU B O 1
ATOM 2893 N N . ARG B 1 170 ? 9.195 5.422 -15.055 1 98 170 ARG B N 1
ATOM 2894 C CA . ARG B 1 170 ? 9.25 6.281 -13.875 1 98 170 ARG B CA 1
ATOM 2895 C C . ARG B 1 170 ? 9.078 5.465 -12.594 1 98 170 ARG B C 1
ATOM 2897 O O . ARG B 1 170 ? 9.758 5.715 -11.602 1 98 170 ARG B O 1
ATOM 2904 N N . THR B 1 171 ? 8.18 4.523 -12.625 1 98.81 171 THR B N 1
ATOM 2905 C CA . THR B 1 171 ? 7.965 3.637 -11.484 1 98.81 171 THR B CA 1
ATOM 2906 C C . THR B 1 171 ? 9.25 2.893 -11.125 1 98.81 171 THR B C 1
ATOM 2908 O O . THR B 1 171 ? 9.656 2.869 -9.961 1 98.81 171 THR B O 1
ATOM 2911 N N . GLU B 1 172 ? 9.883 2.363 -12.141 1 98.81 172 GLU B N 1
ATOM 2912 C CA . GLU B 1 172 ? 11.133 1.644 -11.922 1 98.81 172 GLU B CA 1
ATOM 2913 C C . GLU B 1 172 ? 12.203 2.562 -11.344 1 98.81 172 GLU B C 1
ATOM 2915 O O . GLU B 1 172 ? 12.961 2.164 -10.461 1 98.81 172 GLU B O 1
ATOM 2920 N N . GLN B 1 173 ? 12.281 3.77 -11.805 1 98.5 173 GLN B N 1
ATOM 2921 C CA . GLN B 1 173 ? 13.281 4.723 -11.344 1 98.5 173 GLN B CA 1
ATOM 2922 C C . GLN B 1 173 ? 13.078 5.062 -9.867 1 98.5 173 GLN B C 1
ATOM 2924 O O . GLN B 1 173 ? 14.039 5.129 -9.102 1 98.5 173 GLN B O 1
ATOM 2929 N N . VAL B 1 174 ? 11.867 5.285 -9.469 1 98.81 174 VAL B N 1
ATOM 2930 C CA . VAL B 1 174 ? 11.57 5.629 -8.086 1 98.81 174 VAL B CA 1
ATOM 2931 C C . VAL B 1 174 ? 11.891 4.445 -7.18 1 98.81 174 VAL B C 1
ATOM 2933 O O . VAL B 1 174 ? 12.555 4.605 -6.148 1 98.81 174 VAL B O 1
ATOM 2936 N N . MET B 1 175 ? 11.484 3.254 -7.59 1 98.88 175 MET B N 1
ATOM 2937 C CA . MET B 1 175 ? 11.766 2.062 -6.793 1 98.88 175 MET B CA 1
ATOM 2938 C C . MET B 1 175 ? 13.266 1.808 -6.707 1 98.88 175 MET B C 1
ATOM 2940 O O . MET B 1 175 ? 13.773 1.426 -5.652 1 98.88 175 MET B O 1
ATOM 2944 N N . ARG B 1 176 ? 13.922 2.025 -7.805 1 98.81 176 ARG B N 1
ATOM 2945 C CA . ARG B 1 176 ? 15.375 1.868 -7.809 1 98.81 176 ARG B CA 1
ATOM 2946 C C . ARG B 1 176 ? 16.031 2.848 -6.844 1 98.81 176 ARG B C 1
ATOM 2948 O O . ARG B 1 176 ? 16.969 2.484 -6.125 1 98.81 176 ARG B O 1
ATOM 2955 N N . THR B 1 177 ? 15.57 4.074 -6.84 1 98.69 177 THR B N 1
ATOM 2956 C CA . THR B 1 177 ? 16.078 5.082 -5.914 1 98.69 177 THR B CA 1
ATOM 2957 C C . THR B 1 177 ? 15.914 4.617 -4.469 1 98.69 177 THR B C 1
ATOM 2959 O O . THR B 1 177 ? 16.828 4.746 -3.658 1 98.69 177 THR B O 1
ATOM 2962 N N . MET B 1 178 ? 14.789 4.09 -4.141 1 98.88 178 MET B N 1
ATOM 2963 C CA . MET B 1 178 ? 14.523 3.592 -2.795 1 98.88 178 MET B CA 1
ATOM 2964 C C . MET B 1 178 ? 15.445 2.424 -2.455 1 98.88 178 MET B C 1
ATOM 2966 O O . MET B 1 178 ? 16.078 2.416 -1.399 1 98.88 178 MET B O 1
ATOM 2970 N N . VAL B 1 179 ? 15.539 1.475 -3.387 1 98.94 179 VAL B N 1
ATOM 2971 C CA . VAL B 1 179 ? 16.328 0.277 -3.146 1 98.94 179 VAL B CA 1
ATOM 2972 C C . VAL B 1 179 ? 17.812 0.658 -2.994 1 98.94 179 VAL B C 1
ATOM 2974 O O . VAL B 1 179 ? 18.469 0.227 -2.047 1 98.94 179 VAL B O 1
ATOM 2977 N N . ASP B 1 180 ? 18.328 1.49 -3.898 1 98.69 180 ASP B N 1
ATOM 2978 C CA . ASP B 1 180 ? 19.719 1.937 -3.809 1 98.69 180 ASP B CA 1
ATOM 2979 C C . ASP B 1 180 ? 19.969 2.67 -2.494 1 98.69 180 ASP B C 1
ATOM 2981 O O . ASP B 1 180 ? 21.016 2.496 -1.877 1 98.69 180 ASP B O 1
ATOM 2985 N N . GLY B 1 181 ? 19.031 3.488 -2.086 1 98.69 181 GLY B N 1
ATOM 2986 C CA . GLY B 1 181 ? 19.156 4.184 -0.813 1 98.69 181 GLY B CA 1
ATOM 2987 C C . GLY B 1 181 ? 19.234 3.242 0.375 1 98.69 181 GLY B C 1
ATOM 2988 O O . GLY B 1 181 ? 20.078 3.402 1.246 1 98.69 181 GLY B O 1
ATOM 2989 N N . VAL B 1 182 ? 18.297 2.275 0.415 1 98.81 182 VAL B N 1
ATOM 2990 C CA . VAL B 1 182 ? 18.281 1.305 1.504 1 98.81 182 VAL B CA 1
ATOM 2991 C C . VAL B 1 182 ? 19.609 0.546 1.539 1 98.81 182 VAL B C 1
ATOM 2993 O O . VAL B 1 182 ? 20.156 0.296 2.615 1 98.81 182 VAL B O 1
ATOM 2996 N N . LEU B 1 183 ? 20.156 0.23 0.376 1 98.56 183 LEU B N 1
ATOM 2997 C CA . LEU B 1 183 ? 21.406 -0.502 0.319 1 98.56 183 LEU B CA 1
ATOM 2998 C C . LEU B 1 183 ? 22.578 0.382 0.758 1 98.56 183 LEU B C 1
ATOM 3000 O O . LEU B 1 183 ? 23.547 -0.107 1.331 1 98.56 183 LEU B O 1
ATOM 3004 N N . ALA B 1 184 ? 22.484 1.671 0.489 1 97.56 184 ALA B N 1
ATOM 3005 C CA . ALA B 1 184 ? 23.484 2.592 1.033 1 97.56 184 ALA B CA 1
ATOM 3006 C C . ALA B 1 184 ? 23.469 2.574 2.559 1 97.56 184 ALA B C 1
ATOM 3008 O O . ALA B 1 184 ? 24.516 2.604 3.195 1 97.56 184 ALA B O 1
ATOM 3009 N N . GLU B 1 185 ? 22.281 2.518 3.152 1 97.5 185 GLU B N 1
ATOM 3010 C CA . GLU B 1 185 ? 22.172 2.402 4.602 1 97.5 185 GLU B CA 1
ATOM 3011 C C . GLU B 1 185 ? 22.75 1.086 5.102 1 97.5 185 GLU B C 1
ATOM 3013 O O . GLU B 1 185 ? 23.375 1.041 6.168 1 97.5 185 GLU B O 1
ATOM 3018 N N . ALA B 1 186 ? 22.531 0.061 4.32 1 97.44 186 ALA B N 1
ATOM 3019 C CA . ALA B 1 186 ? 23.094 -1.242 4.664 1 97.44 186 ALA B CA 1
ATOM 3020 C C . ALA B 1 186 ? 24.609 -1.175 4.758 1 97.44 186 ALA B C 1
ATOM 3022 O O . ALA B 1 186 ? 25.219 -1.764 5.66 1 97.44 186 ALA B O 1
ATOM 3023 N N . ARG B 1 187 ? 25.172 -0.511 3.867 1 95.62 187 ARG B N 1
ATOM 3024 C CA . ARG B 1 187 ? 26.625 -0.392 3.84 1 95.62 187 ARG B CA 1
ATOM 3025 C C . ARG B 1 187 ? 27.141 0.345 5.07 1 95.62 187 ARG B C 1
ATOM 3027 O O . ARG B 1 187 ? 28.219 0.024 5.594 1 95.62 187 ARG B O 1
ATOM 3034 N N . LYS B 1 188 ? 26.391 1.28 5.531 1 93.56 188 LYS B N 1
ATOM 3035 C CA . LYS B 1 188 ? 26.781 2.018 6.727 1 93.56 188 LYS B CA 1
ATOM 3036 C C . LYS B 1 188 ? 26.766 1.117 7.957 1 93.56 188 LYS B C 1
ATOM 3038 O O . LYS B 1 188 ? 27.516 1.348 8.914 1 93.56 188 LYS B O 1
ATOM 3043 N N . GLU B 1 189 ? 25.844 0.122 7.961 1 89.75 189 GLU B N 1
ATOM 3044 C CA . GLU B 1 189 ? 25.719 -0.805 9.078 1 89.75 189 GLU B CA 1
ATOM 3045 C C . GLU B 1 189 ? 26.875 -1.786 9.125 1 89.75 189 GLU B C 1
ATOM 3047 O O . GLU B 1 189 ? 27.141 -2.41 10.156 1 89.75 189 GLU B O 1
ATOM 3052 N N . GLY B 1 190 ? 27.422 -2.098 7.992 1 79.69 190 GLY B N 1
ATOM 3053 C CA . GLY B 1 190 ? 28.562 -3.008 7.934 1 79.69 190 GLY B CA 1
ATOM 3054 C C . GLY B 1 190 ? 29.891 -2.309 8.094 1 79.69 190 GLY B C 1
ATOM 3055 O O . GLY B 1 190 ? 30.938 -2.963 8.195 1 79.69 190 GLY B O 1
ATOM 3056 N N . ALA B 1 191 ? 30.016 -1.066 8.102 1 64.62 191 ALA B N 1
ATOM 3057 C CA . ALA B 1 191 ? 31.25 -0.317 8.312 1 64.62 191 ALA B CA 1
ATOM 3058 C C . ALA B 1 191 ? 31.484 -0.043 9.789 1 64.62 191 ALA B C 1
ATOM 3060 O O . ALA B 1 191 ? 30.531 -0.042 10.586 1 64.62 191 ALA B O 1
#

Organism: NCBI:txid1608957

pLDDT: mean 95.31, std 4.29, range [64.62, 98.94]

Nearest PDB structures (foldseek):
  3bjb-assembly2_C  TM=6.440E-01  e=3.089E-04  Rhodococcus jostii RHA1
  5cxi-assembly1_B  TM=5.581E-01  e=1.351E-03  Mycobacterium tuberculosis H37Rv
  5cw8-assembly1_A  TM=5.754E-01  e=4.690E-03  Mycobacterium tuberculosis H37Rv
  2pz9-assembly1_A-2  TM=6.717E-01  e=1.076E-02  Streptomyces coelicolor A3(2)
  9b7y-assembly1_D  TM=5.947E-01  e=4.491E-02  Mycobacterium tuberculosis H37Rv

Solvent-accessible surface area (backbone atoms only — not comparable to full-atom values): 20213 Å² total; per-residue (Å²): 129,51,72,67,53,50,51,51,50,52,50,50,51,39,42,40,51,28,42,51,54,48,38,63,74,38,53,67,92,72,63,46,66,61,57,30,14,58,67,41,71,49,50,52,65,56,52,34,71,75,39,60,48,72,63,47,39,51,52,48,38,52,61,67,41,48,66,54,51,54,60,71,62,63,54,66,67,56,41,61,68,55,46,49,52,47,50,51,54,48,36,73,73,44,31,67,34,51,54,49,48,60,74,40,26,91,80,33,69,66,53,33,52,51,50,50,54,50,50,53,51,50,48,52,48,52,54,55,35,42,45,84,58,50,32,81,53,63,71,59,26,52,40,45,50,52,36,46,48,51,52,67,30,62,67,49,50,43,45,36,41,62,74,66,59,41,52,72,67,56,40,46,51,28,36,43,46,33,44,54,7,34,45,52,48,25,50,59,69,63,99,130,53,71,67,55,50,50,52,49,50,51,50,50,37,42,40,51,27,42,51,54,48,38,61,75,37,53,68,91,73,63,46,66,61,55,31,14,60,68,40,70,51,50,53,65,57,50,33,72,76,40,60,50,71,64,47,39,50,54,48,38,51,60,67,41,47,65,54,52,54,60,71,63,62,55,66,66,58,39,62,69,55,46,49,52,47,51,49,54,48,37,75,71,44,31,68,31,52,53,50,47,59,75,41,28,93,78,34,67,66,51,32,52,51,49,50,53,50,51,53,51,50,50,51,48,51,54,54,34,42,45,84,58,52,34,81,55,65,71,59,24,52,40,46,48,51,34,48,48,52,52,66,29,62,68,50,50,43,44,38,40,62,73,66,59,42,51,72,66,56,39,45,51,28,36,43,44,32,44,54,8,36,46,54,48,26,51,60,70,62,100

Secondary structure (DSSP, 8-state):
--HHHHHHHHHHHHHHHHHHHHHHHS-GGG--HHHHHHHHTS-HHHHHHHH-SHHHHHHHHHHHHHHHHHHHH---TT-HHHHHHHHHHHHHHHHHHHHHHHHTTTT-HHHHHHHHHHHHHHHHHHHHHTGGGS-SSHHHHHHHHHHHHHHTSHHHHIIIIIIS---HHHHHHHHHHHHHHHHHHHHHHH-/--HHHHHHHHHHHHHHHHHHHHHHHS-GGG--HHHHHHHHTS-HHHHHHHH-SHHHHHHHHHHHHHHHHHHHH---TT-HHHHHHHHHHHHHHHHHHHHHHHHTTTT-HHHHHHHHHHHHHHHHHHHHHTGGGS-SSHHHHHHHHHHHHHHTSHHHHIIIIIIS---HHHHHHHHHHHHHHHHHHHHHHH-